Protein AF-A0A453DA80-F1 (afdb_monomer_lite)

Secondary structure (DSSP, 8-state):
-HHHHHHHHHTTPBPSSSTT-B--SEEEEEEE-TT----TTSPPPSEEEEEEE-S-SS---S-B-TTSSBP-SHHHHHHHHBS---TT---S-S------------S---S-TTTB-THHHHTTSHHHHHHHHHHHHHHHHHHHHHHHIIIIIHHHT-TTTB-TTS-B-PEEE---TT---EEESS--SSPPPGGG-TT-GGGG--PPTT--------TTHHHHHHHHHTT-HHHHHHHHT-S-HHHHHHHHH-HHHHHHHHTTSSBS--PPPTT--S-SS-BHHHHTHHHHHHHHHHHHHHHTT--HHHHHHHHT--HHHHHHHHHHHHHT-HHHHHHHHHHHHHHHHHSEEE-TT--EEE---GGG--HHHHHHHHHHHHHHHHHHHHHHHHHHHHHHHHH-HHHHHTT---------

Structure (mmCIF, N/CA/C/O backbone):
data_AF-A0A453DA80-F1
#
_entry.id   AF-A0A453DA80-F1
#
loop_
_atom_site.group_PDB
_atom_site.id
_atom_site.type_symbol
_atom_site.label_atom_id
_atom_site.label_alt_id
_atom_site.label_comp_id
_atom_site.label_asym_id
_atom_site.label_entity_id
_atom_site.label_seq_id
_atom_site.pdbx_PDB_ins_code
_atom_site.Cartn_x
_atom_site.Cartn_y
_atom_site.Cartn_z
_atom_site.occupancy
_atom_site.B_iso_or_equiv
_atom_site.auth_seq_id
_atom_site.auth_comp_id
_atom_site.auth_asym_id
_atom_site.auth_atom_id
_atom_site.pdbx_PDB_model_num
ATOM 1 N N . SER A 1 1 ? -1.957 15.047 21.441 1.00 82.62 1 SER A N 1
ATOM 2 C CA . SER A 1 1 ? -0.999 15.280 20.333 1.00 82.62 1 SER A CA 1
ATOM 3 C C . SER A 1 1 ? 0.279 14.480 20.551 1.00 82.62 1 SER A C 1
ATOM 5 O O . SER A 1 1 ? 0.617 14.204 21.699 1.00 82.62 1 SER A O 1
ATOM 7 N N . ASP A 1 2 ? 1.026 14.157 19.490 1.00 87.94 2 ASP A N 1
ATOM 8 C CA . ASP A 1 2 ? 2.282 13.388 19.580 1.00 87.94 2 ASP A CA 1
ATOM 9 C C . ASP A 1 2 ? 3.304 13.992 20.546 1.00 87.94 2 ASP A C 1
ATOM 11 O O . ASP A 1 2 ? 3.991 13.274 21.265 1.00 87.94 2 ASP A O 1
ATOM 15 N N . THR A 1 3 ? 3.412 15.322 20.584 1.00 89.81 3 THR A N 1
ATOM 16 C CA . THR A 1 3 ? 4.327 16.015 21.499 1.00 89.81 3 THR A CA 1
ATOM 17 C C . THR A 1 3 ? 3.955 15.764 22.957 1.00 89.81 3 THR A C 1
ATOM 19 O O . THR A 1 3 ? 4.846 15.531 23.768 1.00 89.81 3 THR A O 1
ATOM 22 N N . GLN A 1 4 ? 2.660 15.779 23.286 1.00 92.00 4 GLN A N 1
ATOM 23 C CA . GLN A 1 4 ? 2.176 15.507 24.642 1.00 92.00 4 GLN A CA 1
ATOM 24 C C . GLN A 1 4 ? 2.427 14.050 25.031 1.00 92.00 4 GLN A C 1
ATOM 26 O O . GLN A 1 4 ? 3.005 13.799 26.079 1.00 92.00 4 GLN A O 1
ATOM 31 N N . ILE A 1 5 ? 2.068 13.103 24.158 1.00 92.31 5 ILE A N 1
ATOM 32 C CA . ILE A 1 5 ? 2.250 11.664 24.406 1.00 92.31 5 ILE A CA 1
ATOM 33 C C . ILE A 1 5 ? 3.739 11.337 24.574 1.00 92.31 5 ILE A C 1
ATOM 35 O O . ILE A 1 5 ? 4.130 10.614 25.486 1.00 92.31 5 ILE A O 1
ATOM 39 N N . ARG A 1 6 ? 4.599 11.923 23.730 1.00 93.69 6 ARG A N 1
ATOM 40 C CA . ARG A 1 6 ? 6.051 11.737 23.823 1.00 93.69 6 ARG A CA 1
ATOM 41 C C . ARG A 1 6 ? 6.607 12.299 25.127 1.00 93.69 6 ARG A C 1
ATOM 43 O O . ARG A 1 6 ? 7.443 11.649 25.740 1.00 93.69 6 ARG A O 1
ATOM 50 N N . GLN A 1 7 ? 6.151 13.483 25.534 1.00 94.19 7 GLN A N 1
ATOM 51 C CA . GLN A 1 7 ? 6.555 14.094 26.799 1.00 94.19 7 GLN A CA 1
ATOM 52 C C . GLN A 1 7 ? 6.129 13.247 28.004 1.00 94.19 7 GLN A C 1
ATOM 54 O O . GLN A 1 7 ? 6.904 13.101 28.942 1.00 94.19 7 GLN A O 1
ATOM 59 N N . LEU A 1 8 ? 4.920 12.687 27.954 1.00 93.56 8 LEU A N 1
ATOM 60 C CA . LEU A 1 8 ? 4.334 11.887 29.025 1.00 93.56 8 LEU A CA 1
ATOM 61 C C . LEU A 1 8 ? 5.104 10.579 29.269 1.00 93.56 8 LEU A C 1
ATOM 63 O O . LEU A 1 8 ? 5.322 10.205 30.415 1.00 93.56 8 LEU A O 1
ATOM 67 N N . PHE A 1 9 ? 5.520 9.891 28.202 1.00 93.56 9 PHE A N 1
ATOM 68 C CA . PHE A 1 9 ? 6.140 8.563 28.307 1.00 93.56 9 PHE A CA 1
ATOM 69 C C . PHE A 1 9 ? 7.667 8.555 28.259 1.00 93.56 9 PHE A C 1
ATOM 71 O O . PHE A 1 9 ? 8.284 7.593 28.708 1.00 93.56 9 PHE A O 1
ATOM 78 N N . PHE A 1 10 ? 8.286 9.582 27.675 1.00 94.00 10 PHE A N 1
ATOM 79 C CA . PHE A 1 10 ? 9.713 9.564 27.350 1.00 94.00 10 PHE A CA 1
ATOM 80 C C . PHE A 1 10 ? 10.452 10.833 27.793 1.00 94.00 10 PHE A C 1
ATOM 82 O O . PHE A 1 10 ? 11.493 11.174 27.223 1.00 94.00 10 PHE A O 1
ATOM 89 N N . GLY A 1 11 ? 9.935 11.555 28.792 1.00 92.56 11 GLY A N 1
ATOM 90 C CA . GLY A 1 11 ? 10.667 12.664 29.405 1.00 92.56 11 GLY A CA 1
ATOM 91 C C . GLY A 1 11 ? 12.000 12.185 29.983 1.00 92.56 11 GLY A C 1
ATOM 92 O O . GLY A 1 11 ? 12.065 11.164 30.659 1.00 92.56 11 GLY A O 1
ATOM 93 N N . GLY A 1 12 ? 13.083 12.905 29.692 1.00 91.38 12 GLY A N 1
ATOM 94 C CA . GLY A 1 12 ? 14.446 12.527 30.075 1.00 91.38 12 GLY A CA 1
ATOM 95 C C . GLY A 1 12 ? 15.170 11.595 29.098 1.00 91.38 12 GLY A C 1
ATOM 96 O O . GLY A 1 12 ? 16.336 11.292 29.329 1.00 91.38 12 GLY A O 1
ATOM 97 N N . ILE A 1 13 ? 14.534 11.145 28.010 1.00 92.06 13 ILE A N 1
ATOM 98 C CA . ILE A 1 13 ? 15.193 10.291 27.010 1.00 92.06 13 ILE A CA 1
ATOM 99 C C . ILE A 1 13 ? 16.086 11.116 26.077 1.00 92.06 13 ILE A C 1
ATOM 101 O O . ILE A 1 13 ? 15.686 12.168 25.572 1.00 92.06 13 ILE A O 1
ATOM 105 N N . GLU A 1 14 ? 17.287 10.602 25.817 1.00 92.94 14 GLU A N 1
ATOM 106 C CA . GLU A 1 14 ? 18.253 11.178 24.881 1.00 92.94 14 GLU A CA 1
ATOM 107 C C . GLU A 1 14 ? 17.811 11.014 23.418 1.00 92.94 14 GLU A C 1
ATOM 109 O O . GLU A 1 14 ? 17.264 9.985 23.003 1.00 92.94 14 GLU A O 1
ATOM 114 N N . ASN A 1 15 ? 18.083 12.030 22.605 1.00 92.88 15 ASN A N 1
ATOM 115 C CA . ASN A 1 15 ? 17.902 11.973 21.170 1.00 92.88 15 ASN A CA 1
ATOM 116 C C . ASN A 1 15 ? 18.933 11.025 20.547 1.00 92.88 15 ASN A C 1
ATOM 118 O O . ASN A 1 15 ? 20.140 11.243 20.597 1.00 92.88 15 ASN A O 1
ATOM 122 N N . ARG A 1 16 ? 18.451 9.999 19.843 1.00 90.81 16 ARG A N 1
ATOM 123 C CA . ARG A 1 16 ? 19.319 8.990 19.223 1.00 90.81 16 ARG A CA 1
ATOM 124 C C . ARG A 1 16 ? 20.215 9.541 18.104 1.00 90.81 16 ARG A C 1
ATOM 126 O O . ARG A 1 16 ? 21.212 8.917 17.751 1.00 90.81 16 ARG A O 1
ATOM 133 N N . ARG A 1 17 ? 19.824 10.649 17.472 1.00 88.88 17 ARG A N 1
ATOM 134 C CA . ARG A 1 17 ? 20.562 11.283 16.371 1.00 88.88 17 ARG A CA 1
ATOM 135 C C . ARG A 1 17 ? 21.531 12.355 16.866 1.00 88.88 17 ARG A C 1
ATOM 137 O O . ARG A 1 17 ? 22.568 12.533 16.235 1.00 88.88 17 ARG A O 1
ATOM 144 N N . ASN A 1 18 ? 21.189 13.031 17.959 1.00 90.50 18 ASN A N 1
ATOM 145 C CA . ASN A 1 18 ? 21.961 14.125 18.535 1.00 90.50 18 ASN A CA 1
ATOM 146 C C . ASN A 1 18 ? 22.321 13.778 19.992 1.00 90.50 18 ASN A C 1
ATOM 148 O O . ASN A 1 18 ? 21.580 14.155 20.901 1.00 90.50 18 ASN A O 1
ATOM 152 N N . PRO A 1 19 ? 23.428 13.050 20.224 1.00 88.94 19 PRO A N 1
ATOM 153 C CA . PRO A 1 19 ? 23.879 12.740 21.576 1.00 88.94 19 PRO A CA 1
ATOM 154 C C . PRO A 1 19 ? 24.072 14.016 22.409 1.00 88.94 19 PRO A C 1
ATOM 156 O O . PRO A 1 19 ? 24.572 15.020 21.900 1.00 88.94 19 PRO A O 1
ATOM 159 N N . GLY A 1 20 ? 23.661 13.987 23.674 1.00 89.69 20 GLY A N 1
ATOM 160 C CA . GLY A 1 20 ? 23.642 15.133 24.587 1.00 89.69 20 GLY A CA 1
ATOM 161 C C . GLY A 1 20 ? 22.363 15.979 24.545 1.00 89.69 20 GLY A C 1
ATOM 162 O O . GLY A 1 20 ? 22.166 16.818 25.424 1.00 89.69 20 GLY A O 1
ATOM 163 N N . GLU A 1 21 ? 21.469 15.766 23.574 1.00 94.94 21 GLU A N 1
ATOM 164 C CA . GLU A 1 21 ? 20.157 16.421 23.523 1.00 94.94 21 GLU A CA 1
ATOM 165 C C . GLU A 1 21 ? 19.103 15.536 24.205 1.00 94.94 21 GLU A C 1
ATOM 167 O O . GLU A 1 21 ? 18.821 14.432 23.743 1.00 94.94 21 GLU A O 1
ATOM 172 N N . PHE A 1 22 ? 18.485 16.012 25.289 1.00 93.06 22 PHE A N 1
ATOM 173 C CA . PHE A 1 22 ? 17.501 15.244 26.060 1.00 93.06 22 PHE A CA 1
ATOM 174 C C . PHE A 1 22 ? 16.103 15.839 25.948 1.00 93.06 22 PHE A C 1
ATOM 176 O O . PHE A 1 22 ? 15.924 17.059 25.939 1.00 93.06 22 PHE A O 1
ATOM 183 N N . LEU A 1 23 ? 15.087 14.972 25.927 1.00 91.50 23 LEU A N 1
ATOM 184 C CA . LEU A 1 23 ? 13.722 15.412 26.181 1.00 91.50 23 LEU A CA 1
ATOM 185 C C . LEU A 1 23 ? 13.674 15.950 27.623 1.00 91.50 23 LEU A C 1
ATOM 187 O O . LEU A 1 23 ? 14.117 15.243 28.530 1.00 91.50 23 LEU A O 1
ATOM 191 N N . PRO A 1 24 ? 13.161 17.163 27.885 1.00 92.19 24 PRO A N 1
ATOM 192 C CA . PRO A 1 24 ? 13.091 17.663 29.254 1.00 92.19 24 PRO A CA 1
ATOM 193 C C . PRO A 1 24 ? 12.185 16.762 30.110 1.00 92.19 24 PRO A C 1
ATOM 195 O O . PRO A 1 24 ? 11.296 16.090 29.585 1.00 92.19 24 PRO A O 1
ATOM 198 N N . LYS A 1 25 ? 12.400 16.727 31.432 1.00 90.19 25 LYS A N 1
ATOM 199 C CA . LYS A 1 25 ? 11.565 15.922 32.347 1.00 90.19 25 LYS A CA 1
ATOM 200 C C . LYS A 1 25 ? 10.134 16.459 32.465 1.00 90.19 25 LYS A C 1
ATOM 202 O O . LYS A 1 25 ? 9.200 15.670 32.602 1.00 90.19 25 LYS A O 1
ATOM 207 N N . SER A 1 26 ? 9.965 17.775 32.349 1.00 92.81 26 SER A N 1
ATOM 208 C CA . SER A 1 26 ? 8.665 18.433 32.236 1.00 92.81 26 SER A CA 1
ATOM 209 C C . SER A 1 26 ? 8.652 19.433 31.083 1.00 92.81 26 SER A C 1
ATOM 211 O O . SER A 1 26 ? 9.693 19.936 30.649 1.00 92.81 26 SER A O 1
ATOM 213 N N . ARG A 1 27 ? 7.464 19.709 30.541 1.00 93.56 27 ARG A N 1
ATOM 214 C CA . ARG A 1 27 ? 7.288 20.709 29.486 1.00 93.56 27 ARG A CA 1
ATOM 215 C C . ARG A 1 27 ? 5.956 21.429 29.616 1.00 93.56 27 ARG A C 1
ATOM 217 O O . ARG A 1 27 ? 4.899 20.801 29.599 1.00 93.56 27 ARG A O 1
ATOM 224 N N . ALA A 1 28 ? 6.016 22.757 29.636 1.00 93.88 28 ALA A N 1
ATOM 225 C CA . ALA A 1 28 ? 4.846 23.613 29.514 1.00 93.88 28 ALA A CA 1
ATOM 226 C C . ALA A 1 28 ? 4.336 23.641 28.061 1.00 93.88 28 ALA A C 1
ATOM 228 O O . ALA A 1 28 ? 5.092 23.897 27.119 1.00 93.88 28 ALA A O 1
ATOM 229 N N . LEU A 1 29 ? 3.043 23.387 27.869 1.00 90.38 29 LEU A N 1
ATOM 230 C CA . LEU A 1 29 ? 2.372 23.339 26.573 1.00 90.38 29 LEU A CA 1
ATOM 231 C C . LEU A 1 29 ? 1.088 24.168 26.612 1.00 90.38 29 LEU A C 1
ATOM 233 O O . LEU A 1 29 ? 0.299 24.073 27.548 1.00 90.38 29 LEU A O 1
ATOM 237 N N . LYS A 1 30 ? 0.855 24.962 25.563 1.00 90.06 30 LYS A N 1
ATOM 238 C CA . LYS A 1 30 ? -0.417 25.669 25.370 1.00 90.06 30 LYS A CA 1
ATOM 239 C C . LYS A 1 30 ? -1.443 24.718 24.760 1.00 90.06 30 LYS A C 1
ATOM 241 O O . LYS A 1 30 ? -1.183 24.133 23.711 1.00 90.06 30 LYS A O 1
ATOM 246 N N . VAL A 1 31 ? -2.601 24.599 25.397 1.00 86.81 31 VAL A N 1
ATOM 247 C CA . VAL A 1 31 ? -3.723 23.760 24.959 1.00 86.81 31 VAL A CA 1
ATOM 248 C C . VAL A 1 31 ? -5.021 24.570 24.913 1.00 86.81 31 VAL A C 1
ATOM 250 O O . VAL A 1 31 ? -5.113 25.587 25.610 1.00 86.81 31 VAL A O 1
ATOM 253 N N . PRO A 1 32 ? -6.008 24.170 24.092 1.00 85.44 32 PRO A N 1
ATOM 254 C CA . PRO A 1 32 ? -7.351 24.742 24.129 1.00 85.44 32 PRO A CA 1
ATOM 255 C C . PRO A 1 32 ? -7.940 24.748 25.548 1.00 85.44 32 PRO A C 1
ATOM 257 O O . PRO A 1 32 ? -7.651 23.873 26.370 1.00 85.44 32 PRO A O 1
ATOM 260 N N . ASN A 1 33 ? -8.694 25.797 25.868 1.00 81.75 33 ASN A N 1
ATOM 261 C CA . ASN A 1 33 ? -9.340 25.943 27.168 1.00 81.75 33 ASN A CA 1
ATOM 262 C C . ASN A 1 33 ? -10.790 25.444 27.109 1.00 81.75 33 ASN A C 1
ATOM 264 O O . ASN A 1 33 ? -11.724 26.238 27.038 1.00 81.75 33 ASN A O 1
ATOM 268 N N . ASP A 1 34 ? -10.953 24.125 27.141 1.00 69.94 34 ASP A N 1
ATOM 269 C CA . ASP A 1 34 ? -12.249 23.461 26.916 1.00 69.94 34 ASP A CA 1
ATOM 270 C C . ASP A 1 34 ? -13.121 23.400 28.184 1.00 69.94 34 ASP A C 1
ATOM 272 O O . ASP A 1 34 ? -14.295 23.053 28.131 1.00 69.94 34 ASP A O 1
ATOM 276 N N . VAL A 1 35 ? -12.547 23.753 29.339 1.00 63.47 35 VAL A N 1
ATOM 277 C CA . VAL A 1 35 ? -13.174 23.613 30.667 1.00 63.47 35 VAL A CA 1
ATOM 278 C C . VAL A 1 35 ? -13.805 24.929 31.144 1.00 63.47 35 VAL A C 1
ATOM 280 O O . VAL A 1 35 ? -14.352 24.985 32.237 1.00 63.47 35 VAL A O 1
ATOM 283 N N . ASN A 1 36 ? -13.733 26.013 30.354 1.00 57.75 36 ASN A N 1
ATOM 284 C CA . ASN A 1 36 ? -14.169 27.353 30.774 1.00 57.75 36 ASN A CA 1
ATOM 285 C C . ASN A 1 36 ? -13.687 27.704 32.197 1.00 57.75 36 ASN A C 1
ATOM 287 O O . ASN A 1 36 ? -14.438 28.267 32.987 1.00 57.75 36 ASN A O 1
ATOM 291 N N . THR A 1 37 ? -12.443 27.365 32.562 1.00 53.09 37 THR A N 1
ATOM 292 C CA . THR A 1 37 ? -11.893 27.772 33.863 1.00 53.09 37 THR A CA 1
ATOM 293 C C . THR A 1 37 ? -11.737 29.290 33.857 1.00 53.09 37 THR A C 1
ATOM 295 O O . THR A 1 37 ? -10.796 29.828 33.265 1.00 53.09 37 THR A O 1
ATOM 298 N N . VAL A 1 38 ? -12.722 29.975 34.435 1.00 51.88 38 VAL A N 1
ATOM 299 C CA . VAL A 1 38 ? -12.801 31.428 34.570 1.00 51.88 38 VAL A CA 1
ATOM 300 C C . VAL A 1 38 ? -12.100 31.825 35.867 1.00 51.88 38 VAL A C 1
ATOM 302 O O . VAL A 1 38 ? -12.380 31.268 36.924 1.00 51.88 38 VAL A O 1
ATOM 305 N N . THR A 1 39 ? -11.198 32.805 35.803 1.00 57.06 39 THR A N 1
ATOM 306 C CA . THR A 1 39 ? -10.887 33.617 36.985 1.00 57.06 39 THR A CA 1
ATOM 307 C C . THR A 1 39 ? -12.032 34.606 37.165 1.00 57.06 39 THR A C 1
ATOM 309 O O . THR A 1 39 ? -12.402 35.285 36.204 1.00 57.06 39 THR A O 1
ATOM 312 N N . GLU A 1 40 ? -12.631 34.634 38.357 1.00 46.84 40 GLU A N 1
ATOM 313 C CA . GLU A 1 40 ? -13.812 35.444 38.678 1.00 46.84 40 GLU A CA 1
ATOM 314 C C . GLU A 1 40 ? -13.673 36.874 38.112 1.00 46.84 40 GLU A C 1
ATOM 316 O O . GLU A 1 40 ? -12.712 37.589 38.403 1.00 46.84 40 GLU A O 1
ATOM 321 N N . GLY A 1 41 ? -14.589 37.257 37.214 1.00 59.31 41 GLY A N 1
ATOM 322 C CA . GLY A 1 41 ? -14.625 38.586 36.588 1.00 59.31 41 GLY A CA 1
ATOM 323 C C . GLY A 1 41 ? -13.899 38.772 35.241 1.00 59.31 41 GLY A C 1
ATOM 324 O O . GLY A 1 41 ? -13.883 39.897 34.741 1.00 59.31 41 GLY A O 1
ATOM 325 N N . LYS A 1 42 ? -13.320 37.737 34.601 1.00 63.78 42 LYS A N 1
ATOM 326 C CA . LYS A 1 42 ? -12.659 37.868 33.273 1.00 63.78 42 LYS A CA 1
ATOM 327 C C . LYS A 1 42 ? -13.163 36.868 32.222 1.00 63.78 42 LYS A C 1
ATOM 329 O O . LYS A 1 42 ? -13.513 35.737 32.535 1.00 63.78 42 LYS A O 1
ATOM 334 N N . LYS A 1 43 ? -13.155 37.266 30.937 1.00 65.19 43 LYS A N 1
ATOM 335 C CA . LYS A 1 43 ? -13.432 36.353 29.806 1.00 65.19 43 LYS A CA 1
ATOM 336 C C . LYS A 1 43 ? -12.413 35.207 29.797 1.00 65.19 43 LYS A C 1
ATOM 338 O O . LYS A 1 43 ? -11.211 35.464 29.863 1.00 65.19 43 LYS A O 1
ATOM 343 N N . ALA A 1 44 ? -12.894 33.969 29.670 1.00 67.81 44 ALA A N 1
ATOM 344 C CA . ALA A 1 44 ? -12.041 32.786 29.621 1.00 67.81 44 ALA A CA 1
ATOM 345 C C . ALA A 1 44 ? -11.029 32.892 28.458 1.00 67.81 44 ALA A C 1
ATOM 347 O O . ALA A 1 44 ? -11.427 33.169 27.320 1.00 67.81 44 ALA A O 1
ATOM 348 N N . PRO A 1 45 ? -9.720 32.699 28.706 1.00 77.94 45 PRO A N 1
ATOM 349 C CA . PRO A 1 45 ? -8.727 32.738 27.644 1.00 77.94 45 PRO A CA 1
ATOM 350 C C . PRO A 1 45 ? -8.929 31.548 26.703 1.00 77.94 45 PRO A C 1
ATOM 352 O O . PRO A 1 45 ? -9.207 30.443 27.158 1.00 77.94 45 PRO A O 1
ATOM 355 N N . LYS A 1 46 ? -8.734 31.754 25.393 1.00 82.69 46 LYS A N 1
ATOM 356 C CA . LYS A 1 46 ? -8.872 30.700 24.365 1.00 82.69 46 LYS A CA 1
ATOM 357 C C . LYS A 1 46 ? -7.921 29.513 24.583 1.00 82.69 46 LYS A C 1
ATOM 359 O O . LYS A 1 46 ? -8.207 28.401 24.150 1.00 82.69 46 LYS A O 1
ATOM 364 N N . TYR A 1 47 ? -6.791 29.760 25.240 1.00 84.62 47 TYR A N 1
ATOM 365 C CA . TYR A 1 47 ? -5.781 28.756 25.548 1.00 84.62 47 TYR A CA 1
ATOM 366 C C . TYR A 1 47 ? -5.399 28.828 27.020 1.00 84.62 47 TYR A C 1
ATOM 368 O O . TYR A 1 47 ? -5.357 29.912 27.602 1.00 84.62 47 TYR A O 1
ATOM 376 N N . ARG A 1 48 ? -5.035 27.678 27.580 1.00 87.50 48 ARG A N 1
ATOM 377 C CA . ARG A 1 48 ? -4.382 27.560 28.884 1.00 87.50 48 ARG A CA 1
ATOM 378 C C . ARG A 1 48 ? -3.031 26.874 28.730 1.00 87.50 48 ARG A C 1
ATOM 380 O O . ARG A 1 48 ? -2.811 26.130 27.775 1.00 87.50 48 ARG A O 1
ATOM 387 N N . THR A 1 49 ? -2.124 27.133 29.659 1.00 89.94 49 THR A N 1
ATOM 388 C CA . THR A 1 49 ? -0.851 26.413 29.733 1.00 89.94 49 THR A CA 1
ATOM 389 C C . THR A 1 49 ? -1.017 25.249 30.696 1.00 89.94 49 THR A C 1
ATOM 391 O O . THR A 1 49 ? -1.494 25.445 31.808 1.00 89.94 49 THR A O 1
ATOM 394 N N . ILE A 1 50 ? -0.627 24.055 30.264 1.00 91.31 50 ILE A N 1
ATOM 395 C CA . ILE A 1 50 ? -0.489 22.879 31.124 1.00 91.31 50 ILE A CA 1
ATOM 396 C C . ILE A 1 50 ? 0.980 22.485 31.183 1.00 91.31 50 ILE A C 1
ATOM 398 O O . ILE A 1 50 ? 1.705 22.659 30.203 1.00 91.31 50 ILE A O 1
ATOM 402 N N . GLU A 1 51 ? 1.418 21.944 32.308 1.00 94.12 51 GLU A N 1
ATOM 403 C CA . GLU A 1 51 ? 2.726 21.310 32.422 1.00 94.12 51 GLU A CA 1
ATOM 404 C C . GLU A 1 51 ? 2.547 19.794 32.348 1.00 94.12 51 GLU A C 1
ATOM 406 O O . GLU A 1 51 ? 1.707 19.232 33.046 1.00 94.12 51 GLU A O 1
ATOM 411 N N . ILE A 1 52 ? 3.295 19.140 31.458 1.00 94.19 52 ILE A N 1
ATOM 412 C CA . ILE A 1 52 ? 3.302 17.679 31.339 1.00 94.19 52 ILE A CA 1
ATOM 413 C C . ILE A 1 52 ? 4.640 17.163 31.844 1.00 94.19 52 ILE A C 1
ATOM 415 O O . ILE A 1 52 ? 5.683 17.503 31.279 1.00 94.19 52 ILE A O 1
ATOM 419 N N . CYS A 1 53 ? 4.588 16.318 32.868 1.00 93.81 53 CYS A N 1
ATOM 420 C CA . CYS A 1 53 ? 5.726 15.587 33.415 1.00 93.81 53 CYS A CA 1
ATOM 421 C C . CYS A 1 53 ? 5.749 14.150 32.878 1.00 93.81 53 CYS A C 1
ATOM 423 O O . CYS A 1 53 ? 4.698 13.597 32.548 1.00 93.81 53 CYS A O 1
ATOM 425 N N . SER A 1 54 ? 6.938 13.546 32.803 1.00 91.81 54 SER A N 1
ATOM 426 C CA . SER A 1 54 ? 7.044 12.103 32.543 1.00 91.81 54 SER A CA 1
ATOM 427 C C . SER A 1 54 ? 6.399 11.322 33.687 1.00 91.81 54 SER A C 1
ATOM 429 O O . SER A 1 54 ? 6.704 11.595 34.846 1.00 91.81 54 SER A O 1
ATOM 431 N N . ILE A 1 55 ? 5.531 10.359 33.375 1.00 91.12 55 ILE A N 1
ATOM 432 C CA . ILE A 1 55 ? 4.816 9.551 34.388 1.00 91.12 55 ILE A CA 1
ATOM 433 C C . ILE A 1 55 ? 5.503 8.222 34.698 1.00 91.12 55 ILE A C 1
ATOM 435 O O . ILE A 1 55 ? 5.056 7.477 35.563 1.00 91.12 55 ILE A O 1
ATOM 439 N N . VAL A 1 56 ? 6.566 7.906 33.966 1.00 88.50 56 VAL A N 1
ATOM 440 C CA . VAL A 1 56 ? 7.298 6.652 34.096 1.00 88.50 56 VAL A CA 1
ATOM 441 C C . VAL A 1 56 ? 8.781 6.904 33.880 1.00 88.50 56 VAL A C 1
ATOM 443 O O . VAL A 1 56 ? 9.177 7.657 32.985 1.00 88.50 56 VAL A O 1
ATOM 446 N N . GLU A 1 57 ? 9.601 6.273 34.714 1.00 80.69 57 GLU A N 1
ATOM 447 C CA . GLU A 1 57 ? 11.047 6.215 34.538 1.00 80.69 57 GLU A CA 1
ATOM 448 C C . GLU A 1 57 ? 11.430 4.851 33.949 1.00 80.69 57 GLU A C 1
ATOM 450 O O . GLU A 1 57 ? 10.846 3.821 34.270 1.00 80.69 57 GLU A O 1
ATOM 455 N N . GLY A 1 58 ? 12.407 4.826 33.042 1.00 73.94 58 GLY A N 1
ATOM 456 C CA . GLY A 1 58 ? 12.929 3.570 32.492 1.00 73.94 58 GLY A CA 1
ATOM 457 C C . GLY A 1 58 ? 12.097 2.918 31.380 1.00 73.94 58 GLY A C 1
ATOM 458 O O . GLY A 1 58 ? 12.506 1.869 30.876 1.00 73.94 58 GLY A O 1
ATOM 459 N N . LEU A 1 59 ? 10.997 3.532 30.926 1.00 86.88 59 LEU A N 1
ATOM 460 C CA . LEU A 1 59 ? 10.293 3.079 29.724 1.00 86.88 59 LEU A CA 1
ATOM 461 C C . LEU A 1 59 ? 11.182 3.284 28.486 1.00 86.88 59 LEU A C 1
ATOM 463 O O . LEU A 1 59 ? 11.447 4.410 28.058 1.00 86.88 59 LEU A O 1
ATOM 467 N N . LYS A 1 60 ? 11.665 2.183 27.903 1.00 84.94 60 LYS A N 1
ATOM 468 C CA . LYS A 1 60 ? 12.592 2.229 26.767 1.00 84.94 60 LYS A CA 1
ATOM 469 C C . LYS A 1 60 ? 11.831 2.301 25.441 1.00 84.94 60 LYS A C 1
ATOM 471 O O . LYS A 1 60 ? 11.070 1.385 25.133 1.00 84.94 60 LYS A O 1
ATOM 476 N N . PRO A 1 61 ? 12.056 3.334 24.615 1.00 85.62 61 PRO A N 1
ATOM 477 C CA . PRO A 1 61 ? 11.457 3.399 23.291 1.00 85.62 61 PRO A CA 1
ATOM 478 C C . PRO A 1 61 ? 12.086 2.366 22.349 1.00 85.62 61 PRO A C 1
ATOM 480 O O . PRO A 1 61 ? 13.300 2.328 22.158 1.00 85.62 61 PRO A O 1
ATOM 483 N N . GLU A 1 62 ? 11.247 1.560 21.703 1.00 83.38 62 GLU A N 1
ATOM 484 C CA . GLU A 1 62 ? 11.690 0.598 20.682 1.00 83.38 62 GLU A CA 1
ATOM 485 C C . GLU A 1 62 ? 11.832 1.245 19.298 1.00 83.38 62 GLU A C 1
ATOM 487 O O . GLU A 1 62 ? 12.689 0.877 18.491 1.00 83.38 62 GLU A O 1
ATOM 492 N N . VAL A 1 63 ? 10.984 2.238 19.018 1.00 84.00 63 VAL A N 1
ATOM 493 C CA . VAL A 1 63 ? 10.879 2.894 17.714 1.00 84.00 63 VAL A CA 1
ATOM 494 C C . VAL A 1 63 ? 11.211 4.370 17.864 1.00 84.00 63 VAL A C 1
ATOM 496 O O . VAL A 1 63 ? 10.715 5.046 18.761 1.00 84.00 63 VAL A O 1
ATOM 499 N N . PHE A 1 64 ? 12.019 4.888 16.942 1.00 87.75 64 PHE A N 1
ATOM 500 C CA . PHE A 1 64 ? 12.410 6.293 16.887 1.00 87.75 64 PHE A CA 1
ATOM 501 C C . PHE A 1 64 ? 11.978 6.917 15.560 1.00 87.75 64 PHE A C 1
ATOM 503 O O . PHE A 1 64 ? 11.999 6.281 14.506 1.00 87.75 64 PHE A O 1
ATOM 510 N N . THR A 1 65 ? 11.609 8.188 15.622 1.00 87.44 65 THR A N 1
ATOM 511 C CA . THR A 1 65 ? 11.340 9.046 14.468 1.00 87.44 65 THR A CA 1
ATOM 512 C C . THR A 1 65 ? 12.624 9.342 13.684 1.00 87.44 65 THR A C 1
ATOM 514 O O . THR A 1 65 ? 13.739 9.176 14.181 1.00 87.44 65 THR A O 1
ATOM 517 N N . ALA A 1 66 ? 12.489 9.846 12.454 1.00 79.31 66 ALA A N 1
ATOM 518 C CA . ALA A 1 66 ? 13.636 10.229 11.624 1.00 79.31 66 ALA A CA 1
ATOM 519 C C . ALA A 1 66 ? 14.490 11.370 12.223 1.00 79.31 66 ALA A C 1
ATOM 521 O O . ALA A 1 66 ? 15.654 11.529 11.850 1.00 79.31 66 ALA A O 1
ATOM 522 N N . SER A 1 67 ? 13.924 12.162 13.140 1.00 85.81 67 SER A N 1
ATOM 523 C CA . SER A 1 67 ? 14.628 13.199 13.903 1.00 85.81 67 SER A CA 1
ATOM 524 C C . SER A 1 67 ? 15.330 12.666 15.157 1.00 85.81 67 SER A C 1
ATOM 526 O O . SER A 1 67 ? 15.972 13.445 15.849 1.00 85.81 67 SER A O 1
ATOM 528 N N . GLY A 1 68 ? 15.254 11.357 15.428 1.00 86.62 68 GLY A N 1
ATOM 529 C CA . GLY A 1 68 ? 15.943 10.707 16.545 1.00 86.62 68 GLY A CA 1
ATOM 530 C C . GLY A 1 68 ? 15.167 10.704 17.863 1.00 86.62 68 GLY A C 1
ATOM 531 O O . GLY A 1 68 ? 15.652 10.140 18.839 1.00 86.62 68 GLY A O 1
ATOM 532 N N . TRP A 1 69 ? 13.951 11.256 17.887 1.00 92.88 69 TRP A N 1
ATOM 533 C CA . TRP A 1 69 ? 13.070 11.228 19.056 1.00 92.88 69 TRP A CA 1
ATOM 534 C C . TRP A 1 69 ? 12.237 9.945 19.139 1.00 92.88 69 TRP A C 1
ATOM 536 O O . TRP A 1 69 ? 11.883 9.411 18.083 1.00 92.88 69 TRP A O 1
ATOM 546 N N . PRO A 1 70 ? 11.839 9.493 20.342 1.00 93.00 70 PRO A N 1
ATOM 547 C CA . PRO A 1 70 ? 10.917 8.371 20.525 1.00 93.00 70 PRO A CA 1
ATOM 548 C C . PRO A 1 70 ? 9.646 8.497 19.675 1.00 93.00 70 PRO A C 1
ATOM 550 O O . PRO A 1 70 ? 9.024 9.562 19.604 1.00 93.00 70 PRO A O 1
ATOM 553 N N . SER A 1 71 ? 9.266 7.425 18.986 1.00 90.50 71 SER A N 1
ATOM 554 C CA . SER A 1 71 ? 8.017 7.378 18.228 1.00 90.50 71 SER A CA 1
ATOM 555 C C . SER A 1 71 ? 6.839 7.126 19.163 1.00 90.50 71 SER A C 1
ATOM 557 O O . SER A 1 71 ? 6.926 6.313 20.075 1.00 90.50 71 SER A O 1
ATOM 559 N N . VAL A 1 72 ? 5.725 7.796 18.886 1.00 91.06 72 VAL A N 1
ATOM 560 C CA . VAL A 1 72 ? 4.429 7.597 19.558 1.00 91.06 72 VAL A CA 1
ATOM 561 C C . VAL A 1 72 ? 3.335 7.242 18.550 1.00 91.06 72 VAL A C 1
ATOM 563 O O . VAL A 1 72 ? 2.150 7.410 18.802 1.00 91.06 72 VAL A O 1
ATOM 566 N N . SER A 1 73 ? 3.747 6.745 17.380 1.00 84.75 73 SER A N 1
ATOM 567 C CA . SER A 1 73 ? 2.852 6.168 16.376 1.00 84.75 73 SER A CA 1
ATOM 568 C C . SER A 1 73 ? 2.016 5.034 16.970 1.00 84.75 73 SER A C 1
ATOM 570 O O . SER A 1 73 ? 2.490 4.355 17.881 1.00 84.75 73 SER A O 1
ATOM 572 N N . GLY A 1 74 ? 0.861 4.725 16.374 1.00 81.44 74 GLY A N 1
ATOM 573 C CA . GLY A 1 74 ? 0.020 3.607 16.819 1.00 81.44 74 GLY A CA 1
ATOM 574 C C . GLY A 1 74 ? 0.774 2.279 16.987 1.00 81.44 74 GLY A C 1
ATOM 575 O O . GLY A 1 74 ? 0.559 1.589 17.972 1.00 81.44 74 GLY A O 1
ATOM 576 N N . ASP A 1 75 ? 1.728 1.950 16.106 1.00 78.94 75 ASP A N 1
ATOM 577 C CA . ASP A 1 75 ? 2.556 0.736 16.252 1.00 78.94 75 ASP A CA 1
ATOM 578 C C . ASP A 1 75 ? 3.491 0.777 17.467 1.00 78.94 75 ASP A C 1
ATOM 580 O O . ASP A 1 75 ? 3.696 -0.240 18.127 1.00 78.94 75 ASP A O 1
ATOM 584 N N . ALA A 1 76 ? 4.036 1.954 17.780 1.00 85.44 76 ALA A N 1
ATOM 585 C CA . ALA A 1 76 ? 4.872 2.149 18.959 1.00 85.44 76 ALA A CA 1
ATOM 586 C C . ALA A 1 76 ? 4.032 1.988 20.232 1.00 85.44 76 ALA A C 1
ATOM 588 O O . ALA A 1 76 ? 4.409 1.208 21.098 1.00 85.44 76 ALA A O 1
ATOM 589 N N . LEU A 1 77 ? 2.860 2.635 20.298 1.00 89.31 77 LEU A N 1
ATOM 590 C CA . LEU A 1 77 ? 1.933 2.507 21.428 1.00 89.31 77 LEU A CA 1
ATOM 591 C C . LEU A 1 77 ? 1.430 1.066 21.602 1.00 89.31 77 LEU A C 1
ATOM 593 O O . LEU A 1 77 ? 1.418 0.562 22.720 1.00 89.31 77 LEU A O 1
ATOM 597 N N . ARG A 1 78 ? 1.113 0.359 20.509 1.00 87.31 78 ARG A N 1
ATOM 598 C CA . ARG A 1 78 ? 0.763 -1.072 20.553 1.00 87.31 78 ARG A CA 1
ATOM 599 C C . ARG A 1 78 ? 1.892 -1.943 21.097 1.00 87.31 78 ARG A C 1
ATOM 601 O O . ARG A 1 78 ? 1.616 -2.902 21.804 1.00 87.31 78 ARG A O 1
ATOM 608 N N . SER A 1 79 ? 3.153 -1.630 20.793 1.00 86.56 79 SER A N 1
ATOM 609 C CA . SER A 1 79 ? 4.291 -2.364 21.370 1.00 86.56 79 SER A CA 1
ATOM 610 C C . SER A 1 79 ? 4.415 -2.138 22.882 1.00 86.56 79 SER A C 1
ATOM 612 O O . SER A 1 79 ? 4.755 -3.062 23.617 1.00 86.56 79 SER A O 1
ATOM 614 N N . LEU A 1 80 ? 4.100 -0.925 23.355 1.00 90.00 80 LEU A N 1
ATOM 615 C CA . LEU A 1 80 ? 4.080 -0.615 24.786 1.00 90.00 80 LEU A CA 1
ATOM 616 C C . LEU A 1 80 ? 2.939 -1.340 25.513 1.00 90.00 80 LEU A C 1
ATOM 618 O O . LEU A 1 80 ? 3.168 -1.875 26.592 1.00 90.00 80 LEU A O 1
ATOM 622 N N . ALA A 1 81 ? 1.741 -1.375 24.920 1.00 90.56 81 ALA A N 1
ATOM 623 C CA . ALA A 1 81 ? 0.556 -1.999 25.510 1.00 90.56 81 ALA A CA 1
ATOM 624 C C . ALA A 1 81 ? 0.569 -3.535 25.444 1.00 90.56 81 ALA A C 1
ATOM 626 O O . ALA A 1 81 ? 0.172 -4.197 26.397 1.00 90.56 81 ALA A O 1
ATOM 627 N N . GLY A 1 82 ? 1.051 -4.111 24.341 1.00 86.50 82 GLY A N 1
ATOM 628 C CA . GLY A 1 82 ? 0.944 -5.543 24.066 1.00 86.50 82 GLY A CA 1
ATOM 629 C C . GLY A 1 82 ? -0.301 -5.906 23.252 1.00 86.50 82 GLY A C 1
ATOM 630 O O . GLY A 1 82 ? -0.961 -5.050 22.661 1.00 86.50 82 GLY A O 1
ATOM 631 N N . LYS A 1 83 ? -0.596 -7.205 23.165 1.00 79.12 83 LYS A N 1
ATOM 632 C CA . LYS A 1 83 ? -1.764 -7.754 22.464 1.00 79.12 83 LYS A CA 1
ATOM 633 C C . LYS A 1 83 ? -2.918 -7.922 23.448 1.00 79.12 83 LYS A C 1
ATOM 635 O O . LYS A 1 83 ? -3.229 -9.034 23.859 1.00 79.12 83 LYS A O 1
ATOM 640 N N . LEU A 1 84 ? -3.540 -6.809 23.813 1.00 78.50 84 LEU A N 1
ATOM 641 C CA . LEU A 1 84 ? -4.713 -6.821 24.678 1.00 78.50 84 LEU A CA 1
ATOM 642 C C . LEU A 1 84 ? -5.982 -6.982 23.849 1.00 78.50 84 LEU A C 1
ATOM 644 O O . LEU A 1 84 ? -6.149 -6.311 22.828 1.00 78.50 84 LEU A O 1
ATOM 648 N N . LYS A 1 85 ? -6.884 -7.852 24.308 1.00 61.22 85 LYS A N 1
ATOM 649 C CA . LYS A 1 85 ? -8.284 -7.794 23.902 1.00 61.22 85 LYS A CA 1
ATOM 650 C C . LYS A 1 85 ? -8.888 -6.594 24.616 1.00 61.22 85 LYS A C 1
ATOM 652 O O . LYS A 1 85 ? -9.210 -6.651 25.795 1.00 61.22 85 LYS A O 1
ATOM 657 N N . THR A 1 86 ? -8.950 -5.456 23.941 1.00 54.91 86 THR A N 1
ATOM 658 C CA . THR A 1 86 ? -9.836 -4.386 24.390 1.00 54.91 86 THR A CA 1
ATOM 659 C C . THR A 1 86 ? -11.245 -4.795 23.992 1.00 54.91 86 THR A C 1
ATOM 661 O O . THR A 1 86 ? -11.695 -4.428 22.910 1.00 54.91 86 THR A O 1
ATOM 664 N N . ASP A 1 87 ? -11.932 -5.538 24.862 1.00 43.53 87 ASP A N 1
ATOM 665 C CA . ASP A 1 87 ? -13.356 -5.908 24.736 1.00 43.53 87 ASP A CA 1
ATOM 666 C C . ASP A 1 87 ? -14.294 -4.698 24.837 1.00 43.53 87 ASP A C 1
ATOM 668 O O . ASP A 1 87 ? -15.473 -4.817 25.141 1.00 43.53 87 ASP A O 1
ATOM 672 N N . LEU A 1 88 ? -13.790 -3.492 24.573 1.00 44.94 88 LEU A N 1
ATOM 673 C CA . LEU A 1 88 ? -14.586 -2.298 24.741 1.00 44.94 88 LEU A CA 1
ATOM 674 C C . LEU A 1 88 ? -15.718 -2.224 23.726 1.00 44.94 88 LEU A C 1
ATOM 676 O O . LEU A 1 88 ? -16.748 -1.742 24.144 1.00 44.94 88 LEU A O 1
ATOM 680 N N . TYR A 1 89 ? -15.584 -2.732 22.491 1.00 39.88 89 TYR A N 1
ATOM 681 C CA . TYR A 1 89 ? -16.713 -2.942 21.564 1.00 39.88 89 TYR A CA 1
ATOM 682 C C . TYR A 1 89 ? -16.305 -3.927 20.453 1.00 39.88 89 TYR A C 1
ATOM 684 O O . TYR A 1 89 ? -15.748 -3.517 19.427 1.00 39.88 89 TYR A O 1
ATOM 692 N N . THR A 1 90 ? -16.565 -5.224 20.636 1.00 30.53 90 THR A N 1
ATOM 693 C CA . THR A 1 90 ? -16.718 -6.136 19.497 1.00 30.53 90 THR A CA 1
ATOM 694 C C . THR A 1 90 ? -17.878 -5.620 18.653 1.00 30.53 90 THR A C 1
ATOM 696 O O . THR A 1 90 ? -18.948 -5.284 19.149 1.00 30.53 90 THR A O 1
ATOM 699 N N . THR A 1 91 ? -17.624 -5.447 17.362 1.00 29.64 91 THR A N 1
ATOM 700 C CA . THR A 1 91 ? -18.668 -5.112 16.399 1.00 29.64 91 THR A CA 1
ATOM 701 C C . THR A 1 91 ? -19.576 -6.330 16.318 1.00 29.64 91 THR A C 1
ATOM 703 O O . THR A 1 91 ? -19.111 -7.404 15.941 1.00 29.64 91 THR A O 1
ATOM 706 N N . GLU A 1 92 ? -20.831 -6.167 16.736 1.00 27.67 92 GLU A N 1
ATOM 707 C CA . GLU A 1 92 ? -21.929 -7.101 16.487 1.00 27.67 92 GLU A CA 1
ATOM 708 C C . GLU A 1 92 ? -22.022 -7.354 14.977 1.00 27.67 92 GLU A C 1
ATOM 710 O O . GLU A 1 92 ? -22.636 -6.591 14.242 1.00 27.67 92 GLU A O 1
ATOM 715 N N . ASP A 1 93 ? -21.316 -8.374 14.507 1.00 28.05 93 ASP A N 1
ATOM 716 C CA . ASP A 1 93 ? -21.575 -9.094 13.256 1.00 28.05 93 ASP A CA 1
ATOM 717 C C . ASP A 1 93 ? -21.228 -10.594 13.456 1.00 28.05 93 ASP A C 1
ATOM 719 O O . ASP A 1 93 ? -20.920 -11.321 12.513 1.00 28.05 93 ASP A O 1
ATOM 723 N N . ALA A 1 94 ? -21.282 -11.071 14.705 1.00 27.75 94 ALA A N 1
ATOM 724 C CA . ALA A 1 94 ? -21.339 -12.486 15.043 1.00 27.75 94 ALA A CA 1
ATOM 725 C C . ALA A 1 94 ? -22.592 -12.693 15.897 1.00 27.75 94 ALA A C 1
ATOM 727 O O . ALA A 1 94 ? -22.645 -12.253 17.043 1.00 27.75 94 ALA A O 1
ATOM 728 N N . GLU A 1 95 ? -23.617 -13.293 15.297 1.00 28.84 95 GLU A N 1
ATOM 729 C CA . GLU A 1 95 ? -24.655 -13.995 16.044 1.00 28.84 95 GLU A CA 1
ATOM 730 C C . GLU A 1 95 ? -23.946 -15.030 16.926 1.00 28.84 95 GLU A C 1
ATOM 732 O O . GLU A 1 95 ? -23.347 -15.960 16.395 1.00 28.84 95 GLU A O 1
ATOM 737 N N . ASP A 1 96 ? -23.898 -14.780 18.232 1.00 26.88 96 ASP A N 1
ATOM 738 C CA . ASP A 1 96 ? -24.095 -15.776 19.287 1.00 26.88 96 ASP A CA 1
ATOM 739 C C . ASP A 1 96 ? -24.090 -15.074 20.657 1.00 26.88 96 ASP A C 1
ATOM 741 O O . ASP A 1 96 ? -23.249 -14.223 20.957 1.00 26.88 96 ASP A O 1
ATOM 745 N N . ASP A 1 97 ? -25.102 -15.422 21.449 1.00 26.83 97 ASP A N 1
ATOM 746 C CA . ASP A 1 97 ? -25.406 -14.934 22.789 1.00 26.83 97 ASP A CA 1
ATOM 747 C C . ASP A 1 97 ? -24.242 -15.111 23.778 1.00 26.83 97 ASP A C 1
ATOM 749 O O . ASP A 1 97 ? -23.757 -16.221 23.965 1.00 26.83 97 ASP A O 1
ATOM 753 N N . GLU A 1 98 ? -23.891 -14.050 24.513 1.00 24.50 98 GLU A N 1
ATOM 754 C CA . GLU A 1 98 ? -23.732 -14.113 25.975 1.00 24.50 98 GLU A CA 1
ATOM 755 C C . GLU A 1 98 ? -23.609 -12.700 26.572 1.00 24.50 98 GLU A C 1
ATOM 757 O O . GLU A 1 98 ? -22.670 -11.947 26.314 1.00 24.50 98 GLU A O 1
ATOM 762 N N . TYR A 1 99 ? -24.591 -12.336 27.399 1.00 23.53 99 TYR A N 1
ATOM 763 C CA . TYR A 1 99 ? -24.544 -11.159 28.261 1.00 23.53 99 TYR A CA 1
ATOM 764 C C . TYR A 1 99 ? -23.427 -11.321 29.300 1.00 23.53 99 TYR A C 1
ATOM 766 O O . TYR A 1 99 ? -23.500 -12.224 30.133 1.00 23.53 99 TYR A O 1
ATOM 774 N N . VAL A 1 100 ? -22.463 -10.396 29.342 1.00 27.47 100 VAL A N 1
ATOM 775 C CA . VAL A 1 100 ? -21.571 -10.242 30.501 1.00 27.47 100 VAL A CA 1
ATOM 776 C C . VAL A 1 100 ? -21.776 -8.861 31.118 1.00 27.47 100 VAL A C 1
ATOM 778 O O . VAL A 1 100 ? -21.558 -7.824 30.497 1.00 27.47 100 VAL A O 1
ATOM 781 N N . SER A 1 101 ? -22.274 -8.904 32.352 1.00 24.08 101 SER A N 1
ATOM 782 C CA . SER A 1 101 ? -22.477 -7.805 33.296 1.00 24.08 101 SER A CA 1
ATOM 783 C C . SER A 1 101 ? -21.182 -7.047 33.589 1.00 24.08 101 SER A C 1
ATOM 785 O O . SER A 1 101 ? -20.119 -7.659 33.646 1.00 24.08 101 SER A O 1
ATOM 787 N N . ASP A 1 102 ? -21.315 -5.748 33.888 1.00 28.88 102 ASP A N 1
ATOM 788 C CA . ASP A 1 102 ? -20.331 -4.934 34.614 1.00 28.88 102 ASP A CA 1
ATOM 789 C C . ASP A 1 102 ? -19.633 -5.781 35.688 1.00 28.88 102 ASP A C 1
ATOM 791 O O . ASP A 1 102 ? -20.274 -6.252 36.633 1.00 28.88 102 ASP A O 1
ATOM 795 N N . SER A 1 103 ? -18.327 -5.988 35.544 1.00 28.67 103 SER A N 1
ATOM 796 C CA . SER A 1 103 ? -17.510 -6.595 36.587 1.00 28.67 103 SER A CA 1
ATOM 797 C C . SER A 1 103 ? -16.214 -5.817 36.737 1.00 28.67 103 SER A C 1
ATOM 799 O O . SER A 1 103 ? -15.373 -5.775 35.837 1.00 28.67 103 SER A O 1
ATOM 801 N N . GLU A 1 104 ? -16.079 -5.203 37.911 1.00 30.55 104 GLU A N 1
ATOM 802 C CA . GLU A 1 104 ? -14.817 -4.762 38.487 1.00 30.55 104 GLU A CA 1
ATOM 803 C C . GLU A 1 104 ? -13.731 -5.823 38.261 1.00 30.55 104 GLU A C 1
ATOM 805 O O . GLU A 1 104 ? -13.981 -7.020 38.391 1.00 30.55 104 GLU A O 1
ATOM 810 N N . ILE A 1 105 ? -12.522 -5.372 37.919 1.00 35.88 105 ILE A N 1
ATOM 811 C CA . ILE A 1 105 ? -11.362 -6.231 37.657 1.00 35.88 105 ILE A CA 1
ATOM 812 C C . ILE A 1 105 ? -11.121 -7.133 38.880 1.00 35.88 105 ILE A C 1
ATOM 814 O O . ILE A 1 105 ? -10.594 -6.679 39.900 1.00 35.88 105 ILE A O 1
ATOM 818 N N . SER A 1 106 ? -11.508 -8.407 38.775 1.00 32.06 106 SER A N 1
ATOM 819 C CA . SER A 1 106 ? -11.253 -9.433 39.784 1.00 32.06 106 SER A CA 1
ATOM 820 C C . SER A 1 106 ? -9.760 -9.753 39.871 1.00 32.06 106 SER A C 1
ATOM 822 O O . SER A 1 106 ? -9.024 -9.691 38.888 1.00 32.06 106 SER A O 1
ATOM 824 N N . VAL A 1 107 ? -9.301 -10.078 41.080 1.00 35.88 107 VAL A N 1
ATOM 825 C CA . VAL A 1 107 ? -7.879 -10.088 41.469 1.00 35.88 107 VAL A CA 1
ATOM 826 C C . VAL A 1 107 ? -7.125 -11.369 41.059 1.00 35.88 107 VAL A C 1
ATOM 828 O O . VAL A 1 107 ? -5.919 -11.437 41.263 1.00 35.88 107 VAL A O 1
ATOM 831 N N . ASP A 1 108 ? -7.753 -12.338 40.388 1.00 37.22 108 ASP A N 1
ATOM 832 C CA . ASP A 1 108 ? -7.160 -13.673 40.163 1.00 37.22 108 ASP A CA 1
ATOM 833 C C . ASP A 1 108 ? -6.936 -14.076 38.691 1.00 37.22 108 ASP A C 1
ATOM 835 O O . ASP A 1 108 ? -7.186 -15.212 38.310 1.00 37.22 108 ASP A O 1
ATOM 839 N N . ASP A 1 109 ? -6.347 -13.194 37.875 1.00 38.03 109 ASP A N 1
ATOM 840 C CA . ASP A 1 109 ? -5.734 -13.586 36.588 1.00 38.03 109 ASP A CA 1
ATOM 841 C C . ASP A 1 109 ? -4.205 -13.452 36.655 1.00 38.03 109 ASP A C 1
ATOM 843 O O . ASP A 1 109 ? -3.602 -12.519 36.114 1.00 38.03 109 ASP A O 1
ATOM 847 N N . VAL A 1 110 ? -3.530 -14.353 37.371 1.00 41.22 110 VAL A N 1
ATOM 848 C CA . VAL A 1 110 ? -2.051 -14.415 37.397 1.00 41.22 110 VAL A CA 1
ATOM 849 C C . VAL A 1 110 ? -1.474 -15.073 36.130 1.00 41.22 110 VAL A C 1
ATOM 851 O O . VAL A 1 110 ? -0.263 -15.064 35.920 1.00 41.22 110 VAL A O 1
ATOM 854 N N . GLU A 1 111 ? -2.303 -15.522 35.193 1.00 44.25 111 GLU A N 1
ATOM 855 C CA . GLU A 1 111 ? -1.845 -16.138 33.948 1.00 44.25 111 GLU A CA 1
ATOM 856 C C . GLU A 1 111 ? -2.269 -15.313 32.731 1.00 44.25 111 GLU A C 1
ATOM 858 O O . GLU A 1 111 ? -3.313 -15.556 32.152 1.00 44.25 111 GLU A O 1
ATOM 863 N N . ASP A 1 112 ? -1.464 -14.304 32.364 1.00 53.50 112 ASP A N 1
ATOM 864 C CA . ASP A 1 112 ? -0.884 -14.210 31.009 1.00 53.50 112 ASP A CA 1
ATOM 865 C C . ASP A 1 112 ? 0.009 -12.957 30.853 1.00 53.50 112 ASP A C 1
ATOM 867 O O . ASP A 1 112 ? -0.258 -12.038 30.070 1.00 53.50 112 ASP A O 1
ATOM 871 N N . ALA A 1 113 ? 1.125 -12.900 31.595 1.00 54.84 113 ALA A N 1
ATOM 872 C CA . ALA A 1 113 ? 2.129 -11.836 31.442 1.00 54.84 113 ALA A CA 1
ATOM 873 C C . ALA A 1 113 ? 2.720 -11.749 30.013 1.00 54.84 113 ALA A C 1
ATOM 875 O O . ALA A 1 113 ? 3.424 -10.787 29.703 1.00 54.84 113 ALA A O 1
ATOM 876 N N . THR A 1 114 ? 2.457 -12.737 29.145 1.00 61.88 114 THR A N 1
ATOM 877 C CA . THR A 1 114 ? 2.951 -12.772 27.761 1.00 61.88 114 THR A CA 1
ATOM 878 C C . THR A 1 114 ? 2.144 -11.886 26.809 1.00 61.88 114 THR A C 1
ATOM 880 O O . THR A 1 114 ? 2.657 -11.487 25.760 1.00 61.88 114 THR A O 1
ATOM 883 N N . SER A 1 115 ? 0.914 -11.521 27.185 1.00 78.31 115 SER A N 1
ATOM 884 C CA . SER A 1 115 ? 0.040 -10.657 26.384 1.00 78.31 115 SER A CA 1
ATOM 885 C C . SER A 1 115 ? 0.397 -9.168 26.496 1.00 78.31 115 SER A C 1
ATOM 887 O O . SER A 1 115 ? 0.171 -8.405 25.553 1.00 78.31 115 SER A O 1
ATOM 889 N N . TYR A 1 116 ? 1.010 -8.757 27.608 1.00 87.56 116 TYR A N 1
ATOM 890 C CA . TYR A 1 116 ? 1.323 -7.362 27.911 1.00 87.56 116 TYR A CA 1
ATOM 891 C C . TYR A 1 116 ? 2.645 -6.890 27.292 1.00 87.56 116 TYR A C 1
ATOM 893 O O . TYR A 1 116 ? 3.610 -7.640 27.139 1.00 87.56 116 TYR A O 1
ATOM 901 N N . GLY A 1 117 ? 2.691 -5.609 26.926 1.00 88.44 117 GLY A N 1
ATOM 902 C CA . GLY A 1 117 ? 3.852 -4.984 26.299 1.00 88.44 117 GLY A CA 1
ATOM 903 C C . GLY A 1 117 ? 4.901 -4.485 27.295 1.00 88.44 117 GLY A C 1
ATOM 904 O O . GLY A 1 117 ? 4.892 -4.794 28.488 1.00 88.44 117 GLY A O 1
ATOM 905 N N . THR A 1 118 ? 5.838 -3.674 26.801 1.00 90.06 118 THR A N 1
ATOM 906 C CA . THR A 1 118 ? 6.955 -3.164 27.619 1.00 90.06 118 THR A CA 1
ATOM 907 C C . THR A 1 118 ? 6.523 -2.230 28.749 1.00 90.06 118 THR A C 1
ATOM 909 O O . THR A 1 118 ? 7.270 -2.082 29.720 1.00 90.06 118 THR A O 1
ATOM 912 N N . ALA A 1 119 ? 5.319 -1.652 28.679 1.00 91.12 119 ALA A N 1
ATOM 913 C CA . ALA A 1 119 ? 4.776 -0.831 29.754 1.00 91.12 119 ALA A CA 1
ATOM 914 C C . ALA A 1 119 ? 4.538 -1.635 31.040 1.00 91.12 119 ALA A C 1
ATOM 916 O O . ALA A 1 119 ? 4.763 -1.099 32.119 1.00 91.12 119 ALA A O 1
ATOM 917 N N . TYR A 1 120 ? 4.200 -2.926 30.953 1.00 92.19 120 TYR A N 1
ATOM 918 C CA . TYR A 1 120 ? 3.898 -3.743 32.132 1.00 92.19 120 TYR A CA 1
ATOM 919 C C . TYR A 1 120 ? 5.013 -3.681 33.176 1.00 92.19 120 TYR A C 1
ATOM 921 O O . TYR A 1 120 ? 4.783 -3.321 34.325 1.00 92.19 120 TYR A O 1
ATOM 929 N N . LYS A 1 121 ? 6.253 -3.958 32.755 1.00 90.88 121 LYS A N 1
ATOM 930 C CA . LYS A 1 121 ? 7.417 -3.922 33.652 1.00 90.88 121 LYS A CA 1
ATOM 931 C C . LYS A 1 121 ? 7.807 -2.498 34.046 1.00 90.88 121 LYS A C 1
ATOM 933 O O . LYS A 1 121 ? 8.257 -2.290 35.165 1.00 90.88 121 LYS A O 1
ATOM 938 N N . ALA A 1 122 ? 7.656 -1.533 33.138 1.00 91.00 122 ALA A N 1
ATOM 939 C CA . ALA A 1 122 ? 8.035 -0.144 33.395 1.00 91.00 122 ALA A CA 1
ATOM 940 C C . ALA A 1 122 ? 7.155 0.521 34.468 1.00 91.00 122 ALA A C 1
ATOM 942 O O . ALA A 1 122 ? 7.638 1.374 35.202 1.00 91.00 122 ALA A O 1
ATOM 943 N N . PHE A 1 123 ? 5.896 0.094 34.589 1.00 92.62 123 PHE A N 1
ATOM 944 C CA . PHE A 1 123 ? 4.945 0.572 35.597 1.00 92.62 123 PHE A CA 1
ATOM 945 C C . PHE A 1 123 ? 4.863 -0.338 36.839 1.00 92.62 123 PHE A C 1
ATOM 947 O O . PHE A 1 123 ? 3.881 -0.298 37.568 1.00 92.62 123 PHE A O 1
ATOM 954 N N . GLY A 1 124 ? 5.893 -1.152 37.102 1.00 89.56 124 GLY A N 1
ATOM 955 C CA . GLY A 1 124 ? 6.002 -1.948 38.333 1.00 89.56 124 GLY A CA 1
ATOM 956 C C . GLY A 1 124 ? 5.427 -3.368 38.264 1.00 89.56 124 GLY A C 1
ATOM 957 O O . GLY A 1 124 ? 5.578 -4.126 39.218 1.00 89.56 124 GLY A O 1
ATOM 958 N N . GLY A 1 125 ? 4.852 -3.780 37.130 1.00 88.38 125 GLY A N 1
ATOM 959 C CA . GLY A 1 125 ? 4.186 -5.078 36.986 1.00 88.38 125 GLY A CA 1
ATOM 960 C C . GLY A 1 125 ? 2.901 -5.161 37.814 1.00 88.38 125 GLY A C 1
ATOM 961 O O . GLY A 1 125 ? 2.313 -4.139 38.151 1.00 88.38 125 GLY A O 1
ATOM 962 N N . GLY A 1 126 ? 2.441 -6.375 38.119 1.00 89.25 126 GLY A N 1
ATOM 963 C CA . GLY A 1 126 ? 1.275 -6.573 38.982 1.00 89.25 126 GLY A CA 1
ATOM 964 C C . GLY A 1 126 ? 0.015 -5.920 38.414 1.00 89.25 126 GLY A C 1
ATOM 965 O O . GLY A 1 126 ? -0.270 -6.049 37.224 1.00 89.25 126 GLY A O 1
ATOM 966 N N . LYS A 1 127 ? -0.743 -5.226 39.263 1.00 90.06 127 LYS A N 1
ATOM 967 C CA . LYS A 1 127 ? -1.979 -4.543 38.868 1.00 90.06 127 LYS A CA 1
ATOM 968 C C . LYS A 1 127 ? -1.680 -3.266 38.079 1.00 90.06 127 LYS A C 1
ATOM 970 O O . LYS A 1 127 ? -2.238 -3.065 37.004 1.00 90.06 127 LYS A O 1
ATOM 975 N N . GLU A 1 128 ? -0.732 -2.466 38.548 1.00 90.19 128 GLU A N 1
ATOM 976 C CA . GLU A 1 128 ? -0.336 -1.177 37.979 1.00 90.19 128 GLU A CA 1
ATOM 977 C C . GLU A 1 128 ? 0.223 -1.334 36.558 1.00 90.19 128 GLU A C 1
ATOM 979 O O . GLU A 1 128 ? -0.125 -0.586 35.644 1.00 90.19 128 GLU A O 1
ATOM 984 N N . GLY A 1 129 ? 1.038 -2.368 36.336 1.00 90.69 129 GLY A N 1
ATOM 985 C CA . GLY A 1 129 ? 1.552 -2.723 35.018 1.00 90.69 129 GLY A CA 1
ATOM 986 C C . GLY A 1 129 ? 0.451 -3.132 34.037 1.00 90.69 129 GLY A C 1
ATOM 987 O O . GLY A 1 129 ? 0.511 -2.752 32.863 1.00 90.69 129 GLY A O 1
ATOM 988 N N . LYS A 1 130 ? -0.563 -3.884 34.494 1.00 90.12 130 LYS A N 1
ATOM 989 C CA . LYS A 1 130 ? -1.726 -4.253 33.665 1.00 90.12 130 LYS A CA 1
ATOM 990 C C . LYS A 1 130 ? -2.544 -3.019 33.309 1.00 90.12 130 LYS A C 1
ATOM 992 O O . LYS A 1 130 ? -2.802 -2.789 32.129 1.00 90.12 130 LYS A O 1
ATOM 997 N N . GLU A 1 131 ? -2.898 -2.211 34.305 1.00 91.75 131 GLU A N 1
ATOM 998 C CA . GLU A 1 131 ? -3.666 -0.975 34.129 1.00 91.75 131 GLU A CA 1
ATOM 999 C C . GLU A 1 131 ? -2.963 -0.008 33.170 1.00 91.75 131 GLU A C 1
ATOM 1001 O O . GLU A 1 131 ? -3.597 0.533 32.264 1.00 91.75 131 GLU A O 1
ATOM 1006 N N . ALA A 1 132 ? -1.640 0.140 33.281 1.00 92.25 132 ALA A N 1
ATOM 1007 C CA . ALA A 1 132 ? -0.856 0.955 32.359 1.00 92.25 132 ALA A CA 1
ATOM 1008 C C . ALA A 1 132 ? -0.940 0.446 30.911 1.00 92.25 132 ALA A C 1
ATOM 1010 O O . ALA A 1 132 ? -1.113 1.237 29.980 1.00 92.25 132 ALA A O 1
ATOM 1011 N N . CYS A 1 133 ? -0.849 -0.870 30.701 1.00 91.75 133 CYS A N 1
ATOM 1012 C CA . CYS A 1 133 ? -0.975 -1.454 29.368 1.00 91.75 133 CYS A CA 1
ATOM 1013 C C . CYS A 1 133 ? -2.378 -1.244 28.779 1.00 91.75 133 CYS A C 1
ATOM 1015 O O . CYS A 1 133 ? -2.488 -0.843 27.618 1.00 91.75 133 CYS A O 1
ATOM 1017 N N . TYR A 1 134 ? -3.434 -1.435 29.577 1.00 91.44 134 TYR A N 1
ATOM 1018 C CA . TYR A 1 134 ? -4.814 -1.158 29.164 1.00 91.44 134 TYR A CA 1
ATOM 1019 C C . TYR A 1 134 ? -5.033 0.325 28.840 1.00 91.44 134 TYR A C 1
ATOM 1021 O O . TYR A 1 134 ? -5.609 0.649 27.801 1.00 91.44 134 TYR A O 1
ATOM 1029 N N . ALA A 1 135 ? -4.507 1.238 29.658 1.00 92.00 135 ALA A N 1
ATOM 1030 C CA . ALA A 1 135 ? -4.596 2.675 29.413 1.00 92.00 135 ALA A CA 1
ATOM 1031 C C . ALA A 1 135 ? -3.882 3.088 28.112 1.00 92.00 135 ALA A C 1
ATOM 1033 O O . ALA A 1 135 ? -4.404 3.893 27.337 1.00 92.00 135 ALA A O 1
ATOM 1034 N N . ILE A 1 136 ? -2.707 2.514 27.822 1.00 91.88 136 ILE A N 1
ATOM 1035 C CA . ILE A 1 136 ? -1.987 2.777 26.567 1.00 91.88 136 ILE A CA 1
ATOM 1036 C C . ILE A 1 136 ? -2.727 2.176 25.362 1.00 91.88 136 ILE A C 1
ATOM 1038 O O . ILE A 1 136 ? -2.766 2.806 24.301 1.00 91.88 136 ILE A O 1
ATOM 1042 N N . ALA A 1 137 ? -3.340 0.996 25.505 1.00 89.88 137 ALA A N 1
ATOM 1043 C CA . ALA A 1 137 ? -4.187 0.418 24.462 1.00 89.88 137 ALA A CA 1
ATOM 1044 C C . ALA A 1 137 ? -5.385 1.329 24.151 1.00 89.88 137 ALA A C 1
ATOM 1046 O O . ALA A 1 137 ? -5.602 1.672 22.988 1.00 89.88 137 ALA A O 1
ATOM 1047 N N . ALA A 1 138 ? -6.085 1.817 25.179 1.00 90.38 138 ALA A N 1
ATOM 1048 C CA . ALA A 1 138 ? -7.184 2.770 25.026 1.00 90.38 138 ALA A CA 1
ATOM 1049 C C . ALA A 1 138 ? -6.730 4.083 24.360 1.00 90.38 138 ALA A C 1
ATOM 1051 O O . ALA A 1 138 ? -7.406 4.599 23.470 1.00 90.38 138 ALA A O 1
ATOM 1052 N N . LEU A 1 139 ? -5.547 4.600 24.713 1.00 90.25 139 LEU A N 1
ATOM 1053 C CA . LEU A 1 139 ? -4.964 5.764 24.038 1.00 90.25 139 LEU A CA 1
ATOM 1054 C C . LEU A 1 139 ? -4.713 5.496 22.544 1.00 90.25 139 LEU A C 1
ATOM 1056 O O . LEU A 1 139 ? -4.951 6.373 21.710 1.00 90.25 139 LEU A O 1
ATOM 1060 N N . CYS A 1 140 ? -4.236 4.299 22.190 1.00 86.44 140 CYS A N 1
ATOM 1061 C CA . CYS A 1 140 ? -4.039 3.906 20.795 1.00 86.44 140 CYS A CA 1
ATOM 1062 C C . CYS A 1 140 ? -5.367 3.876 20.023 1.00 86.44 140 CYS A C 1
ATOM 1064 O O . CYS A 1 140 ? -5.428 4.374 18.895 1.00 86.44 140 CYS A O 1
ATOM 1066 N N . GLU A 1 141 ? -6.427 3.364 20.651 1.00 83.88 141 GLU A N 1
ATOM 1067 C CA . GLU A 1 141 ? -7.779 3.343 20.090 1.00 83.88 141 GLU A CA 1
ATOM 1068 C C . GLU A 1 141 ? -8.331 4.749 19.855 1.00 83.88 141 GLU A C 1
ATOM 1070 O O . GLU A 1 141 ? -8.795 5.042 18.753 1.00 83.88 141 GLU A O 1
ATOM 1075 N N . ILE A 1 142 ? -8.194 5.655 20.828 1.00 86.50 142 ILE A N 1
ATOM 1076 C CA . ILE A 1 142 ? -8.591 7.063 20.672 1.00 86.50 142 ILE A CA 1
ATOM 1077 C C . ILE A 1 142 ? -7.861 7.701 19.484 1.00 86.50 142 ILE A C 1
ATOM 1079 O O . ILE A 1 142 ? -8.495 8.330 18.643 1.00 86.50 142 ILE A O 1
ATOM 1083 N N . CYS A 1 143 ? -6.550 7.479 19.338 1.00 83.75 143 CYS A N 1
ATOM 1084 C CA . CYS A 1 143 ? -5.798 8.013 18.195 1.00 83.75 143 CYS A CA 1
ATOM 1085 C C . CYS A 1 143 ? -6.314 7.473 16.847 1.00 83.75 143 CYS A C 1
ATOM 1087 O O . CYS A 1 143 ? -6.306 8.184 15.839 1.00 83.75 143 CYS A O 1
ATOM 1089 N N . SER A 1 144 ? -6.747 6.210 16.814 1.00 82.56 144 SER A N 1
ATOM 1090 C CA . SER A 1 144 ? -7.347 5.582 15.632 1.00 82.56 144 SER A CA 1
ATOM 1091 C C . SER A 1 144 ? -8.714 6.196 15.305 1.00 82.56 144 SER A C 1
ATOM 1093 O O . SER A 1 144 ? -8.975 6.555 14.154 1.00 82.56 144 SER A O 1
ATOM 1095 N N . ILE A 1 145 ? -9.556 6.394 16.323 1.00 85.81 145 ILE A N 1
ATOM 1096 C CA . ILE A 1 145 ? -10.864 7.049 16.212 1.00 85.81 145 ILE A CA 1
ATOM 1097 C C . ILE A 1 145 ? -10.714 8.487 15.711 1.00 85.81 145 ILE A C 1
ATOM 1099 O O . ILE A 1 145 ? -11.356 8.854 14.728 1.00 85.81 145 ILE A O 1
ATOM 1103 N N . ASP A 1 146 ? -9.835 9.275 16.329 1.00 85.00 146 ASP A N 1
ATOM 1104 C CA . ASP A 1 146 ? -9.580 10.663 15.941 1.00 85.00 146 ASP A CA 1
ATOM 1105 C C . ASP A 1 146 ? -9.122 10.754 14.486 1.00 85.00 146 ASP A C 1
ATOM 1107 O O . ASP A 1 146 ? -9.545 11.643 13.744 1.00 85.00 146 ASP A O 1
ATOM 1111 N N . SER A 1 147 ? -8.293 9.805 14.042 1.00 83.56 147 SER A N 1
ATOM 1112 C CA . SER A 1 147 ? -7.881 9.706 12.644 1.00 83.56 147 SER A CA 1
ATOM 1113 C C . SER A 1 147 ? -9.076 9.459 11.720 1.00 83.56 147 SER A C 1
ATOM 1115 O O . SER A 1 147 ? -9.187 10.124 10.691 1.00 83.56 147 SER A O 1
ATOM 1117 N N . LEU A 1 148 ? -9.997 8.557 12.077 1.00 84.19 148 LEU A N 1
ATOM 1118 C CA . LEU A 1 148 ? -11.192 8.299 11.269 1.00 84.19 148 LEU A CA 1
ATOM 1119 C C . LEU A 1 148 ? -12.130 9.515 11.222 1.00 84.19 148 LEU A C 1
ATOM 1121 O O . LEU A 1 148 ? -12.591 9.907 10.149 1.00 84.19 148 LEU A O 1
ATOM 1125 N N . ILE A 1 149 ? -12.371 10.150 12.369 1.00 85.94 149 ILE A N 1
ATOM 1126 C CA . ILE A 1 149 ? -13.230 11.332 12.475 1.00 85.94 149 ILE A CA 1
ATOM 1127 C C . ILE A 1 149 ? -12.650 12.486 11.654 1.00 85.94 149 ILE A C 1
ATOM 1129 O O . ILE A 1 149 ? -13.340 13.064 10.814 1.00 85.94 149 ILE A O 1
ATOM 1133 N N . SER A 1 150 ? -11.375 12.810 11.871 1.00 84.81 150 SER A N 1
ATOM 1134 C CA . SER A 1 150 ? -10.727 13.970 11.252 1.00 84.81 150 SER A CA 1
ATOM 1135 C C . SER A 1 150 ? -10.467 13.804 9.756 1.00 84.81 150 SER A C 1
ATOM 1137 O O . SER A 1 150 ? -10.593 14.782 9.021 1.00 84.81 150 SER A O 1
ATOM 1139 N N . ASN A 1 151 ? -10.125 12.598 9.289 1.00 83.44 151 ASN A N 1
ATOM 1140 C CA . ASN A 1 151 ? -9.785 12.373 7.882 1.00 83.44 151 ASN A CA 1
ATOM 1141 C C . ASN A 1 151 ? -10.992 12.036 7.003 1.00 83.44 151 ASN A C 1
ATOM 1143 O O . ASN A 1 151 ? -10.933 12.285 5.799 1.00 83.44 151 ASN A O 1
ATOM 1147 N N . PHE A 1 152 ? -12.069 11.490 7.575 1.00 84.31 152 PHE A N 1
ATOM 1148 C CA . PHE A 1 152 ? -13.202 10.997 6.792 1.00 84.31 152 PHE A CA 1
ATOM 1149 C C . PHE A 1 152 ? -14.529 11.633 7.187 1.00 84.31 152 PHE A C 1
ATOM 1151 O O . PHE A 1 152 ? -15.188 12.209 6.330 1.00 84.31 152 PHE A O 1
ATOM 1158 N N . ILE A 1 153 ? -14.915 11.599 8.463 1.00 86.38 153 ILE A N 1
ATOM 1159 C CA . ILE A 1 153 ? -16.259 12.043 8.873 1.00 86.38 153 ILE A CA 1
ATOM 1160 C C . ILE A 1 153 ? -16.396 13.565 8.758 1.00 86.38 153 ILE A C 1
ATOM 1162 O O . ILE A 1 153 ? -17.245 14.053 8.013 1.00 86.38 153 ILE A O 1
ATOM 1166 N N . LEU A 1 154 ? -15.534 14.327 9.437 1.00 87.06 154 LEU A N 1
ATOM 1167 C CA . LEU A 1 154 ? -15.607 15.791 9.430 1.00 87.06 154 LEU A CA 1
ATOM 1168 C C . LEU A 1 154 ? -15.445 16.383 8.018 1.00 87.06 154 LEU A C 1
ATOM 1170 O O . LEU A 1 154 ? -16.214 17.283 7.669 1.00 87.06 154 LEU A O 1
ATOM 1174 N N . PRO A 1 155 ? -14.520 15.895 7.161 1.00 85.19 155 PRO A N 1
ATOM 1175 C CA . PRO A 1 155 ? -14.412 16.394 5.795 1.00 85.19 155 PRO A CA 1
ATOM 1176 C C . PRO A 1 155 ? -15.656 16.143 4.945 1.00 85.19 155 PRO A C 1
ATOM 1178 O O . PRO A 1 155 ? -15.941 16.973 4.087 1.00 85.19 155 PRO A O 1
ATOM 1181 N N . LEU A 1 156 ? -16.393 15.047 5.174 1.00 83.38 156 LEU A N 1
ATOM 1182 C CA . LEU A 1 156 ? -17.624 14.715 4.443 1.00 83.38 156 LEU A CA 1
ATOM 1183 C C . LEU A 1 156 ? -18.853 15.514 4.920 1.00 83.38 156 LEU A C 1
ATOM 1185 O O . LEU A 1 156 ? -19.841 15.588 4.196 1.00 83.38 156 LEU A O 1
ATOM 1189 N N . GLN A 1 157 ? -18.790 16.150 6.093 1.00 80.81 157 GLN A N 1
ATOM 1190 C CA . GLN A 1 157 ? -19.883 16.953 6.666 1.00 80.81 157 GLN A CA 1
ATOM 1191 C C . GLN A 1 157 ? -19.832 18.444 6.288 1.00 80.81 157 GLN A C 1
ATOM 1193 O O . GLN A 1 157 ? -20.710 19.218 6.667 1.00 80.81 157 GLN A O 1
ATOM 1198 N N . GLY A 1 158 ? -18.797 18.897 5.578 1.00 71.31 158 GLY A N 1
ATOM 1199 C CA . GLY A 1 158 ? -18.626 20.318 5.289 1.00 71.31 158 GLY A CA 1
ATOM 1200 C C . GLY A 1 158 ? -19.664 20.868 4.300 1.00 71.31 158 GLY A C 1
ATOM 1201 O O . GLY A 1 158 ? -19.708 20.455 3.150 1.00 71.31 158 GLY A O 1
ATOM 1202 N N . ASN A 1 159 ? -20.389 21.932 4.660 1.00 63.78 159 ASN A N 1
ATOM 1203 C CA . ASN A 1 159 ? -21.341 22.612 3.754 1.00 63.78 159 ASN A CA 1
ATOM 1204 C C . ASN A 1 159 ? -20.720 23.153 2.442 1.00 63.78 159 ASN A C 1
ATOM 1206 O O . ASN A 1 159 ? -21.436 23.599 1.553 1.00 63.78 159 ASN A O 1
ATOM 1210 N N . ARG A 1 160 ? -19.384 23.174 2.324 1.00 63.53 160 ARG A N 1
ATOM 1211 C CA . ARG A 1 160 ? -18.646 23.675 1.149 1.00 63.53 160 ARG A CA 1
ATOM 1212 C C . ARG A 1 160 ? -18.368 22.613 0.082 1.00 63.53 160 ARG A C 1
ATOM 1214 O O . ARG A 1 160 ? -17.861 22.972 -0.975 1.00 63.53 160 ARG A O 1
ATOM 1221 N N . ILE A 1 161 ? -18.633 21.337 0.364 1.00 68.12 161 ILE A N 1
ATOM 1222 C CA . ILE A 1 161 ? -18.324 20.222 -0.550 1.00 68.12 161 ILE A CA 1
ATOM 1223 C C . ILE A 1 161 ? -19.565 19.625 -1.227 1.00 68.12 161 ILE A C 1
ATOM 1225 O O . ILE A 1 161 ? -19.415 18.859 -2.178 1.00 68.12 161 ILE A O 1
ATOM 1229 N N . SER A 1 162 ? -20.771 19.982 -0.769 1.00 68.38 162 SER A N 1
ATOM 1230 C CA . SER A 1 162 ? -22.036 19.566 -1.378 1.00 68.38 162 SER A CA 1
ATOM 1231 C C . SER A 1 162 ? -22.479 20.549 -2.466 1.00 68.38 162 SER A C 1
ATOM 1233 O O . SER A 1 162 ? -22.587 21.750 -2.206 1.00 68.38 162 SER A O 1
ATOM 1235 N N . CYS A 1 163 ? -22.775 20.059 -3.670 1.00 71.19 163 CYS A N 1
ATOM 1236 C CA . CYS A 1 163 ? -23.457 20.852 -4.697 1.00 71.19 163 CYS A CA 1
ATOM 1237 C C . CYS A 1 163 ? -24.938 21.081 -4.338 1.00 71.19 163 CYS A C 1
ATOM 1239 O O . CYS A 1 163 ? -25.453 20.519 -3.369 1.00 71.19 163 CYS A O 1
ATOM 1241 N N . LYS A 1 164 ? -25.651 21.882 -5.148 1.00 68.88 164 LYS A N 1
ATOM 1242 C CA . LYS A 1 164 ? -27.098 22.117 -4.977 1.00 68.88 164 LYS A CA 1
ATOM 1243 C C . LYS A 1 164 ? -27.917 20.821 -5.012 1.00 68.88 164 LYS A C 1
ATOM 1245 O O . LYS A 1 164 ? -28.964 20.769 -4.380 1.00 68.88 164 LYS A O 1
ATOM 1250 N N . GLU A 1 165 ? -27.434 19.785 -5.702 1.00 74.69 165 GLU A N 1
ATOM 1251 C CA . GLU A 1 165 ? -28.080 18.468 -5.756 1.00 74.69 165 GLU A CA 1
ATOM 1252 C C . GLU A 1 165 ? -27.719 17.546 -4.571 1.00 74.69 165 GLU A C 1
ATOM 1254 O O . GLU A 1 165 ? -28.085 16.373 -4.574 1.00 74.69 165 GLU A O 1
ATOM 1259 N N . GLY A 1 166 ? -26.975 18.031 -3.568 1.00 79.31 166 GLY A N 1
ATOM 1260 C CA . GLY A 1 166 ? -26.604 17.243 -2.387 1.00 79.31 166 GLY A CA 1
ATOM 1261 C C . GLY A 1 166 ? -25.517 16.187 -2.633 1.00 79.31 166 GLY A C 1
ATOM 1262 O O . GLY A 1 166 ? -25.339 15.292 -1.810 1.00 79.31 166 GLY A O 1
ATOM 1263 N N . ARG A 1 167 ? -24.775 16.270 -3.747 1.00 86.56 167 ARG A N 1
ATOM 1264 C CA . ARG A 1 167 ? -23.647 15.372 -4.062 1.00 86.56 167 ARG A CA 1
ATOM 1265 C C . ARG A 1 167 ? -22.313 15.974 -3.634 1.00 86.56 167 ARG A C 1
ATOM 1267 O O . ARG A 1 167 ? -22.140 17.190 -3.655 1.00 86.56 167 ARG A O 1
ATOM 1274 N N . ILE A 1 168 ? -21.354 15.112 -3.299 1.00 86.88 168 ILE A N 1
ATOM 1275 C CA . ILE A 1 168 ? -19.989 15.511 -2.937 1.00 86.88 168 ILE A CA 1
ATOM 1276 C C . ILE A 1 168 ? -19.106 15.511 -4.186 1.00 86.88 168 ILE A C 1
ATOM 1278 O O . ILE A 1 168 ? -19.011 14.498 -4.878 1.00 86.88 168 ILE A O 1
ATOM 1282 N N . HIS A 1 169 ? -18.420 16.627 -4.440 1.00 86.25 169 HIS A N 1
ATOM 1283 C CA . HIS A 1 169 ? -17.473 16.765 -5.549 1.00 86.25 169 HIS A CA 1
ATOM 1284 C C . HIS A 1 169 ? -16.050 16.931 -5.014 1.00 86.25 169 HIS A C 1
ATOM 1286 O O . HIS A 1 169 ? -15.755 17.911 -4.336 1.00 86.25 169 HIS A O 1
ATOM 1292 N N . CYS A 1 170 ? -15.158 15.991 -5.333 1.00 87.62 170 CYS A N 1
ATOM 1293 C CA . CYS A 1 170 ? -13.734 16.131 -5.033 1.00 87.62 170 CYS A CA 1
ATOM 1294 C C . CYS A 1 170 ? -12.979 16.799 -6.192 1.00 87.62 170 CYS A C 1
ATOM 1296 O O . CYS A 1 170 ? -13.426 16.819 -7.337 1.00 87.62 170 CYS A O 1
ATOM 1298 N N . SER A 1 171 ? -11.798 17.334 -5.891 1.00 88.75 171 SER A N 1
ATOM 1299 C CA . SER A 1 171 ? -10.850 17.834 -6.887 1.00 88.75 171 SER A CA 1
ATOM 1300 C C . SER A 1 171 ? -9.750 16.806 -7.136 1.00 88.75 171 SER A C 1
ATOM 1302 O O . SER A 1 171 ? -9.009 16.465 -6.209 1.00 88.75 171 SER A O 1
ATOM 1304 N N . LEU A 1 172 ? -9.613 16.357 -8.385 1.00 90.50 172 LEU A N 1
ATOM 1305 C CA . LEU A 1 172 ? -8.517 15.493 -8.830 1.00 90.50 172 LEU A CA 1
ATOM 1306 C C . LEU A 1 172 ? -7.303 16.337 -9.239 1.00 90.50 172 LEU A C 1
ATOM 1308 O O . LEU A 1 172 ? -7.446 17.347 -9.923 1.00 90.50 172 LEU A O 1
ATOM 1312 N N . ASN A 1 173 ? -6.102 15.919 -8.844 1.00 90.19 173 ASN A N 1
ATOM 1313 C CA . ASN A 1 173 ? -4.844 16.559 -9.220 1.00 90.19 173 ASN A CA 1
ATOM 1314 C C . ASN A 1 173 ? -3.885 15.538 -9.848 1.00 90.19 173 ASN A C 1
ATOM 1316 O O . ASN A 1 173 ? -3.847 14.371 -9.456 1.00 90.19 173 ASN A O 1
ATOM 1320 N N . ILE A 1 174 ? -3.063 16.014 -10.783 1.00 86.38 174 ILE A N 1
ATOM 1321 C CA . ILE A 1 174 ? -2.046 15.234 -11.504 1.00 86.38 174 ILE A CA 1
ATOM 1322 C C . ILE A 1 174 ? -0.658 15.735 -11.077 1.00 86.38 174 ILE A C 1
ATOM 1324 O O . ILE A 1 174 ? 0.107 16.273 -11.868 1.00 86.38 174 ILE A O 1
ATOM 1328 N N . ASN A 1 175 ? -0.369 15.664 -9.778 1.00 86.38 175 ASN A N 1
ATOM 1329 C CA . ASN A 1 175 ? 0.843 16.244 -9.1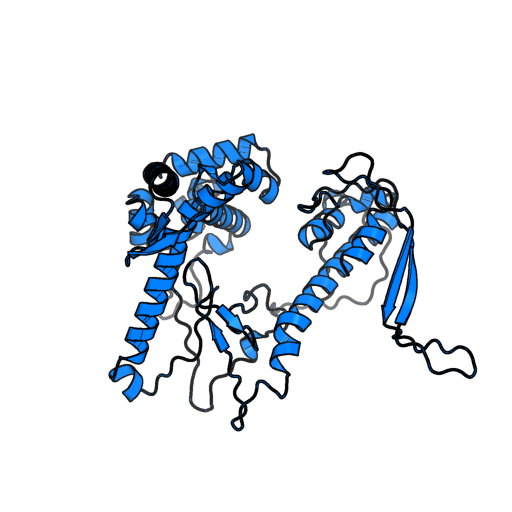84 1.00 86.38 175 ASN A CA 1
ATOM 1330 C C . ASN A 1 175 ? 1.759 15.215 -8.512 1.00 86.38 175 ASN A C 1
ATOM 1332 O O . ASN A 1 175 ? 2.768 15.591 -7.918 1.00 86.38 175 ASN A O 1
ATOM 1336 N N . THR A 1 176 ? 1.405 13.931 -8.549 1.00 90.56 176 THR A N 1
ATOM 1337 C CA . THR A 1 176 ? 2.240 12.894 -7.943 1.00 90.56 176 THR A CA 1
ATOM 1338 C C . THR A 1 176 ? 3.412 12.559 -8.864 1.00 90.56 176 THR A C 1
ATOM 1340 O O . THR A 1 176 ? 3.266 12.504 -10.084 1.00 90.56 176 THR A O 1
ATOM 1343 N N . GLU A 1 177 ? 4.581 12.284 -8.285 1.00 90.44 177 GLU A N 1
ATOM 1344 C CA . GLU A 1 177 ? 5.802 11.982 -9.050 1.00 90.44 177 GLU A CA 1
ATOM 1345 C C . GLU A 1 177 ? 5.695 10.708 -9.902 1.00 90.44 177 GLU A C 1
ATOM 1347 O O . GLU A 1 177 ? 6.446 10.529 -10.856 1.00 90.44 177 GLU A O 1
ATOM 1352 N N . THR A 1 178 ? 4.779 9.802 -9.550 1.00 89.75 178 THR A N 1
ATOM 1353 C CA . THR A 1 178 ? 4.530 8.561 -10.292 1.00 89.75 178 THR A CA 1
ATOM 1354 C C . THR A 1 178 ? 3.395 8.699 -11.303 1.00 89.75 178 THR A C 1
ATOM 1356 O O . THR A 1 178 ? 3.184 7.779 -12.086 1.00 89.75 178 THR A O 1
ATOM 1359 N N . GLY A 1 179 ? 2.685 9.833 -11.325 1.00 90.56 179 GLY A N 1
ATOM 1360 C CA . GLY A 1 179 ? 1.551 10.101 -12.212 1.00 90.56 179 GLY A CA 1
ATOM 1361 C C . GLY A 1 179 ? 0.220 9.489 -11.769 1.00 90.56 179 GLY A C 1
ATOM 1362 O O . GLY A 1 179 ? -0.740 9.497 -12.531 1.00 90.56 179 GLY A O 1
ATOM 1363 N N . ARG A 1 180 ? 0.127 8.991 -10.530 1.00 91.94 180 ARG A N 1
ATOM 1364 C CA . ARG A 1 180 ? -1.163 8.703 -9.886 1.00 91.94 180 ARG A CA 1
ATOM 1365 C C . ARG A 1 180 ? -1.991 9.976 -9.733 1.00 91.94 180 ARG A C 1
ATOM 1367 O O . ARG A 1 180 ? -1.457 11.037 -9.399 1.00 91.94 180 ARG A O 1
ATOM 1374 N N . LEU A 1 181 ? -3.302 9.842 -9.887 1.00 91.81 181 LEU A N 1
ATOM 1375 C CA . LEU A 1 181 ? -4.240 10.886 -9.487 1.00 91.81 181 LEU A CA 1
ATOM 1376 C C . LEU A 1 181 ? -4.192 11.054 -7.964 1.00 91.81 181 LEU A C 1
ATOM 1378 O O . LEU A 1 181 ? -4.053 10.065 -7.243 1.00 91.81 181 LEU A O 1
ATOM 1382 N N . SER A 1 182 ? -4.330 12.287 -7.483 1.00 91.00 182 SER A N 1
ATOM 1383 C CA . SER A 1 182 ? -4.574 12.595 -6.070 1.00 91.00 182 SER A CA 1
ATOM 1384 C C . SER A 1 182 ? -5.915 13.315 -5.909 1.00 91.00 182 SER A C 1
ATOM 1386 O O . SER A 1 182 ? -6.250 14.165 -6.730 1.00 91.00 182 SER A O 1
ATOM 1388 N N . ALA A 1 183 ? -6.683 13.022 -4.860 1.00 89.88 183 ALA A N 1
ATOM 1389 C CA . ALA A 1 183 ? -7.960 13.680 -4.582 1.00 89.88 183 ALA A CA 1
ATOM 1390 C C . ALA A 1 183 ? -7.873 14.593 -3.353 1.00 89.88 183 ALA A C 1
ATOM 1392 O O . ALA A 1 183 ? -7.272 14.244 -2.335 1.00 89.88 183 ALA A O 1
ATOM 1393 N N . ARG A 1 184 ? -8.510 15.765 -3.427 1.00 87.88 184 ARG A N 1
ATOM 1394 C CA . ARG A 1 184 ? -8.637 16.704 -2.304 1.00 87.88 184 ARG A CA 1
ATOM 1395 C C . ARG A 1 184 ? -10.010 17.363 -2.268 1.00 87.88 184 ARG A C 1
ATOM 1397 O O . ARG A 1 184 ? -10.707 17.407 -3.275 1.00 87.88 184 ARG A O 1
ATOM 1404 N N . ALA A 1 185 ? -10.336 17.929 -1.107 1.00 83.88 185 ALA A N 1
ATOM 1405 C CA . ALA A 1 185 ? -11.568 18.675 -0.854 1.00 83.88 185 ALA A CA 1
ATOM 1406 C C . ALA A 1 185 ? -12.869 17.927 -1.238 1.00 83.88 185 ALA A C 1
ATOM 1408 O O . ALA A 1 185 ? -13.642 18.471 -2.020 1.00 83.88 185 ALA A O 1
ATOM 1409 N N . PRO A 1 186 ? -13.148 16.720 -0.696 1.00 86.19 186 PRO A N 1
ATOM 1410 C CA . PRO A 1 186 ? -12.351 15.908 0.237 1.00 86.19 186 PRO A CA 1
ATOM 1411 C C . PRO A 1 186 ? -11.505 14.834 -0.481 1.00 86.19 186 PRO A C 1
ATOM 1413 O O . PRO A 1 186 ? -11.620 14.627 -1.688 1.00 86.19 186 PRO A O 1
ATOM 1416 N N . ASN A 1 187 ? -10.615 14.149 0.246 1.00 87.19 187 ASN A N 1
ATOM 1417 C CA . ASN A 1 187 ? -9.860 13.026 -0.320 1.00 87.19 187 ASN A CA 1
ATOM 1418 C C . ASN A 1 187 ? -10.748 11.772 -0.392 1.00 87.19 187 ASN A C 1
ATOM 1420 O O . ASN A 1 187 ? -10.820 11.006 0.562 1.00 87.19 187 ASN A O 1
ATOM 1424 N N . LEU A 1 188 ? -11.410 11.570 -1.533 1.00 85.75 188 LEU A N 1
ATOM 1425 C CA . LEU A 1 188 ? -12.277 10.409 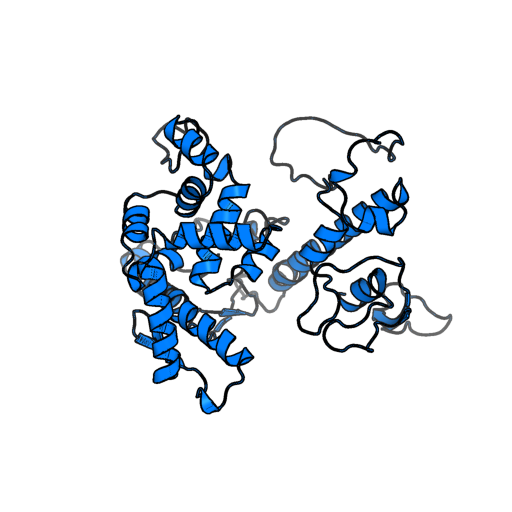-1.776 1.00 85.75 188 LEU A CA 1
ATOM 1426 C C . LEU A 1 188 ? -11.532 9.170 -2.296 1.00 85.75 188 LEU A C 1
ATOM 1428 O O . LEU A 1 188 ? -12.140 8.113 -2.445 1.00 85.75 188 LEU A O 1
ATOM 1432 N N . GLN A 1 189 ? -10.231 9.276 -2.580 1.00 84.12 189 GLN A N 1
ATOM 1433 C CA . GLN A 1 189 ? -9.445 8.148 -3.083 1.00 84.12 189 GLN A CA 1
ATOM 1434 C C . GLN A 1 189 ? -9.071 7.148 -1.991 1.00 84.12 189 GLN A C 1
ATOM 1436 O O . GLN A 1 189 ? -9.028 5.951 -2.264 1.00 84.12 189 GLN A O 1
ATOM 1441 N N . ASN A 1 190 ? -8.787 7.640 -0.783 1.00 81.81 190 ASN A N 1
ATOM 1442 C CA . ASN A 1 190 ? -8.157 6.866 0.287 1.00 81.81 190 ASN A CA 1
ATOM 1443 C C . ASN A 1 190 ? -9.159 6.414 1.350 1.00 81.81 190 ASN A C 1
ATOM 1445 O O . ASN A 1 190 ? -8.980 6.721 2.523 1.00 81.81 190 ASN A O 1
ATOM 1449 N N . GLN A 1 191 ? -10.210 5.697 0.966 1.00 82.38 191 GLN A N 1
ATOM 1450 C CA . GLN A 1 191 ? -11.211 5.237 1.932 1.00 82.38 191 GLN A CA 1
ATOM 1451 C C . GLN A 1 191 ? -10.631 4.224 2.928 1.00 82.38 191 GLN A C 1
ATOM 1453 O O . GLN A 1 191 ? -9.776 3.422 2.532 1.00 82.38 191 GLN A O 1
ATOM 1458 N N . PRO A 1 192 ? -11.106 4.193 4.192 1.00 81.69 192 PRO A N 1
ATOM 1459 C CA . PRO A 1 192 ? -10.649 3.202 5.163 1.00 81.69 192 PRO A CA 1
ATOM 1460 C C . PRO A 1 192 ? -10.802 1.794 4.584 1.00 81.69 192 PRO A C 1
ATOM 1462 O O . PRO A 1 192 ? -11.775 1.507 3.881 1.00 81.69 192 PRO A O 1
ATOM 1465 N N . ALA A 1 193 ? -9.818 0.924 4.815 1.00 77.75 193 ALA A N 1
ATOM 1466 C CA . ALA A 1 193 ? -9.927 -0.484 4.433 1.00 77.75 193 ALA A CA 1
ATOM 1467 C C . ALA A 1 193 ? -11.156 -1.103 5.114 1.00 77.75 193 ALA A C 1
ATOM 1469 O O . ALA A 1 193 ? -11.499 -0.674 6.212 1.00 77.75 193 ALA A O 1
ATOM 1470 N N . LEU A 1 194 ? -11.813 -2.078 4.479 1.00 76.06 194 LEU A N 1
ATOM 1471 C CA . LEU A 1 194 ? -13.081 -2.634 4.974 1.00 76.06 194 LEU A CA 1
ATOM 1472 C C . LEU A 1 194 ? -12.939 -3.127 6.423 1.00 76.06 194 LEU A C 1
ATOM 1474 O O . LEU A 1 194 ? -13.737 -2.782 7.282 1.00 76.06 194 LEU A O 1
ATOM 1478 N N . GLU A 1 195 ? -11.842 -3.827 6.711 1.00 72.69 195 GLU A N 1
ATOM 1479 C CA . GLU A 1 195 ? -11.504 -4.354 8.034 1.00 72.69 195 GLU A CA 1
ATOM 1480 C C . GLU A 1 195 ? -11.130 -3.282 9.076 1.00 72.69 195 GLU A C 1
ATOM 1482 O O . GLU A 1 195 ? -10.949 -3.588 10.250 1.00 72.69 195 GLU A O 1
ATOM 1487 N N . LYS A 1 196 ? -10.972 -2.024 8.653 1.00 76.06 196 LYS A N 1
ATOM 1488 C CA . LYS A 1 196 ? -10.661 -0.866 9.509 1.00 76.06 196 LYS A CA 1
ATOM 1489 C C . LYS A 1 196 ? -11.768 0.185 9.495 1.00 76.06 196 LYS A C 1
ATOM 1491 O O . LYS A 1 196 ? -11.615 1.228 10.130 1.00 76.06 196 LYS A O 1
ATOM 1496 N N . ASP A 1 197 ? -12.851 -0.049 8.758 1.00 81.81 197 ASP A N 1
ATOM 1497 C CA . ASP A 1 197 ? -13.936 0.909 8.583 1.00 81.81 197 ASP A CA 1
ATOM 1498 C C . ASP A 1 197 ? -14.921 0.848 9.759 1.00 81.81 197 ASP A C 1
ATOM 1500 O O . ASP A 1 197 ? -16.088 0.491 9.613 1.00 81.81 197 ASP A O 1
ATOM 1504 N N . ARG A 1 198 ? -14.424 1.194 10.955 1.00 82.56 198 ARG A N 1
ATOM 1505 C CA . ARG A 1 198 ? -15.153 1.102 12.233 1.00 82.56 198 ARG A CA 1
ATOM 1506 C C . ARG A 1 198 ? -16.518 1.789 12.201 1.00 82.56 198 ARG A C 1
ATOM 1508 O O . ARG A 1 198 ? -17.460 1.310 12.816 1.00 82.56 198 ARG A O 1
ATOM 1515 N N . TYR A 1 199 ? -16.612 2.915 11.499 1.00 85.50 199 TYR A N 1
ATOM 1516 C CA . TYR A 1 199 ? -17.824 3.731 11.426 1.00 85.50 199 TYR A CA 1
ATOM 1517 C C . TYR A 1 199 ? -18.649 3.467 10.167 1.00 85.50 199 TYR A C 1
ATOM 1519 O O . TYR A 1 199 ? -19.519 4.272 9.840 1.00 85.50 199 TYR A O 1
ATOM 1527 N N . LYS A 1 200 ? -18.364 2.374 9.442 1.00 88.19 200 LYS A N 1
ATOM 1528 C CA . LYS A 1 200 ? -19.059 2.005 8.203 1.00 88.19 200 LYS A CA 1
ATOM 1529 C C . LYS A 1 200 ? -19.116 3.192 7.221 1.00 88.19 200 LYS A C 1
ATOM 1531 O O . LYS A 1 200 ? -20.114 3.404 6.539 1.00 88.19 200 LYS A O 1
ATOM 1536 N N . ILE A 1 201 ? -18.035 3.974 7.128 1.00 86.94 201 ILE A N 1
ATOM 1537 C CA . ILE A 1 201 ? -17.932 5.202 6.323 1.00 86.94 201 ILE A CA 1
ATOM 1538 C C . ILE A 1 201 ? -18.248 4.914 4.856 1.00 86.94 201 ILE A C 1
ATOM 1540 O O . ILE A 1 201 ? -18.874 5.727 4.179 1.00 86.94 201 ILE A O 1
ATOM 1544 N N . ARG A 1 202 ? -17.878 3.731 4.357 1.00 87.00 202 ARG A N 1
ATOM 1545 C CA . ARG A 1 202 ? -18.217 3.298 2.997 1.00 87.00 202 ARG A CA 1
ATOM 1546 C C . ARG A 1 202 ? -19.723 3.166 2.763 1.00 87.00 202 ARG A C 1
ATOM 1548 O O . ARG A 1 202 ? -20.152 3.403 1.640 1.00 87.00 202 ARG A O 1
ATOM 1555 N N . GLN A 1 203 ? -20.522 2.846 3.784 1.00 89.19 203 GLN A N 1
ATOM 1556 C CA . GLN A 1 203 ? -21.985 2.764 3.665 1.00 89.19 203 GLN A CA 1
ATOM 1557 C C . GLN A 1 203 ? -22.637 4.140 3.471 1.00 89.19 203 GLN A C 1
ATOM 1559 O O . GLN A 1 203 ? -23.750 4.216 2.962 1.00 89.19 203 GLN A O 1
ATOM 1564 N N . ALA A 1 204 ? -21.934 5.233 3.791 1.00 87.88 204 ALA A N 1
ATOM 1565 C CA . ALA A 1 204 ? -22.398 6.583 3.473 1.00 87.88 204 ALA A CA 1
ATOM 1566 C C . ALA A 1 204 ? -22.342 6.895 1.962 1.00 87.88 204 ALA A C 1
ATOM 1568 O O . ALA A 1 204 ? -22.957 7.858 1.504 1.00 87.88 204 ALA A O 1
ATOM 1569 N N . PHE A 1 205 ? -21.620 6.094 1.169 1.00 89.12 205 PHE A N 1
ATOM 1570 C CA . PHE A 1 205 ? -21.574 6.219 -0.285 1.00 89.12 205 PHE A CA 1
ATOM 1571 C C . PHE A 1 205 ? -22.693 5.378 -0.893 1.00 89.12 205 PHE A C 1
ATOM 1573 O O . PHE A 1 205 ? -22.546 4.175 -1.090 1.00 89.12 205 PHE A O 1
ATOM 1580 N N . VAL A 1 206 ? -23.812 6.030 -1.200 1.00 91.31 206 VAL A N 1
ATOM 1581 C CA . VAL A 1 206 ? -25.011 5.380 -1.741 1.00 91.31 206 VAL A CA 1
ATOM 1582 C C . VAL A 1 206 ? -25.226 5.711 -3.216 1.00 91.31 206 VAL A C 1
ATOM 1584 O O . VAL A 1 206 ? -24.847 6.780 -3.706 1.00 91.31 206 VAL A O 1
ATOM 1587 N N . ALA A 1 207 ? -25.847 4.780 -3.942 1.00 92.94 207 ALA A N 1
ATOM 1588 C CA . ALA A 1 207 ? -26.339 5.046 -5.287 1.00 92.94 207 ALA A CA 1
ATOM 1589 C C . ALA A 1 207 ? -27.542 6.002 -5.240 1.00 92.94 207 ALA A C 1
ATOM 1591 O O . ALA A 1 207 ? -28.282 6.047 -4.257 1.00 92.94 207 ALA A O 1
ATOM 1592 N N . ALA A 1 208 ? -27.766 6.744 -6.326 1.00 89.94 208 ALA A N 1
ATOM 1593 C CA . ALA A 1 208 ? -29.031 7.453 -6.502 1.00 89.94 208 ALA A CA 1
ATOM 1594 C C . ALA A 1 208 ? -30.199 6.443 -6.586 1.00 89.94 208 ALA A C 1
ATOM 1596 O O . ALA A 1 208 ? -29.976 5.314 -7.036 1.00 89.94 208 ALA A O 1
ATOM 1597 N N . PRO A 1 209 ? -31.435 6.822 -6.210 1.00 91.12 209 PRO A N 1
ATOM 1598 C CA . PRO A 1 209 ? -32.594 5.934 -6.303 1.00 91.12 209 PRO A CA 1
ATOM 1599 C C . PRO A 1 209 ? -32.711 5.260 -7.677 1.00 91.12 209 PRO A C 1
ATOM 1601 O O . PRO A 1 209 ? -32.487 5.898 -8.706 1.00 91.12 209 PRO A O 1
ATOM 1604 N N . GLY A 1 210 ? -33.018 3.961 -7.688 1.00 93.00 210 GLY A N 1
ATOM 1605 C CA . GLY A 1 210 ? -33.103 3.152 -8.911 1.00 93.00 210 GLY A CA 1
ATOM 1606 C C . GLY A 1 210 ? -31.758 2.729 -9.517 1.00 93.00 210 GLY A C 1
ATOM 1607 O O . GLY A 1 210 ? -31.754 2.053 -10.540 1.00 93.00 210 GLY A O 1
ATOM 1608 N N . ASN A 1 211 ? -30.626 3.087 -8.902 1.00 93.75 211 ASN A N 1
ATOM 1609 C CA . ASN A 1 211 ? -29.288 2.714 -9.365 1.00 93.75 211 ASN A CA 1
ATOM 1610 C C . ASN A 1 211 ? -28.563 1.817 -8.354 1.00 93.75 211 ASN A C 1
ATOM 1612 O O . ASN A 1 211 ? -28.969 1.671 -7.204 1.00 93.75 211 ASN A O 1
ATOM 1616 N N . SER A 1 212 ? -27.446 1.235 -8.785 1.00 93.12 212 SER A N 1
ATOM 1617 C CA . SER A 1 212 ? -26.526 0.471 -7.937 1.00 93.12 212 SER A CA 1
ATOM 1618 C C . SER A 1 212 ? -25.096 0.969 -8.125 1.00 93.12 212 SER A C 1
ATOM 1620 O O . SER A 1 212 ? -24.737 1.460 -9.196 1.00 93.12 212 SER A O 1
ATOM 1622 N N . LEU A 1 213 ? -24.270 0.853 -7.083 1.00 92.75 213 LEU A N 1
ATOM 1623 C CA . LEU A 1 213 ? -22.837 1.119 -7.187 1.00 92.75 213 LEU A CA 1
ATOM 1624 C C . LEU A 1 213 ? -22.112 -0.152 -7.623 1.00 92.75 213 LEU A C 1
ATOM 1626 O O . LEU A 1 213 ? -22.283 -1.204 -7.012 1.00 92.75 213 LEU A O 1
ATOM 1630 N N . ILE A 1 214 ? -21.260 -0.033 -8.640 1.00 91.50 214 ILE A N 1
ATOM 1631 C CA . ILE A 1 214 ? -20.353 -1.103 -9.054 1.00 91.50 214 ILE A CA 1
ATOM 1632 C C . ILE A 1 214 ? -18.917 -0.685 -8.782 1.00 91.50 214 ILE A C 1
ATOM 1634 O O . ILE A 1 214 ? -18.493 0.418 -9.124 1.00 91.50 214 ILE A O 1
ATOM 1638 N N . VAL A 1 215 ? -18.163 -1.601 -8.177 1.00 89.44 215 VAL A N 1
ATOM 1639 C CA . VAL A 1 215 ? -16.732 -1.450 -7.936 1.00 89.44 215 VAL A CA 1
ATOM 1640 C C . VAL A 1 215 ? -15.987 -2.405 -8.857 1.00 89.44 215 VAL A C 1
ATOM 1642 O O . VAL A 1 215 ? -16.081 -3.618 -8.699 1.00 89.44 215 VAL A O 1
ATOM 1645 N N . ALA A 1 216 ? -15.221 -1.848 -9.789 1.00 91.06 216 ALA A N 1
ATOM 1646 C CA . ALA A 1 216 ? -14.249 -2.586 -10.582 1.00 91.06 216 ALA A CA 1
ATOM 1647 C C . ALA A 1 216 ? -12.846 -2.293 -10.036 1.00 91.06 216 ALA A C 1
ATOM 1649 O O . ALA A 1 216 ? -12.448 -1.132 -9.941 1.00 91.06 216 ALA A O 1
ATOM 1650 N N . ASP A 1 217 ? -12.112 -3.336 -9.653 1.00 89.50 217 ASP A N 1
ATOM 1651 C CA . ASP A 1 217 ? -10.768 -3.231 -9.081 1.00 89.50 217 ASP A CA 1
ATOM 1652 C C . ASP A 1 217 ? -9.797 -4.139 -9.837 1.00 89.50 217 ASP A C 1
ATOM 1654 O O . ASP A 1 217 ? -10.143 -5.255 -10.231 1.00 89.50 217 ASP A O 1
ATOM 1658 N N . TYR A 1 218 ? -8.564 -3.673 -10.026 1.00 90.88 218 TYR A N 1
ATOM 1659 C CA . TYR A 1 218 ? -7.529 -4.492 -10.642 1.00 90.88 218 TYR A CA 1
ATOM 1660 C C . TYR A 1 218 ? -6.842 -5.363 -9.588 1.00 90.88 218 TYR A C 1
ATOM 1662 O O . TYR A 1 218 ? -6.045 -4.879 -8.781 1.00 90.88 218 TYR A O 1
ATOM 1670 N N . GLY A 1 219 ? -7.063 -6.677 -9.655 1.00 87.88 219 GLY A N 1
ATOM 1671 C CA . GLY A 1 219 ? -6.403 -7.641 -8.773 1.00 87.88 219 GLY A CA 1
ATOM 1672 C C . GLY A 1 219 ? -4.872 -7.593 -8.880 1.00 87.88 219 GLY A C 1
ATOM 1673 O O . GLY A 1 219 ? -4.297 -8.045 -9.872 1.00 87.88 219 GLY A O 1
ATOM 1674 N N . GLN A 1 220 ? -4.213 -7.061 -7.844 1.00 88.00 220 GLN A N 1
ATOM 1675 C CA . GLN A 1 220 ? -2.749 -6.987 -7.698 1.00 88.00 220 GLN A CA 1
ATOM 1676 C C . GLN A 1 220 ? -2.017 -6.362 -8.906 1.00 88.00 220 GLN A C 1
ATOM 1678 O O . GLN A 1 220 ? -0.945 -6.834 -9.295 1.00 88.00 220 GLN A O 1
ATOM 1683 N N . LEU A 1 221 ? -2.568 -5.286 -9.486 1.00 92.44 221 LEU A N 1
ATOM 1684 C CA . LEU A 1 221 ? -2.054 -4.655 -10.714 1.00 92.44 221 LEU A CA 1
ATOM 1685 C C . LEU A 1 221 ? -0.540 -4.399 -10.702 1.00 92.44 221 LEU A C 1
ATOM 1687 O O . LEU A 1 221 ? 0.153 -4.740 -11.654 1.00 92.44 221 LEU A O 1
ATOM 1691 N N . GLU A 1 222 ? -0.012 -3.839 -9.613 1.00 92.94 222 GLU A N 1
ATOM 1692 C CA . GLU A 1 222 ? 1.419 -3.536 -9.499 1.00 92.94 222 GLU A CA 1
ATOM 1693 C C . GLU A 1 222 ? 2.303 -4.783 -9.586 1.00 92.94 222 GLU A C 1
ATOM 1695 O O . GLU A 1 222 ? 3.351 -4.750 -10.225 1.00 92.94 222 GLU A O 1
ATOM 1700 N N . LEU A 1 223 ? 1.883 -5.904 -8.994 1.00 93.38 223 LEU A N 1
ATOM 1701 C CA . LEU A 1 223 ? 2.656 -7.145 -9.063 1.00 93.38 223 LEU A CA 1
ATOM 1702 C C . LEU A 1 223 ? 2.573 -7.788 -10.450 1.00 93.38 223 LEU A C 1
ATOM 1704 O O . LEU A 1 223 ? 3.555 -8.374 -10.900 1.00 93.38 223 LEU A O 1
ATOM 1708 N N . ARG A 1 224 ? 1.442 -7.640 -11.151 1.00 94.88 224 ARG A N 1
ATOM 1709 C CA . ARG A 1 224 ? 1.307 -8.069 -12.553 1.00 94.88 224 ARG A CA 1
ATOM 1710 C C . ARG A 1 224 ? 2.207 -7.248 -13.473 1.00 94.88 224 ARG A C 1
ATOM 1712 O O . ARG A 1 224 ? 2.886 -7.805 -14.329 1.00 94.88 224 ARG A O 1
ATOM 1719 N N . ILE A 1 225 ? 2.265 -5.937 -13.250 1.00 95.88 225 ILE A N 1
ATOM 1720 C CA . ILE A 1 225 ? 3.167 -5.033 -13.968 1.00 95.88 225 ILE A CA 1
ATOM 1721 C C . ILE A 1 225 ? 4.623 -5.376 -13.670 1.00 95.88 225 ILE A C 1
ATOM 1723 O O . ILE A 1 225 ? 5.414 -5.449 -14.602 1.00 95.88 225 ILE A O 1
ATOM 1727 N N . LEU A 1 226 ? 4.982 -5.638 -12.410 1.00 95.62 226 LEU A N 1
ATOM 1728 C CA . LEU A 1 226 ? 6.329 -6.085 -12.055 1.00 95.62 226 LEU A CA 1
ATOM 1729 C C . LEU A 1 226 ? 6.690 -7.396 -12.763 1.00 95.62 226 LEU A C 1
ATOM 1731 O O . LEU A 1 226 ? 7.772 -7.495 -13.333 1.00 95.62 226 LEU A O 1
ATOM 1735 N N . ALA A 1 227 ? 5.784 -8.380 -12.765 1.00 95.25 227 ALA A N 1
ATOM 1736 C CA . ALA A 1 227 ? 5.988 -9.651 -13.460 1.00 95.25 227 ALA A CA 1
ATOM 1737 C C . ALA A 1 227 ? 6.264 -9.446 -14.956 1.00 95.25 227 ALA A C 1
ATOM 1739 O O . ALA A 1 227 ? 7.150 -10.091 -15.511 1.00 95.25 227 ALA A O 1
ATOM 1740 N N . HIS A 1 228 ? 5.526 -8.527 -15.585 1.00 97.12 228 HIS A N 1
ATOM 1741 C CA . HIS A 1 228 ? 5.692 -8.172 -16.988 1.00 97.12 228 HIS A CA 1
ATOM 1742 C C . HIS A 1 228 ? 7.001 -7.409 -17.252 1.00 97.12 228 HIS A C 1
ATOM 1744 O O . HIS A 1 228 ? 7.782 -7.834 -18.095 1.00 97.12 228 HIS A O 1
ATOM 1750 N N . LEU A 1 229 ? 7.275 -6.334 -16.504 1.00 96.19 229 LEU A N 1
ATOM 1751 C CA . LEU A 1 229 ? 8.478 -5.504 -16.656 1.00 96.19 229 LEU A CA 1
ATOM 1752 C C . LEU A 1 229 ? 9.767 -6.299 -16.438 1.00 96.19 229 LEU A C 1
ATOM 1754 O O . LEU A 1 229 ? 10.730 -6.124 -17.176 1.00 96.19 229 LEU A O 1
ATOM 1758 N N . ALA A 1 230 ? 9.772 -7.184 -15.440 1.00 95.88 230 ALA A N 1
ATOM 1759 C CA . ALA A 1 230 ? 10.906 -8.051 -15.159 1.00 95.88 230 ALA A CA 1
ATOM 1760 C C . ALA A 1 230 ? 10.945 -9.306 -16.044 1.00 95.88 230 ALA A C 1
ATOM 1762 O O . ALA A 1 230 ? 11.894 -10.076 -15.942 1.00 95.88 230 ALA A O 1
ATOM 1763 N N . ASN A 1 231 ? 9.912 -9.561 -16.856 1.00 96.69 231 ASN A N 1
ATOM 1764 C CA . ASN A 1 231 ? 9.727 -10.810 -17.599 1.00 96.69 231 ASN A CA 1
ATOM 1765 C C . ASN A 1 231 ? 9.930 -12.069 -16.723 1.00 96.69 231 ASN A C 1
ATOM 1767 O O . ASN A 1 231 ? 10.559 -13.051 -17.124 1.00 96.69 231 ASN A O 1
ATOM 1771 N N . CYS A 1 232 ? 9.433 -12.028 -15.483 1.00 95.25 232 CYS A N 1
ATOM 1772 C CA . CYS A 1 232 ? 9.669 -13.086 -14.505 1.00 95.25 232 CYS A CA 1
ATOM 1773 C C . CYS A 1 232 ? 8.692 -14.245 -14.725 1.00 95.25 232 CYS A C 1
ATOM 1775 O O . CYS A 1 232 ? 7.514 -14.148 -14.370 1.00 95.25 232 CYS A O 1
ATOM 1777 N N . ARG A 1 233 ? 9.188 -15.360 -15.277 1.00 95.06 233 ARG A N 1
ATOM 1778 C CA . ARG A 1 233 ? 8.367 -16.528 -15.651 1.00 95.06 233 ARG A CA 1
ATOM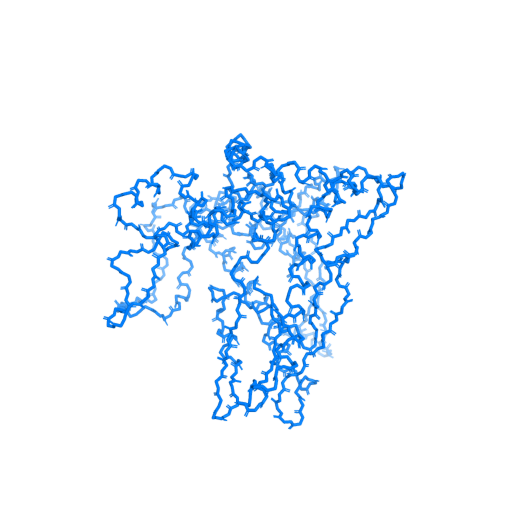 1779 C C . ARG A 1 233 ? 7.566 -17.081 -14.477 1.00 95.06 233 ARG A C 1
ATOM 1781 O O . ARG A 1 233 ? 6.356 -17.214 -14.587 1.00 95.06 233 ARG A O 1
ATOM 1788 N N . SER A 1 234 ? 8.214 -17.274 -13.327 1.00 92.06 234 SER A N 1
ATOM 1789 C CA . SER A 1 234 ? 7.566 -17.757 -12.097 1.00 92.06 234 SER A CA 1
ATOM 1790 C C . SER A 1 234 ? 6.366 -16.891 -11.687 1.00 92.06 234 SER A C 1
ATOM 1792 O O . SER A 1 234 ? 5.294 -17.408 -11.372 1.00 92.06 234 SER A O 1
ATOM 1794 N N . MET A 1 235 ? 6.500 -15.560 -11.751 1.00 93.12 235 MET A N 1
ATOM 1795 C CA . MET A 1 235 ? 5.387 -14.657 -11.444 1.00 93.12 235 MET A CA 1
ATOM 1796 C C . MET A 1 235 ? 4.300 -14.689 -12.523 1.00 93.12 235 MET A C 1
ATOM 1798 O O . MET A 1 235 ? 3.118 -14.718 -12.188 1.00 93.12 235 MET A O 1
ATOM 1802 N N . LEU A 1 236 ? 4.682 -14.684 -13.803 1.00 95.00 236 LEU A N 1
ATOM 1803 C CA . LEU A 1 236 ? 3.741 -14.735 -14.923 1.00 95.00 236 LEU A CA 1
ATOM 1804 C C . LEU A 1 236 ? 2.901 -16.016 -14.888 1.00 95.00 236 LEU A C 1
ATOM 1806 O O . LEU A 1 236 ? 1.682 -15.948 -15.032 1.00 95.00 236 LEU A O 1
ATOM 1810 N N . ASP A 1 237 ? 3.531 -17.161 -14.647 1.00 93.44 237 ASP A N 1
ATOM 1811 C CA . ASP A 1 237 ? 2.860 -18.455 -14.573 1.00 93.44 237 ASP A CA 1
ATOM 1812 C C . ASP A 1 237 ? 1.959 -18.534 -13.337 1.00 93.44 237 ASP A C 1
ATOM 1814 O O . ASP A 1 237 ? 0.815 -18.972 -13.444 1.00 93.44 237 ASP A O 1
ATOM 1818 N N . ALA A 1 238 ? 2.398 -17.996 -12.192 1.00 90.38 238 ALA A N 1
ATOM 1819 C CA . ALA A 1 238 ? 1.557 -17.890 -11.001 1.00 90.38 238 ALA A CA 1
ATOM 1820 C C . ALA A 1 238 ? 0.306 -17.023 -11.229 1.00 90.38 238 ALA A C 1
ATOM 1822 O O . ALA A 1 238 ? -0.762 -17.362 -10.727 1.00 90.38 238 ALA A O 1
ATOM 1823 N N . PHE A 1 239 ? 0.410 -15.926 -11.990 1.00 91.94 239 PHE A N 1
ATOM 1824 C CA . PHE A 1 239 ? -0.745 -15.089 -12.329 1.00 91.94 239 PHE A CA 1
ATOM 1825 C C . PHE A 1 239 ? -1.666 -15.713 -13.382 1.00 91.94 239 PHE A C 1
ATOM 1827 O O . PHE A 1 239 ? -2.871 -15.472 -13.325 1.00 91.94 239 PHE A O 1
ATOM 1834 N N . LYS A 1 240 ? -1.127 -16.487 -14.334 1.00 91.75 240 LYS A N 1
ATOM 1835 C CA . LYS A 1 240 ? -1.921 -17.249 -15.316 1.00 91.75 240 LYS A CA 1
ATOM 1836 C C . LYS A 1 240 ? -2.671 -18.407 -14.667 1.00 91.75 240 LYS A C 1
ATOM 1838 O O . LYS A 1 240 ? -3.788 -18.698 -15.067 1.00 91.75 240 LYS A O 1
ATOM 1843 N N . ALA A 1 241 ? -2.066 -19.035 -13.660 1.00 88.12 241 ALA A N 1
ATOM 1844 C CA . ALA A 1 241 ? -2.673 -20.115 -12.893 1.00 88.12 241 ALA A CA 1
ATOM 1845 C C . ALA A 1 241 ? -3.824 -19.655 -11.975 1.00 88.12 241 ALA A C 1
ATOM 1847 O O . ALA A 1 241 ? -4.408 -20.497 -11.300 1.00 88.12 241 ALA A O 1
ATOM 1848 N N . GLY A 1 242 ? -4.122 -18.352 -11.905 1.00 85.44 242 GLY A N 1
ATOM 1849 C CA . GLY A 1 242 ? -5.192 -17.810 -11.067 1.00 85.44 242 GLY A CA 1
ATOM 1850 C C . GLY A 1 242 ? -4.861 -17.780 -9.573 1.00 85.44 242 GLY A C 1
ATOM 1851 O O . GLY A 1 242 ? -3.740 -18.079 -9.137 1.00 85.44 242 GLY A O 1
ATOM 1852 N N . GLY A 1 243 ? -5.845 -17.401 -8.771 1.00 81.50 243 GLY A N 1
ATOM 1853 C CA . GLY A 1 243 ? -5.784 -17.430 -7.318 1.00 81.50 243 GLY A CA 1
ATOM 1854 C C . GLY A 1 243 ? -5.004 -16.290 -6.679 1.00 81.50 243 GLY A C 1
ATOM 1855 O O . GLY A 1 243 ? -4.418 -15.413 -7.322 1.00 81.50 243 GLY A O 1
ATOM 1856 N N . ASP A 1 244 ? -4.999 -16.292 -5.348 1.00 87.50 244 ASP A N 1
ATOM 1857 C CA . ASP A 1 244 ? -4.350 -15.238 -4.581 1.00 87.50 244 ASP A CA 1
ATOM 1858 C C . ASP A 1 244 ? -2.821 -15.396 -4.585 1.00 87.50 244 ASP A C 1
ATOM 1860 O O . ASP A 1 244 ? -2.249 -16.265 -3.922 1.00 87.50 244 ASP A O 1
ATOM 1864 N N . PHE A 1 245 ? -2.137 -14.492 -5.290 1.00 89.69 245 PHE A N 1
ATOM 1865 C CA . PHE A 1 245 ? -0.676 -14.493 -5.405 1.00 89.69 245 PHE A CA 1
ATOM 1866 C C . PHE A 1 245 ? 0.034 -14.456 -4.039 1.00 89.69 245 PHE A C 1
ATOM 1868 O O . PHE A 1 245 ? 1.062 -15.103 -3.852 1.00 89.69 245 PHE A O 1
ATOM 1875 N N . HIS A 1 246 ? -0.525 -13.745 -3.054 1.00 91.94 246 HIS A N 1
ATOM 1876 C CA . HIS A 1 246 ? 0.039 -13.692 -1.702 1.00 91.94 246 HIS A CA 1
ATOM 1877 C C . HIS A 1 246 ? -0.068 -15.032 -0.968 1.00 91.94 246 HIS A C 1
ATOM 1879 O O . HIS A 1 246 ? 0.868 -15.414 -0.271 1.00 91.94 246 HIS A O 1
ATOM 1885 N N . SER A 1 247 ? -1.169 -15.759 -1.157 1.00 91.62 247 SER A N 1
ATOM 1886 C CA . SER A 1 247 ? -1.360 -17.113 -0.632 1.00 91.62 247 SER A CA 1
ATOM 1887 C C . SER A 1 247 ? -0.358 -18.092 -1.243 1.00 91.62 247 SER A C 1
ATOM 1889 O O . SER A 1 247 ? 0.263 -18.858 -0.512 1.00 91.62 247 SER A O 1
ATOM 1891 N N . ARG A 1 248 ? -0.096 -18.000 -2.556 1.00 90.12 248 ARG A N 1
ATOM 1892 C CA . ARG A 1 248 ? 0.969 -18.784 -3.214 1.00 90.12 248 ARG A CA 1
ATOM 1893 C C . ARG A 1 248 ? 2.349 -18.467 -2.633 1.00 90.12 248 ARG A C 1
ATOM 1895 O O . ARG A 1 248 ? 3.143 -19.367 -2.388 1.00 90.12 248 ARG A O 1
ATOM 1902 N N . THR A 1 249 ? 2.634 -17.191 -2.366 1.00 90.19 249 THR A N 1
ATOM 1903 C CA . THR A 1 249 ? 3.882 -16.800 -1.695 1.00 90.19 249 THR A CA 1
ATOM 1904 C C . THR A 1 249 ? 3.960 -17.372 -0.273 1.00 90.19 249 THR A C 1
ATOM 1906 O O . THR A 1 249 ? 4.999 -17.910 0.094 1.00 90.19 249 THR A O 1
ATOM 1909 N N . ALA A 1 250 ? 2.874 -17.333 0.506 1.00 91.31 250 ALA A N 1
ATOM 1910 C CA . ALA A 1 250 ? 2.837 -17.915 1.851 1.00 91.31 250 ALA A CA 1
ATOM 1911 C C . ALA A 1 250 ? 3.085 -19.434 1.831 1.00 91.31 250 ALA A C 1
ATOM 1913 O O . ALA A 1 250 ? 3.879 -19.934 2.619 1.00 91.31 250 ALA A O 1
ATOM 1914 N N . MET A 1 251 ? 2.489 -20.151 0.877 1.00 90.69 251 MET A N 1
ATOM 1915 C CA . MET A 1 251 ? 2.721 -21.584 0.655 1.00 90.69 251 MET A CA 1
ATOM 1916 C C . MET A 1 251 ? 4.197 -21.911 0.355 1.00 90.69 251 MET A C 1
ATOM 1918 O O . MET A 1 251 ? 4.713 -22.949 0.769 1.00 90.69 251 MET A O 1
ATOM 1922 N N . ASN A 1 252 ? 4.908 -21.019 -0.339 1.00 86.19 252 ASN A N 1
ATOM 1923 C CA . ASN A 1 252 ? 6.339 -21.189 -0.597 1.00 86.19 252 ASN A CA 1
ATOM 1924 C C . ASN A 1 252 ? 7.200 -20.859 0.631 1.00 86.19 252 ASN A C 1
ATOM 1926 O O . ASN A 1 252 ? 8.245 -21.477 0.810 1.00 86.19 252 ASN A O 1
ATOM 1930 N N . MET A 1 253 ? 6.761 -19.910 1.463 1.00 85.81 253 MET A N 1
ATOM 1931 C CA . MET A 1 253 ? 7.463 -19.479 2.676 1.00 85.81 253 MET A CA 1
ATOM 1932 C C . MET A 1 253 ? 7.312 -20.458 3.848 1.00 85.81 253 MET A C 1
ATOM 1934 O O . MET A 1 253 ? 8.215 -20.550 4.675 1.00 85.81 253 MET A O 1
ATOM 1938 N N . TYR A 1 254 ? 6.180 -21.160 3.948 1.00 88.38 254 TYR A N 1
ATOM 1939 C CA . TYR A 1 254 ? 5.822 -21.950 5.125 1.00 88.38 254 TYR A CA 1
ATOM 1940 C C . TYR A 1 254 ? 5.460 -23.389 4.752 1.00 88.38 254 TYR A C 1
ATOM 1942 O O . TYR A 1 254 ? 4.446 -23.642 4.102 1.00 88.38 254 TYR A O 1
ATOM 1950 N N . GLN A 1 255 ? 6.263 -24.340 5.231 1.00 90.69 255 GLN A N 1
ATOM 1951 C CA . GLN A 1 255 ? 6.097 -25.767 4.942 1.00 90.69 255 GLN A CA 1
ATOM 1952 C C . GLN A 1 255 ? 4.717 -26.305 5.371 1.00 90.69 255 GLN A C 1
ATOM 1954 O O . GLN A 1 255 ? 4.031 -26.933 4.572 1.00 90.69 255 GLN A O 1
ATOM 1959 N N . HIS A 1 256 ? 4.251 -25.959 6.574 1.00 92.81 256 HIS A N 1
ATOM 1960 C CA . HIS A 1 256 ? 2.943 -26.397 7.083 1.00 92.81 256 HIS A CA 1
ATOM 1961 C C . HIS A 1 256 ? 1.749 -25.878 6.254 1.00 92.81 256 HIS A C 1
ATOM 1963 O O . HIS A 1 256 ? 0.690 -26.503 6.225 1.00 92.81 256 HIS A O 1
ATOM 1969 N N . ILE A 1 257 ? 1.901 -24.734 5.569 1.00 93.75 257 ILE A N 1
ATOM 1970 C CA . ILE A 1 257 ? 0.874 -24.205 4.658 1.00 93.75 257 ILE A CA 1
ATOM 1971 C C . ILE A 1 257 ? 0.861 -25.009 3.362 1.00 93.75 257 ILE A C 1
ATOM 1973 O O . ILE A 1 257 ? -0.211 -25.308 2.840 1.00 93.75 257 ILE A O 1
ATOM 1977 N N . ARG A 1 258 ? 2.041 -25.367 2.844 1.00 93.31 258 ARG A N 1
ATOM 1978 C CA . ARG A 1 258 ? 2.165 -26.229 1.666 1.00 93.31 258 ARG A CA 1
ATOM 1979 C C . ARG A 1 258 ? 1.477 -27.569 1.885 1.00 93.31 258 ARG A C 1
ATOM 1981 O O . ARG A 1 258 ? 0.618 -27.931 1.089 1.00 93.31 258 ARG A O 1
ATOM 1988 N N . GLU A 1 259 ? 1.766 -28.219 3.006 1.00 95.19 259 GLU A N 1
ATOM 1989 C CA . GLU A 1 259 ? 1.131 -29.480 3.405 1.00 95.19 259 GLU A CA 1
ATOM 1990 C C . GLU A 1 259 ? -0.394 -29.331 3.512 1.00 95.19 259 GLU A C 1
ATOM 1992 O O . GLU A 1 259 ? -1.138 -30.166 3.010 1.00 95.19 259 GLU A O 1
ATOM 1997 N N . ALA A 1 260 ? -0.890 -28.218 4.069 1.00 95.06 260 ALA A N 1
ATOM 1998 C CA . ALA A 1 260 ? -2.330 -27.962 4.156 1.00 95.06 260 ALA A CA 1
ATOM 1999 C C . ALA A 1 260 ? -3.025 -27.835 2.790 1.00 95.06 260 ALA A C 1
ATOM 2001 O O . ALA A 1 260 ? -4.181 -28.240 2.650 1.00 95.06 260 ALA A O 1
ATOM 2002 N N . VAL A 1 261 ? -2.345 -27.270 1.791 1.00 92.56 261 VAL A N 1
ATOM 2003 C CA . VAL A 1 261 ? -2.860 -27.184 0.416 1.00 92.56 261 VAL A CA 1
ATOM 2004 C C . VAL A 1 261 ? -2.815 -28.557 -0.261 1.00 92.56 261 VAL A C 1
ATOM 2006 O O . VAL A 1 261 ? -3.793 -28.957 -0.889 1.00 92.56 261 VAL A O 1
ATOM 2009 N N . GLU A 1 262 ? -1.711 -29.293 -0.116 1.00 93.69 262 GLU A N 1
ATOM 2010 C CA . GLU A 1 262 ? -1.516 -30.628 -0.706 1.00 93.69 262 GLU A CA 1
ATOM 2011 C C . GLU A 1 262 ? -2.524 -31.653 -0.161 1.00 93.69 262 GLU A C 1
ATOM 2013 O O . GLU A 1 262 ? -3.116 -32.417 -0.924 1.00 93.69 262 GLU A O 1
ATOM 2018 N N . GLU A 1 263 ? -2.808 -31.596 1.140 1.00 95.69 263 GLU A N 1
ATOM 2019 C CA . GLU A 1 263 ? -3.817 -32.415 1.822 1.00 95.69 263 GLU A CA 1
ATOM 2020 C C . GLU A 1 263 ? -5.258 -31.928 1.585 1.00 95.69 263 GLU A C 1
ATOM 2022 O O . GLU A 1 263 ? -6.203 -32.493 2.136 1.00 95.69 263 GLU A O 1
ATOM 2027 N N . LYS A 1 264 ? -5.452 -30.877 0.773 1.00 93.75 264 LYS A N 1
ATOM 2028 C CA . LYS A 1 264 ? -6.755 -30.257 0.474 1.00 93.75 264 LYS A CA 1
ATOM 2029 C C . LYS A 1 264 ? -7.517 -29.781 1.718 1.00 93.75 264 LYS A C 1
ATOM 2031 O O . LYS A 1 264 ? -8.741 -29.672 1.686 1.00 93.75 264 LYS A O 1
ATOM 2036 N N . ARG A 1 265 ? -6.806 -29.451 2.803 1.00 94.94 265 ARG A N 1
ATOM 2037 C CA . ARG A 1 265 ? -7.388 -28.815 3.999 1.00 94.94 265 ARG A CA 1
ATOM 2038 C C . ARG A 1 265 ? -7.738 -27.350 3.760 1.00 94.94 265 ARG A C 1
ATOM 2040 O O . ARG A 1 265 ? -8.607 -26.817 4.443 1.00 94.94 265 ARG A O 1
ATOM 2047 N N . VAL A 1 266 ? -7.065 -26.702 2.807 1.00 93.75 266 VAL A N 1
ATOM 2048 C CA . VAL A 1 266 ? -7.350 -25.326 2.381 1.00 93.75 266 VAL A CA 1
ATOM 2049 C C . VAL A 1 266 ? -7.277 -25.177 0.863 1.00 93.75 266 VAL A C 1
ATOM 2051 O O . VAL A 1 266 ? -6.560 -25.915 0.188 1.00 93.75 266 VAL A O 1
ATOM 2054 N N . LEU A 1 267 ? -7.981 -24.180 0.325 1.00 90.44 267 LEU A N 1
ATOM 2055 C CA . LEU A 1 267 ? -7.987 -23.847 -1.105 1.00 90.44 267 LEU A CA 1
ATOM 2056 C C . LEU A 1 267 ? -7.252 -22.529 -1.394 1.00 90.44 267 LEU A C 1
ATOM 2058 O O . LEU A 1 267 ? -7.337 -21.567 -0.633 1.00 90.44 267 LEU A O 1
ATOM 2062 N N . LEU A 1 268 ? -6.541 -22.456 -2.523 1.00 87.19 268 LEU A N 1
ATOM 2063 C CA . LEU A 1 268 ? -5.904 -21.212 -2.993 1.00 87.19 268 LEU A CA 1
ATOM 2064 C C . LEU A 1 268 ? -6.892 -20.258 -3.676 1.00 87.19 268 LEU A C 1
ATOM 2066 O O . LEU A 1 268 ? -6.697 -19.041 -3.663 1.00 87.19 268 LEU A O 1
ATOM 2070 N N . GLU A 1 269 ? -7.927 -20.824 -4.282 1.00 85.81 269 GLU A N 1
ATOM 2071 C CA . GLU A 1 269 ? -8.969 -20.135 -5.029 1.00 85.81 269 GLU A CA 1
ATOM 2072 C C . GLU A 1 269 ? -10.235 -20.984 -4.985 1.00 85.81 269 GLU A C 1
ATOM 2074 O O . GLU A 1 269 ? -10.165 -22.214 -4.902 1.00 85.81 269 GLU A O 1
ATOM 2079 N N . TRP A 1 270 ? -11.383 -20.320 -5.008 1.00 87.62 270 TRP A N 1
ATOM 2080 C CA . TRP A 1 270 ? -12.678 -20.965 -5.113 1.00 87.62 270 TRP A CA 1
ATOM 2081 C C . TRP A 1 270 ? -13.652 -20.003 -5.780 1.00 87.62 270 TRP A C 1
ATOM 2083 O O . TRP A 1 270 ? -13.794 -18.864 -5.328 1.00 87.62 270 TRP A O 1
ATOM 2093 N N . ASP A 1 271 ? -14.315 -20.490 -6.823 1.00 82.62 271 ASP A N 1
ATOM 2094 C CA . ASP A 1 271 ? -15.382 -19.781 -7.514 1.00 82.62 271 ASP A CA 1
ATOM 2095 C C . ASP A 1 271 ? -16.735 -20.369 -7.090 1.00 82.62 271 ASP A C 1
ATOM 2097 O O . ASP A 1 271 ? -16.926 -21.587 -7.205 1.00 82.62 271 ASP A O 1
ATOM 2101 N N . PRO A 1 272 ? -17.680 -19.537 -6.614 1.00 84.06 272 PRO A N 1
ATOM 2102 C CA . PRO A 1 272 ? -19.014 -19.993 -6.258 1.00 84.06 272 PRO A CA 1
ATOM 2103 C C . PRO A 1 272 ? -19.714 -20.622 -7.460 1.00 84.06 272 PRO A C 1
ATOM 2105 O O . PRO A 1 272 ? -19.824 -20.012 -8.525 1.00 84.06 272 PRO A O 1
ATOM 2108 N N . GLN A 1 273 ? -20.219 -21.838 -7.278 1.00 84.31 273 GLN A N 1
ATOM 2109 C CA . GLN A 1 273 ? -21.082 -22.499 -8.253 1.00 84.31 273 GLN A CA 1
ATOM 2110 C C . GLN A 1 273 ? -22.555 -22.282 -7.877 1.00 84.31 273 GLN A C 1
ATOM 2112 O O . GLN A 1 273 ? -22.852 -22.082 -6.695 1.00 84.31 273 GLN A O 1
ATOM 2117 N N . PRO A 1 274 ? -23.500 -22.338 -8.836 1.00 84.19 274 PRO A N 1
ATOM 2118 C CA . PRO A 1 274 ? -24.925 -22.246 -8.529 1.00 84.19 274 PRO A CA 1
ATOM 2119 C C . PRO A 1 274 ? -25.327 -23.236 -7.422 1.00 84.19 274 PRO A C 1
ATOM 2121 O O . PRO A 1 274 ? -25.121 -24.440 -7.559 1.00 84.19 274 PRO A O 1
ATOM 2124 N N . GLY A 1 275 ? -25.876 -22.724 -6.317 1.00 83.44 275 GLY A N 1
ATOM 2125 C CA . GLY A 1 275 ? -26.266 -23.522 -5.146 1.00 83.44 275 GLY A CA 1
ATOM 2126 C C . GLY A 1 275 ? -25.171 -23.747 -4.092 1.00 83.44 275 GLY A C 1
ATOM 2127 O O . GLY A 1 275 ? -25.439 -24.411 -3.095 1.00 83.44 275 GLY A O 1
ATOM 2128 N N . GLN A 1 276 ? -23.962 -23.198 -4.265 1.00 82.50 276 GLN A N 1
ATOM 2129 C CA . GLN A 1 276 ? -22.911 -23.205 -3.242 1.00 82.50 276 GLN A CA 1
ATOM 2130 C C . GLN A 1 276 ? -22.652 -21.791 -2.714 1.00 82.50 276 GLN A C 1
ATOM 2132 O O . GLN A 1 276 ? -22.072 -20.955 -3.403 1.00 82.50 276 GLN A O 1
ATOM 2137 N N . GLU A 1 277 ? -23.046 -21.534 -1.467 1.00 82.75 277 GLU A N 1
ATOM 2138 C CA . GLU A 1 277 ? -22.823 -20.234 -0.815 1.00 82.75 277 GLU A CA 1
ATOM 2139 C C . GLU A 1 277 ? -21.421 -20.096 -0.204 1.00 82.75 277 GLU A C 1
ATOM 2141 O O . GLU A 1 277 ? -20.907 -18.986 -0.070 1.00 82.75 277 GLU A O 1
ATOM 2146 N N . LYS A 1 278 ? -20.788 -21.216 0.169 1.00 86.62 278 LYS A N 1
ATOM 2147 C CA . LYS A 1 278 ? -19.486 -21.249 0.852 1.00 86.62 278 LYS A CA 1
ATOM 2148 C C . LYS A 1 278 ? -18.565 -22.313 0.245 1.00 86.62 278 LYS A C 1
ATOM 2150 O O . LYS A 1 278 ? -19.060 -23.329 -0.251 1.00 86.62 278 LYS A O 1
ATOM 2155 N N . PRO A 1 279 ? -17.236 -22.107 0.298 1.00 88.50 279 PRO A N 1
ATOM 2156 C CA . PRO A 1 279 ? -16.281 -23.095 -0.182 1.00 88.50 279 PRO A CA 1
ATOM 2157 C C . PRO A 1 279 ? -16.335 -24.377 0.667 1.00 88.50 279 PRO A C 1
ATOM 2159 O O . PRO A 1 279 ? -16.614 -24.305 1.865 1.00 88.50 279 PRO A O 1
ATOM 2162 N N . PRO A 1 280 ? -16.026 -25.550 0.083 1.00 89.19 280 PRO A N 1
ATOM 2163 C CA . PRO A 1 280 ? -16.084 -26.835 0.788 1.00 89.19 280 PRO A CA 1
ATOM 2164 C C . PRO A 1 280 ? -15.036 -26.956 1.903 1.00 89.19 280 PRO A C 1
ATOM 2166 O O . PRO A 1 280 ? -15.226 -27.704 2.856 1.00 89.19 280 PRO A O 1
ATOM 2169 N N . VAL A 1 281 ? -13.932 -26.218 1.782 1.00 92.00 281 VAL A N 1
ATOM 2170 C CA . VAL A 1 281 ? -12.915 -26.040 2.820 1.00 92.00 281 VAL A CA 1
ATOM 2171 C C . VAL A 1 281 ? -12.472 -24.572 2.832 1.00 92.00 281 VAL A C 1
ATOM 2173 O O . VAL A 1 281 ? -12.624 -23.890 1.813 1.00 92.00 281 VAL A O 1
ATOM 2176 N N . PRO A 1 282 ? -11.917 -24.058 3.942 1.00 92.69 282 PRO A N 1
ATOM 2177 C CA . PRO A 1 282 ? -11.490 -22.666 4.026 1.00 92.69 282 PRO A CA 1
ATOM 2178 C C . PRO A 1 282 ? -10.485 -22.289 2.935 1.00 92.69 282 PRO A C 1
ATOM 2180 O O . PRO A 1 282 ? -9.650 -23.097 2.518 1.00 92.69 282 PRO A O 1
ATOM 2183 N N . LEU A 1 283 ? -10.501 -21.029 2.503 1.00 92.62 283 LEU A N 1
ATOM 2184 C CA . LEU A 1 283 ? -9.416 -20.527 1.669 1.00 92.62 283 LEU A CA 1
ATOM 2185 C C . LEU A 1 283 ? -8.162 -20.336 2.529 1.00 92.62 283 LEU A C 1
ATOM 2187 O O . LEU A 1 283 ? -8.240 -19.952 3.697 1.00 92.62 283 LEU A O 1
ATOM 2191 N N . LEU A 1 284 ? -6.983 -20.518 1.933 1.00 92.12 284 LEU A N 1
ATOM 2192 C CA . LEU A 1 284 ? -5.694 -20.291 2.595 1.00 92.12 284 LEU A CA 1
ATOM 2193 C C . LEU A 1 284 ? -5.627 -18.884 3.194 1.00 92.12 284 LEU A C 1
ATOM 2195 O O . LEU A 1 284 ? -5.120 -18.701 4.297 1.00 92.12 284 LEU A O 1
ATOM 2199 N N . LYS A 1 285 ? -6.184 -17.891 2.492 1.00 88.88 285 LYS A N 1
ATOM 2200 C CA . LYS A 1 285 ? -6.212 -16.501 2.957 1.00 88.88 285 LYS A CA 1
ATOM 2201 C C . LYS A 1 285 ? -6.990 -16.307 4.264 1.00 88.88 285 LYS A C 1
ATOM 2203 O O . LYS A 1 285 ? -6.688 -15.353 4.980 1.00 88.88 285 LYS A O 1
ATOM 2208 N N . ASP A 1 286 ? -7.947 -17.188 4.537 1.00 88.69 286 ASP A N 1
ATOM 2209 C CA . ASP A 1 286 ? -8.818 -17.133 5.705 1.00 88.69 286 ASP A CA 1
ATOM 2210 C C . ASP A 1 286 ? -8.212 -17.971 6.845 1.00 88.69 286 ASP A C 1
ATOM 2212 O O . ASP A 1 286 ? -8.058 -17.471 7.956 1.00 88.69 286 ASP A O 1
ATOM 2216 N N . ALA A 1 287 ? -7.745 -19.193 6.553 1.00 89.56 287 ALA A N 1
ATOM 2217 C CA . ALA A 1 287 ? -7.125 -20.087 7.539 1.00 89.56 287 ALA A CA 1
ATOM 2218 C C . ALA A 1 287 ? -5.725 -19.633 8.004 1.00 89.56 287 ALA A C 1
ATOM 2220 O O . ALA A 1 287 ? -5.394 -19.740 9.181 1.00 89.56 287 ALA A O 1
ATOM 2221 N N . PHE A 1 288 ? -4.908 -19.092 7.096 1.00 92.50 288 PHE A N 1
ATOM 2222 C CA . PHE A 1 288 ? -3.525 -18.657 7.345 1.00 92.50 288 PHE A CA 1
ATOM 2223 C C . PHE A 1 288 ? -3.364 -17.154 7.089 1.00 92.50 288 PHE A C 1
ATOM 2225 O O . PHE A 1 288 ? -2.434 -16.677 6.426 1.00 92.50 288 PHE A O 1
ATOM 2232 N N . GLY A 1 289 ? -4.322 -16.369 7.590 1.00 88.19 289 GLY A N 1
ATOM 2233 C CA . GLY A 1 289 ? -4.378 -14.931 7.346 1.00 88.19 289 GLY A CA 1
ATOM 2234 C C . GLY A 1 289 ? -3.140 -14.169 7.841 1.00 88.19 289 GLY A C 1
ATOM 2235 O O . GLY A 1 289 ? -2.744 -13.179 7.222 1.00 88.19 289 GLY A O 1
ATOM 2236 N N . ALA A 1 290 ? -2.489 -14.608 8.925 1.00 84.69 290 ALA A N 1
ATOM 2237 C CA . ALA A 1 290 ? -1.299 -13.946 9.467 1.00 84.69 290 ALA A CA 1
ATOM 2238 C C . ALA A 1 290 ? -0.066 -14.129 8.568 1.00 84.69 290 ALA A C 1
ATOM 2240 O O . ALA A 1 290 ? 0.618 -13.156 8.236 1.00 84.69 290 ALA A O 1
ATOM 2241 N N . GLU A 1 291 ? 0.177 -15.352 8.120 1.00 88.69 291 GLU A N 1
ATOM 2242 C CA . GLU A 1 291 ? 1.249 -15.739 7.210 1.00 88.69 291 GLU A CA 1
ATOM 2243 C C . GLU A 1 291 ? 1.030 -15.115 5.837 1.00 88.69 291 GLU A C 1
ATOM 2245 O O . GLU A 1 291 ? 1.947 -14.517 5.270 1.00 88.69 291 GLU A O 1
ATOM 2250 N N . ARG A 1 292 ? -0.213 -15.126 5.340 1.00 91.50 292 ARG A N 1
ATOM 2251 C CA . ARG A 1 292 ? -0.575 -14.414 4.112 1.00 91.50 292 ARG A CA 1
ATOM 2252 C C . ARG A 1 292 ? -0.327 -12.910 4.236 1.00 91.50 292 ARG A C 1
ATOM 2254 O O . ARG A 1 292 ? 0.148 -12.296 3.282 1.00 91.50 292 ARG A O 1
ATOM 2261 N N . ARG A 1 293 ? -0.599 -12.281 5.388 1.00 86.62 293 ARG A N 1
ATOM 2262 C CA . ARG A 1 293 ? -0.254 -10.862 5.617 1.00 86.62 293 ARG A CA 1
ATOM 2263 C C . ARG A 1 293 ? 1.258 -10.629 5.558 1.00 86.62 293 ARG A C 1
ATOM 2265 O O . ARG A 1 293 ? 1.674 -9.648 4.938 1.00 86.62 293 ARG A O 1
ATOM 2272 N N . LYS A 1 294 ? 2.077 -11.521 6.130 1.00 86.38 294 LYS A N 1
ATOM 2273 C CA . LYS A 1 294 ? 3.547 -11.463 6.002 1.00 86.38 294 LYS A CA 1
ATOM 2274 C C . LYS A 1 294 ? 3.982 -11.615 4.542 1.00 86.38 294 LYS A C 1
ATOM 2276 O O . LYS A 1 294 ? 4.726 -10.775 4.047 1.00 86.38 294 LYS A O 1
ATOM 2281 N N . ALA A 1 295 ? 3.444 -12.592 3.817 1.00 89.88 295 ALA A N 1
ATOM 2282 C CA . ALA A 1 295 ? 3.724 -12.804 2.397 1.00 89.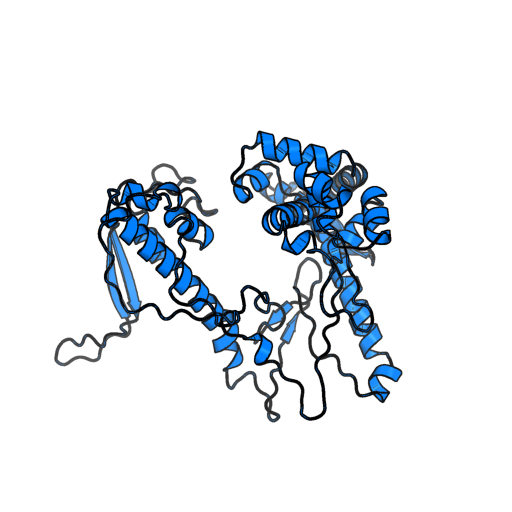88 295 ALA A CA 1
ATOM 2283 C C . ALA A 1 295 ? 3.286 -11.617 1.518 1.00 89.88 295 ALA A C 1
ATOM 2285 O O . ALA A 1 295 ? 4.007 -11.187 0.616 1.00 89.88 295 ALA A O 1
ATOM 2286 N N . LYS A 1 296 ? 2.132 -11.008 1.820 1.00 89.31 296 LYS A N 1
ATOM 2287 C CA . LYS A 1 296 ? 1.680 -9.755 1.201 1.00 89.31 296 LYS A CA 1
ATOM 2288 C C . LYS A 1 296 ? 2.688 -8.641 1.430 1.00 89.31 296 LYS A C 1
ATOM 2290 O O . LYS A 1 296 ? 3.112 -7.995 0.473 1.00 89.31 296 LYS A O 1
ATOM 2295 N N . MET A 1 297 ? 3.099 -8.444 2.678 1.00 85.56 297 MET A N 1
ATOM 2296 C CA . MET A 1 297 ? 4.108 -7.455 3.030 1.00 85.56 297 MET A CA 1
ATOM 2297 C C . MET A 1 297 ? 5.434 -7.714 2.311 1.00 85.56 297 MET A C 1
ATOM 2299 O O . MET A 1 297 ? 6.023 -6.751 1.832 1.00 85.56 297 MET A O 1
ATOM 2303 N N . LEU A 1 298 ? 5.872 -8.970 2.175 1.00 87.81 298 LEU A N 1
ATOM 2304 C CA . LEU A 1 298 ? 7.072 -9.345 1.421 1.00 87.81 298 LEU A CA 1
ATOM 2305 C C . LEU A 1 298 ? 6.969 -8.914 -0.045 1.00 87.81 298 LEU A C 1
ATOM 2307 O O . LEU A 1 298 ? 7.821 -8.166 -0.518 1.00 87.81 298 LEU A O 1
ATOM 2311 N N . ASN A 1 299 ? 5.899 -9.319 -0.735 1.00 88.75 299 ASN A N 1
ATOM 2312 C CA . ASN A 1 299 ? 5.706 -9.028 -2.158 1.00 88.75 299 ASN A CA 1
ATOM 2313 C C . ASN A 1 299 ? 5.738 -7.520 -2.446 1.00 88.75 299 ASN A C 1
ATOM 2315 O O . ASN A 1 299 ? 6.419 -7.081 -3.371 1.00 88.75 299 ASN A O 1
ATOM 2319 N N . PHE A 1 300 ? 5.065 -6.712 -1.621 1.00 81.31 300 PHE A N 1
ATOM 2320 C CA . PHE A 1 300 ? 5.106 -5.253 -1.763 1.00 81.31 300 PHE A CA 1
ATOM 2321 C C . PHE A 1 300 ? 6.454 -4.662 -1.337 1.00 81.31 300 PHE A C 1
ATOM 2323 O O . PHE A 1 300 ? 6.988 -3.783 -2.005 1.00 81.31 300 PHE A O 1
ATOM 2330 N N . SER A 1 301 ? 7.056 -5.168 -0.261 1.00 75.31 301 SER A N 1
ATOM 2331 C CA . SER A 1 301 ? 8.376 -4.724 0.198 1.00 75.31 301 SER A CA 1
ATOM 2332 C C . SER A 1 301 ? 9.443 -4.903 -0.882 1.00 75.31 301 SER A C 1
ATOM 2334 O O . SER A 1 301 ? 10.283 -4.021 -1.059 1.00 75.31 301 SER A O 1
ATOM 2336 N N . ILE A 1 302 ? 9.380 -5.997 -1.640 1.00 73.50 302 ILE A N 1
ATOM 2337 C CA . ILE A 1 302 ? 10.319 -6.295 -2.722 1.00 73.50 302 ILE A CA 1
ATOM 2338 C C . ILE A 1 302 ? 10.044 -5.442 -3.960 1.00 73.50 302 ILE A C 1
ATOM 2340 O O . ILE A 1 302 ? 10.983 -4.857 -4.502 1.00 73.50 302 ILE A O 1
ATOM 2344 N N . ALA A 1 303 ? 8.775 -5.270 -4.348 1.00 65.75 303 ALA A N 1
ATOM 2345 C CA . ALA A 1 303 ? 8.398 -4.334 -5.411 1.00 65.75 303 ALA A CA 1
ATOM 2346 C C . ALA A 1 303 ? 8.910 -2.902 -5.143 1.00 65.75 303 ALA A C 1
ATOM 2348 O O . ALA A 1 303 ? 9.141 -2.135 -6.074 1.00 65.75 303 ALA A O 1
ATOM 2349 N N . TYR A 1 304 ? 9.134 -2.546 -3.874 1.00 69.06 304 TYR A N 1
ATOM 2350 C CA . TYR A 1 304 ? 9.577 -1.218 -3.446 1.00 69.06 304 TYR A CA 1
ATOM 2351 C C . TYR A 1 304 ? 11.034 -1.147 -2.962 1.00 69.06 304 TYR A C 1
ATOM 2353 O O . TYR A 1 304 ? 11.442 -0.137 -2.379 1.00 69.06 304 TYR A O 1
ATOM 2361 N N . GLY A 1 305 ? 11.835 -2.195 -3.188 1.00 69.19 305 GLY A N 1
ATOM 2362 C CA . GLY A 1 305 ? 13.265 -2.199 -2.863 1.00 69.19 305 GLY A CA 1
ATOM 2363 C C . GLY A 1 305 ? 13.565 -2.075 -1.363 1.00 69.19 305 GLY A C 1
ATOM 2364 O O . GLY A 1 305 ? 14.543 -1.432 -0.966 1.00 69.19 305 GLY A O 1
ATOM 2365 N N . LYS A 1 306 ? 12.705 -2.631 -0.503 1.00 76.94 306 LYS A N 1
ATOM 2366 C CA . LYS A 1 306 ? 12.923 -2.671 0.947 1.00 76.94 306 LYS A CA 1
ATOM 2367 C C . LYS A 1 306 ? 14.078 -3.619 1.283 1.00 76.94 306 LYS A C 1
ATOM 2369 O O . LYS A 1 306 ? 14.254 -4.659 0.660 1.00 76.94 306 LYS A O 1
ATOM 2374 N N . THR A 1 307 ? 14.863 -3.259 2.294 1.00 80.56 307 THR A N 1
ATOM 2375 C CA . THR A 1 307 ? 15.999 -4.065 2.761 1.00 80.56 307 THR A CA 1
ATOM 2376 C C . THR A 1 307 ? 15.566 -5.106 3.793 1.00 80.56 307 THR A C 1
ATOM 2378 O O . THR A 1 307 ? 14.577 -4.901 4.502 1.00 80.56 307 THR A O 1
ATOM 2381 N N . ALA A 1 308 ? 16.366 -6.160 3.969 1.00 82.06 308 ALA A N 1
ATOM 2382 C CA . ALA A 1 308 ? 16.173 -7.161 5.020 1.00 82.06 308 ALA A CA 1
ATOM 2383 C C . ALA A 1 308 ? 16.072 -6.549 6.424 1.00 82.06 308 ALA A C 1
ATOM 2385 O O . ALA A 1 308 ? 15.219 -6.930 7.213 1.00 82.06 308 ALA A O 1
ATOM 2386 N N . ALA A 1 309 ? 16.861 -5.510 6.718 1.00 78.94 309 ALA A N 1
ATOM 2387 C CA . ALA A 1 309 ? 16.760 -4.777 7.983 1.00 78.94 309 ALA A CA 1
ATOM 2388 C C . ALA A 1 309 ? 15.403 -4.067 8.159 1.00 78.94 309 ALA A C 1
ATOM 2390 O O . ALA A 1 309 ? 14.912 -3.901 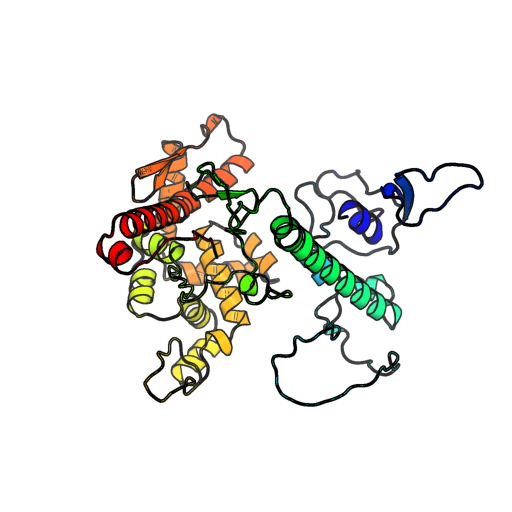9.274 1.00 78.94 309 ALA A O 1
ATOM 2391 N N . GLY A 1 310 ? 14.792 -3.611 7.062 1.00 79.62 310 GLY A N 1
ATOM 2392 C CA . GLY A 1 310 ? 13.425 -3.107 7.077 1.00 79.62 310 GLY A CA 1
ATOM 2393 C C . GLY A 1 310 ? 12.425 -4.221 7.369 1.00 79.62 310 GLY A C 1
ATOM 2394 O O . GLY A 1 310 ? 11.560 -4.036 8.214 1.00 79.62 310 GLY A O 1
ATOM 2395 N N . LEU A 1 311 ? 12.563 -5.356 6.688 1.00 82.12 311 LEU A N 1
ATOM 2396 C CA . LEU A 1 311 ? 11.670 -6.504 6.822 1.00 82.12 311 LEU A CA 1
ATOM 2397 C C . LEU A 1 311 ? 11.724 -7.132 8.225 1.00 82.12 311 LEU A C 1
ATOM 2399 O O . LEU A 1 311 ? 10.685 -7.364 8.831 1.00 82.12 311 LEU A O 1
ATOM 2403 N N . ALA A 1 312 ? 12.926 -7.304 8.778 1.00 82.19 312 ALA A N 1
ATOM 2404 C CA . ALA A 1 312 ? 13.153 -7.838 10.119 1.00 82.19 312 ALA A CA 1
ATOM 2405 C C . ALA A 1 312 ? 12.426 -7.027 11.201 1.00 82.19 312 ALA A C 1
ATOM 2407 O O . ALA A 1 312 ? 11.817 -7.594 12.105 1.00 82.19 312 ALA A O 1
ATOM 2408 N N . ARG A 1 313 ? 12.438 -5.691 11.079 1.00 76.69 313 ARG A N 1
ATOM 2409 C CA . ARG A 1 313 ? 11.718 -4.800 12.002 1.00 76.69 313 ARG A CA 1
ATOM 2410 C C . ARG A 1 313 ? 10.208 -4.955 11.894 1.00 76.69 313 ARG A C 1
ATOM 2412 O O . ARG A 1 313 ? 9.547 -5.040 12.922 1.00 76.69 313 ARG A O 1
ATOM 2419 N N . ASP A 1 314 ? 9.675 -5.002 10.677 1.00 75.06 314 ASP A N 1
ATOM 2420 C CA . ASP A 1 314 ? 8.235 -5.154 10.460 1.00 75.06 314 ASP A CA 1
ATOM 2421 C C . ASP A 1 314 ? 7.711 -6.503 10.972 1.00 75.06 314 ASP A C 1
ATOM 2423 O O . ASP A 1 314 ? 6.621 -6.579 11.534 1.00 75.06 314 ASP A O 1
ATOM 2427 N N . TRP A 1 315 ? 8.480 -7.573 10.773 1.00 79.12 315 TRP A N 1
ATOM 2428 C CA . TRP A 1 315 ? 8.093 -8.927 11.172 1.00 79.12 315 TRP A CA 1
ATOM 2429 C C . TRP A 1 315 ? 8.463 -9.274 12.610 1.00 79.12 315 TRP A C 1
ATOM 2431 O O . TRP A 1 315 ? 8.013 -10.306 13.104 1.00 79.12 315 TRP A O 1
ATOM 2441 N N . LYS A 1 316 ? 9.242 -8.415 13.278 1.00 76.75 316 LYS A N 1
ATOM 2442 C CA . LYS A 1 316 ? 9.822 -8.660 14.604 1.00 76.75 316 LYS A CA 1
ATOM 2443 C C . LYS A 1 316 ? 10.642 -9.961 14.646 1.00 76.75 316 LYS A C 1
ATOM 2445 O O . LYS A 1 316 ? 10.539 -10.732 15.593 1.00 76.75 316 LYS A O 1
ATOM 2450 N N . VAL A 1 317 ? 11.450 -10.188 13.611 1.00 81.44 317 VAL A N 1
ATOM 2451 C CA . VAL A 1 317 ? 12.316 -11.371 13.458 1.00 81.44 317 VAL A CA 1
ATOM 2452 C C . VAL A 1 317 ? 13.790 -10.983 13.432 1.00 81.44 317 VAL A C 1
ATOM 2454 O O . VAL A 1 317 ? 14.144 -9.803 13.327 1.00 81.44 317 VAL A O 1
ATOM 2457 N N . SER A 1 318 ? 14.674 -11.978 13.512 1.00 84.69 318 SER A N 1
ATOM 2458 C CA . SER A 1 318 ? 16.107 -11.733 13.358 1.00 84.69 318 SER A CA 1
ATOM 2459 C C . SER A 1 318 ? 16.429 -11.226 11.945 1.00 84.69 318 SER A C 1
ATOM 2461 O O . SER A 1 318 ? 15.754 -11.557 10.969 1.00 84.69 318 SER A O 1
ATOM 2463 N N . LYS A 1 319 ? 17.500 -10.433 11.808 1.00 85.44 319 LYS A N 1
ATOM 2464 C CA . LYS A 1 319 ? 17.964 -9.997 10.481 1.00 85.44 319 LYS A CA 1
ATOM 2465 C C . LYS A 1 319 ? 18.266 -11.199 9.575 1.00 85.44 319 LYS A C 1
ATOM 2467 O O . LYS A 1 319 ? 17.912 -11.159 8.407 1.00 85.44 319 LYS A O 1
ATOM 2472 N N . ARG A 1 320 ? 18.868 -12.253 10.138 1.00 88.94 320 ARG A N 1
ATOM 2473 C CA . ARG A 1 320 ? 19.201 -13.489 9.424 1.00 88.94 320 ARG A CA 1
ATOM 2474 C C . ARG A 1 320 ? 17.959 -14.161 8.843 1.00 88.94 320 ARG A C 1
ATOM 2476 O O . ARG A 1 320 ? 17.937 -14.447 7.663 1.00 88.94 320 ARG A O 1
ATOM 2483 N N . GLU A 1 321 ? 16.910 -14.318 9.641 1.00 85.81 321 GLU A N 1
ATOM 2484 C CA . GLU A 1 321 ? 15.646 -14.913 9.183 1.00 85.81 321 GLU A CA 1
ATOM 2485 C C . GLU A 1 321 ? 14.990 -14.094 8.057 1.00 85.81 321 GLU A C 1
ATOM 2487 O O . GLU A 1 321 ? 14.447 -14.645 7.098 1.00 85.81 321 GLU A O 1
ATOM 2492 N N . ALA A 1 322 ? 15.076 -12.762 8.136 1.00 87.12 322 ALA A N 1
ATOM 2493 C CA . ALA A 1 322 ? 14.607 -11.886 7.067 1.00 87.12 322 ALA A CA 1
ATOM 2494 C C . ALA A 1 322 ? 15.461 -11.994 5.789 1.00 87.12 322 ALA A C 1
ATOM 2496 O O . ALA A 1 322 ? 14.898 -11.945 4.695 1.00 87.12 322 ALA A O 1
ATOM 2497 N N . ASP A 1 323 ? 16.787 -12.128 5.919 1.00 87.69 323 ASP A N 1
ATOM 2498 C CA . ASP A 1 323 ? 17.705 -12.382 4.798 1.00 87.69 323 ASP A CA 1
ATOM 2499 C C . ASP A 1 323 ? 17.381 -13.740 4.142 1.00 87.69 323 ASP A C 1
ATOM 2501 O O . ASP A 1 323 ? 17.109 -13.777 2.944 1.00 87.69 323 ASP A O 1
ATOM 2505 N N . ASP A 1 324 ? 17.265 -14.817 4.927 1.00 87.69 324 ASP A N 1
ATOM 2506 C CA . ASP A 1 324 ? 16.943 -16.169 4.442 1.00 87.69 324 ASP A CA 1
ATOM 2507 C C . ASP A 1 324 ? 15.605 -16.192 3.675 1.00 87.69 324 ASP A C 1
ATOM 2509 O O . ASP A 1 324 ? 15.481 -16.802 2.611 1.00 87.69 324 ASP A O 1
ATOM 2513 N N . THR A 1 325 ? 14.597 -15.463 4.171 1.00 85.50 325 THR A N 1
ATOM 2514 C CA . THR A 1 325 ? 13.291 -15.359 3.501 1.00 85.50 325 THR A CA 1
ATOM 2515 C C . THR A 1 325 ? 13.369 -14.592 2.178 1.00 85.50 325 THR A C 1
ATOM 2517 O O . THR A 1 325 ? 12.696 -14.945 1.206 1.00 85.50 325 THR A O 1
ATOM 2520 N N . LEU A 1 326 ? 14.170 -13.524 2.123 1.00 86.50 326 LEU A N 1
ATOM 2521 C CA . LEU A 1 326 ? 14.386 -12.762 0.893 1.00 86.50 326 LEU A CA 1
ATOM 2522 C C . LEU A 1 326 ? 15.142 -13.589 -0.143 1.00 86.50 326 LEU A C 1
ATOM 2524 O O . LEU A 1 326 ? 14.759 -13.586 -1.313 1.00 86.50 326 LEU A O 1
ATOM 2528 N N . ASP A 1 327 ? 16.182 -14.302 0.277 1.00 86.38 327 ASP A N 1
ATOM 2529 C CA . ASP A 1 327 ? 16.967 -15.164 -0.601 1.00 86.38 327 ASP A CA 1
ATOM 2530 C C . ASP A 1 327 ? 16.107 -16.285 -1.180 1.00 86.38 327 ASP A C 1
ATOM 2532 O O . ASP A 1 327 ? 16.148 -16.518 -2.392 1.00 86.38 327 ASP A O 1
ATOM 2536 N N . LEU A 1 328 ? 15.245 -16.893 -0.358 1.00 85.12 328 LEU A N 1
ATOM 2537 C CA . LEU A 1 328 ? 14.264 -17.863 -0.830 1.00 85.12 328 LEU A CA 1
ATOM 2538 C C . LEU A 1 328 ? 13.347 -17.252 -1.896 1.00 85.12 328 LEU A C 1
ATOM 2540 O O . LEU A 1 328 ? 13.182 -17.858 -2.948 1.00 85.12 328 LEU A O 1
ATOM 2544 N N . TRP A 1 329 ? 12.818 -16.043 -1.683 1.00 87.06 329 TRP A N 1
ATOM 2545 C CA . TRP A 1 329 ? 11.936 -15.372 -2.649 1.00 87.06 329 TRP A CA 1
ATOM 2546 C C . TRP A 1 329 ? 12.633 -14.984 -3.962 1.00 87.06 329 TRP A C 1
ATOM 2548 O O . TRP A 1 329 ? 12.004 -14.973 -5.021 1.00 87.06 329 TRP A O 1
ATOM 2558 N N . TYR A 1 330 ? 13.913 -14.604 -3.917 1.00 88.12 330 TYR A N 1
ATOM 2559 C CA . TYR A 1 330 ? 14.676 -14.275 -5.126 1.00 88.12 330 TYR A CA 1
ATOM 2560 C C . TYR A 1 330 ? 15.196 -15.518 -5.852 1.00 88.12 330 TYR A C 1
ATOM 2562 O O . TYR A 1 330 ? 15.487 -15.431 -7.048 1.00 88.12 330 TYR A O 1
ATOM 2570 N N . SER A 1 331 ? 15.313 -16.661 -5.170 1.00 87.88 331 SER A N 1
ATOM 2571 C CA . SER A 1 331 ? 15.825 -17.906 -5.754 1.00 87.88 331 SER A CA 1
ATOM 2572 C C . SER A 1 331 ? 14.997 -18.373 -6.958 1.00 87.88 331 SER A C 1
ATOM 2574 O O . SER A 1 331 ? 15.561 -18.811 -7.963 1.00 87.88 331 SER A O 1
ATOM 2576 N N . ASP A 1 332 ? 13.681 -18.175 -6.892 1.00 83.50 332 ASP A N 1
ATOM 2577 C CA . ASP A 1 332 ? 12.669 -18.499 -7.896 1.00 83.50 332 ASP A CA 1
ATOM 2578 C C . ASP A 1 332 ? 12.212 -17.270 -8.715 1.00 83.50 332 ASP A C 1
ATOM 2580 O O . ASP A 1 332 ? 11.316 -17.391 -9.551 1.00 83.50 332 ASP A O 1
ATOM 2584 N N . ARG A 1 333 ? 12.818 -16.088 -8.499 1.00 89.88 333 ARG A N 1
ATOM 2585 C CA . ARG A 1 333 ? 12.481 -14.807 -9.170 1.00 89.88 333 ARG A CA 1
ATOM 2586 C C . ARG A 1 333 ? 13.724 -13.980 -9.514 1.00 89.88 333 ARG A C 1
ATOM 2588 O O . ARG A 1 333 ? 13.788 -12.770 -9.269 1.00 89.88 333 ARG A O 1
ATOM 2595 N N . LYS A 1 334 ? 14.745 -14.631 -10.070 1.00 92.38 334 LYS A N 1
ATOM 2596 C CA . LYS A 1 334 ? 16.047 -14.009 -10.380 1.00 92.38 334 LYS A CA 1
ATOM 2597 C C . LYS A 1 334 ? 15.924 -12.849 -11.370 1.00 92.38 334 LYS A C 1
ATOM 2599 O O . LYS A 1 334 ? 16.678 -11.881 -11.273 1.00 92.38 334 LYS A O 1
ATOM 2604 N N . GLU A 1 335 ? 14.952 -12.909 -12.277 1.00 95.44 335 GLU A N 1
ATOM 2605 C CA . GLU A 1 335 ? 14.695 -11.875 -13.280 1.00 95.44 335 GLU A CA 1
ATOM 2606 C C . GLU A 1 335 ? 14.267 -10.553 -12.634 1.00 95.44 335 GLU A C 1
ATOM 2608 O O . GLU A 1 335 ? 14.715 -9.492 -13.060 1.00 95.44 335 GLU A O 1
ATOM 2613 N N . VAL A 1 336 ? 13.510 -10.601 -11.529 1.00 93.50 336 VAL A N 1
ATOM 2614 C CA . VAL A 1 336 ? 13.153 -9.396 -10.758 1.00 93.50 336 VAL A CA 1
ATOM 2615 C C . VAL A 1 336 ? 14.406 -8.702 -10.231 1.00 93.50 336 VAL A C 1
ATOM 2617 O O . VAL A 1 336 ? 14.511 -7.479 -10.302 1.00 93.50 336 VAL A O 1
ATOM 2620 N N . LYS A 1 337 ? 15.383 -9.471 -9.736 1.00 90.75 337 LYS A N 1
ATOM 2621 C CA . LYS A 1 337 ? 16.647 -8.923 -9.229 1.00 90.75 337 LYS A CA 1
ATOM 2622 C C . LYS A 1 337 ? 17.487 -8.297 -10.348 1.00 90.75 337 LYS A C 1
ATOM 2624 O O . LYS A 1 337 ? 18.082 -7.243 -10.122 1.00 90.75 337 LYS A O 1
ATOM 2629 N N . SER A 1 338 ? 17.520 -8.907 -11.540 1.00 94.69 338 SER A N 1
ATOM 2630 C CA . SER A 1 338 ? 18.195 -8.310 -12.707 1.00 94.69 338 SER A CA 1
ATOM 2631 C C . SER A 1 338 ? 17.524 -7.008 -13.117 1.00 94.69 338 SER A C 1
ATOM 2633 O O . SER A 1 338 ? 18.184 -5.975 -13.184 1.00 94.69 338 SER A O 1
ATOM 2635 N N . TRP A 1 339 ? 16.201 -7.030 -13.264 1.00 95.88 339 TRP A N 1
ATOM 2636 C CA . TRP A 1 339 ? 15.425 -5.860 -13.648 1.00 95.88 339 TRP A CA 1
ATOM 2637 C C . TRP A 1 339 ? 15.595 -4.696 -12.659 1.00 95.88 339 TRP A C 1
ATOM 2639 O O . TRP A 1 339 ? 15.809 -3.555 -13.062 1.00 95.88 339 TRP A O 1
ATOM 2649 N N . GLN A 1 340 ? 15.587 -4.965 -11.349 1.00 94.31 340 GLN A N 1
ATOM 2650 C CA . GLN A 1 340 ? 15.849 -3.941 -10.330 1.00 94.31 340 GLN A CA 1
ATOM 2651 C C . GLN A 1 340 ? 17.242 -3.315 -10.464 1.00 94.31 340 GLN A C 1
ATOM 2653 O O . GLN A 1 340 ? 17.395 -2.115 -10.232 1.00 94.31 340 GLN A O 1
ATOM 2658 N N . ARG A 1 341 ? 18.263 -4.113 -10.801 1.00 94.56 341 ARG A N 1
ATOM 2659 C CA . ARG A 1 341 ? 19.621 -3.615 -11.051 1.00 94.56 341 ARG A CA 1
ATOM 2660 C C . ARG A 1 341 ? 19.645 -2.723 -12.292 1.00 94.56 341 ARG A C 1
ATOM 2662 O O . ARG A 1 341 ? 20.163 -1.616 -12.206 1.00 94.56 341 ARG A O 1
ATOM 2669 N N . GLU A 1 342 ? 19.001 -3.147 -13.373 1.00 96.38 342 GLU A N 1
ATOM 2670 C CA . GLU A 1 342 ? 18.885 -2.369 -14.613 1.00 96.38 342 GLU A CA 1
ATOM 2671 C C . GLU A 1 342 ? 18.184 -1.021 -14.380 1.00 96.38 342 GLU A C 1
ATOM 2673 O O . GLU A 1 342 ? 18.641 0.003 -14.875 1.00 96.38 342 GLU A O 1
ATOM 2678 N N . GLN A 1 343 ? 17.124 -0.968 -13.559 1.00 96.31 343 GLN A N 1
ATOM 2679 C CA . GLN A 1 343 ? 16.471 0.309 -13.225 1.00 96.31 343 GLN A CA 1
ATOM 2680 C C . GLN A 1 343 ? 17.389 1.262 -12.450 1.00 96.31 343 GLN A C 1
ATOM 2682 O O . GLN A 1 343 ? 17.328 2.479 -12.634 1.00 96.31 343 GLN A O 1
ATOM 2687 N N . LYS A 1 344 ? 18.248 0.731 -11.573 1.00 94.88 344 LYS A N 1
ATOM 2688 C CA . LYS A 1 344 ? 19.228 1.541 -10.836 1.00 94.88 344 LYS A CA 1
ATOM 2689 C C . LYS A 1 344 ? 20.342 2.049 -11.745 1.00 94.88 344 LYS A C 1
ATOM 2691 O O . LYS A 1 344 ? 20.735 3.203 -11.607 1.00 94.88 344 LYS A O 1
ATOM 2696 N N . GLU A 1 345 ? 20.829 1.206 -12.653 1.00 95.94 345 GLU A N 1
ATOM 2697 C CA . GLU A 1 345 ? 21.812 1.576 -13.679 1.00 95.94 345 GLU A CA 1
ATOM 2698 C C . GLU A 1 345 ? 21.237 2.672 -14.588 1.00 95.94 345 GLU A C 1
ATOM 2700 O O . GLU A 1 345 ? 21.853 3.720 -14.757 1.00 95.94 345 GLU A O 1
ATOM 2705 N N . LEU A 1 346 ? 19.989 2.524 -15.039 1.00 95.62 346 LEU A N 1
ATOM 2706 C CA . LEU A 1 346 ? 19.297 3.537 -15.836 1.00 95.62 346 LEU A CA 1
ATOM 2707 C C . LEU A 1 346 ? 19.166 4.880 -15.095 1.00 95.62 346 LEU A C 1
ATOM 2709 O O . LEU A 1 346 ? 19.435 5.937 -15.667 1.00 95.62 346 LEU A O 1
ATOM 2713 N N . ALA A 1 347 ? 18.810 4.848 -13.807 1.00 95.50 347 ALA A N 1
ATOM 2714 C CA . ALA A 1 347 ? 18.753 6.048 -12.977 1.00 95.50 347 ALA A CA 1
ATOM 2715 C C . ALA A 1 347 ? 20.137 6.682 -12.750 1.00 95.50 347 ALA A C 1
ATOM 2717 O O . ALA A 1 347 ? 20.225 7.903 -12.646 1.00 95.50 347 ALA A O 1
ATOM 2718 N N . TYR A 1 348 ? 21.205 5.883 -12.682 1.00 94.56 348 TYR A N 1
ATOM 2719 C CA . TYR A 1 348 ? 22.582 6.369 -12.575 1.00 94.56 348 TYR A CA 1
ATOM 2720 C C . TYR A 1 348 ? 23.024 7.065 -13.870 1.00 94.56 348 TYR A C 1
ATOM 2722 O O . TYR A 1 348 ? 23.516 8.190 -13.832 1.00 94.56 348 TYR A O 1
ATOM 2730 N N . GLU A 1 349 ? 22.813 6.414 -15.014 1.00 94.69 349 GLU A N 1
ATOM 2731 C CA . GLU A 1 349 ? 23.315 6.860 -16.317 1.00 94.69 349 GLU A CA 1
ATOM 2732 C C . GLU A 1 349 ? 22.496 8.006 -16.911 1.00 94.69 349 GLU A C 1
ATOM 2734 O O . GLU A 1 349 ? 23.056 8.974 -17.423 1.00 94.69 349 GLU A O 1
ATOM 2739 N N . LYS A 1 350 ? 21.163 7.909 -16.850 1.00 95.25 350 LYS A N 1
ATOM 2740 C CA . LYS A 1 350 ? 20.253 8.857 -17.512 1.00 95.25 350 LYS A CA 1
ATOM 2741 C C . LYS A 1 350 ? 19.575 9.825 -16.559 1.00 95.25 350 LYS A C 1
ATOM 2743 O O . LYS A 1 350 ? 18.920 10.759 -17.012 1.00 95.25 350 LYS A O 1
ATOM 2748 N N . SER A 1 351 ? 19.711 9.621 -15.246 1.00 96.31 351 SER A N 1
ATOM 2749 C CA . SER A 1 351 ? 18.968 10.388 -14.237 1.00 96.31 351 SER A CA 1
ATOM 2750 C C . SER A 1 351 ? 17.447 10.347 -14.455 1.00 96.31 351 SER A C 1
ATOM 2752 O O . SER A 1 351 ? 16.739 11.263 -14.050 1.00 96.31 351 SER A O 1
ATOM 2754 N N . GLU A 1 352 ? 16.911 9.295 -15.080 1.00 96.44 352 GLU A N 1
ATOM 2755 C CA . GLU A 1 352 ? 15.470 9.082 -15.230 1.00 96.44 352 GLU A CA 1
ATOM 2756 C C . GLU A 1 352 ? 15.118 7.606 -15.455 1.00 96.44 352 GLU A C 1
ATOM 2758 O O . GLU A 1 352 ? 15.962 6.813 -15.858 1.00 96.44 352 GLU A O 1
ATOM 2763 N N . VAL A 1 353 ? 13.866 7.240 -15.179 1.00 97.31 353 VAL A N 1
ATOM 2764 C CA . VAL A 1 353 ? 13.274 5.917 -15.465 1.00 97.31 353 VAL A CA 1
ATOM 2765 C C . VAL A 1 353 ? 11.904 6.090 -16.112 1.00 97.31 353 VAL A C 1
ATOM 2767 O O . VAL A 1 353 ? 11.324 7.172 -16.012 1.00 97.31 353 VAL A O 1
ATOM 2770 N N . TYR A 1 354 ? 11.357 5.041 -16.733 1.00 97.81 354 TYR A N 1
ATOM 2771 C CA . TYR A 1 354 ? 10.145 5.149 -17.555 1.00 97.81 354 TYR A CA 1
ATOM 2772 C C . TYR A 1 354 ? 9.065 4.133 -17.175 1.00 97.81 354 TYR A C 1
ATOM 2774 O O . TYR A 1 354 ? 9.359 3.031 -16.712 1.00 97.81 354 TYR A O 1
ATOM 2782 N N . THR A 1 355 ? 7.804 4.503 -17.389 1.00 97.69 355 THR A N 1
ATOM 2783 C CA . THR A 1 355 ? 6.661 3.579 -17.357 1.00 97.69 355 THR A CA 1
ATOM 2784 C C . THR A 1 355 ? 6.533 2.806 -18.674 1.00 97.69 355 THR A C 1
ATOM 2786 O O . THR A 1 355 ? 7.194 3.131 -19.660 1.00 97.69 355 THR A O 1
ATOM 2789 N N . LEU A 1 356 ? 5.634 1.815 -18.718 1.00 96.06 356 LEU A N 1
ATOM 2790 C CA . LEU A 1 356 ? 5.294 1.059 -19.930 1.00 96.06 356 LEU A CA 1
ATOM 2791 C C . LEU A 1 356 ? 4.836 1.950 -21.089 1.00 96.06 356 LEU A C 1
ATOM 2793 O O . LEU A 1 356 ? 5.124 1.642 -22.240 1.00 96.06 356 LEU A O 1
ATOM 2797 N N . LEU A 1 357 ? 4.146 3.056 -20.793 1.00 96.62 357 LEU A N 1
ATOM 2798 C CA . LEU A 1 357 ? 3.681 4.009 -21.806 1.00 96.62 357 LEU A CA 1
ATOM 2799 C C . LEU A 1 357 ? 4.665 5.169 -22.036 1.00 96.62 357 LEU A C 1
ATOM 2801 O O . LEU A 1 357 ? 4.329 6.142 -22.704 1.00 96.62 357 LEU A O 1
ATOM 2805 N N . GLY A 1 358 ? 5.878 5.088 -21.481 1.00 96.06 358 GLY A N 1
ATOM 2806 C CA . GLY A 1 358 ? 6.950 6.049 -21.732 1.00 96.06 358 GLY A CA 1
ATOM 2807 C C . GLY A 1 358 ? 6.935 7.308 -20.860 1.00 96.06 358 GLY A C 1
ATOM 2808 O O . GLY A 1 358 ? 7.755 8.198 -21.087 1.00 96.06 358 GLY A O 1
ATOM 2809 N N . ARG A 1 359 ? 6.072 7.415 -19.835 1.00 95.81 359 ARG A N 1
ATOM 2810 C CA . ARG A 1 359 ? 6.159 8.535 -18.880 1.00 95.81 359 ARG A CA 1
ATOM 2811 C C . ARG A 1 359 ? 7.470 8.434 -18.108 1.00 95.81 359 ARG A C 1
ATOM 2813 O O . ARG A 1 359 ? 7.726 7.404 -17.487 1.00 95.81 359 ARG A O 1
ATOM 2820 N N . SER A 1 360 ? 8.269 9.502 -18.098 1.00 95.75 360 SER A N 1
ATOM 2821 C CA . SER A 1 360 ? 9.527 9.523 -17.347 1.00 95.75 360 SER A CA 1
ATOM 2822 C C . SER A 1 360 ? 9.362 10.080 -15.932 1.00 95.75 360 SER A C 1
ATOM 2824 O O . SER A 1 360 ? 8.587 11.008 -15.689 1.00 95.75 360 SER A O 1
ATOM 2826 N N . ARG A 1 361 ? 10.110 9.508 -14.984 1.00 95.88 361 ARG A N 1
ATOM 2827 C CA . ARG A 1 361 ? 10.405 10.111 -13.680 1.00 95.88 361 ARG A CA 1
ATOM 2828 C C . ARG A 1 361 ? 11.872 10.503 -13.674 1.00 95.88 361 ARG A C 1
ATOM 2830 O O . ARG A 1 361 ? 12.734 9.631 -13.737 1.00 95.88 361 ARG A O 1
ATOM 2837 N N . ARG A 1 362 ? 12.134 11.804 -13.569 1.00 96.06 362 ARG A N 1
ATOM 2838 C CA . ARG A 1 362 ? 13.484 12.376 -13.534 1.00 96.06 362 ARG A CA 1
ATOM 2839 C C . ARG A 1 362 ? 14.016 12.472 -12.109 1.00 96.06 362 ARG A C 1
ATOM 2841 O O . ARG A 1 362 ? 13.262 12.710 -11.167 1.00 96.06 362 ARG A O 1
ATOM 2848 N N . PHE A 1 363 ? 15.325 12.335 -11.976 1.00 95.75 363 PHE A N 1
ATOM 2849 C CA . PHE A 1 363 ? 16.079 12.429 -10.737 1.00 95.75 363 PHE A CA 1
ATOM 2850 C C . PHE A 1 363 ? 17.144 13.529 -10.844 1.00 95.75 363 PHE A C 1
ATOM 2852 O O . PHE A 1 363 ? 17.571 13.873 -11.947 1.00 95.75 363 PHE A O 1
ATOM 2859 N N . PRO A 1 364 ? 17.588 14.104 -9.713 1.00 93.25 364 PRO A N 1
ATOM 2860 C CA . PRO A 1 364 ? 18.741 14.995 -9.708 1.00 93.25 364 PRO A CA 1
ATOM 2861 C C . PRO A 1 364 ? 19.999 14.277 -10.209 1.00 93.25 364 PRO A C 1
ATOM 2863 O O . PRO A 1 364 ? 20.159 13.077 -9.982 1.00 93.25 364 PRO A O 1
ATOM 2866 N N . ASN A 1 365 ? 20.914 15.031 -10.823 1.00 88.19 365 ASN A N 1
ATOM 2867 C CA . ASN A 1 365 ? 22.203 14.505 -11.270 1.00 88.19 365 ASN A CA 1
ATOM 2868 C C . ASN A 1 365 ? 22.956 13.883 -10.085 1.00 88.19 365 ASN A C 1
ATOM 2870 O O . ASN A 1 365 ? 23.054 14.492 -9.014 1.00 88.19 365 ASN A O 1
ATOM 2874 N N . ILE A 1 366 ? 23.528 12.699 -10.282 1.00 85.00 366 ILE A N 1
ATOM 2875 C CA . ILE A 1 366 ? 24.213 11.955 -9.230 1.00 85.00 366 ILE A CA 1
ATOM 2876 C C . ILE A 1 366 ? 25.389 12.695 -8.576 1.00 85.00 366 ILE A C 1
ATOM 2878 O O . ILE A 1 366 ? 25.638 12.518 -7.387 1.00 85.00 366 ILE A O 1
ATOM 2882 N N . ALA A 1 367 ? 26.067 13.586 -9.300 1.00 85.94 367 ALA A N 1
ATOM 2883 C CA . ALA A 1 367 ? 27.135 14.410 -8.733 1.00 85.94 367 ALA A CA 1
ATOM 2884 C C . ALA A 1 367 ? 26.625 15.362 -7.632 1.00 85.94 367 ALA A C 1
ATOM 2886 O O . ALA A 1 367 ? 27.402 15.838 -6.809 1.00 85.94 367 ALA A O 1
ATOM 2887 N N . SER A 1 368 ? 25.316 15.634 -7.604 1.00 87.44 368 SER A N 1
ATOM 2888 C CA . SER A 1 368 ? 24.681 16.581 -6.683 1.00 87.44 368 SER A CA 1
ATOM 2889 C C . SER A 1 368 ? 23.968 15.923 -5.495 1.00 87.44 368 SER A C 1
ATOM 2891 O O . SER A 1 368 ? 23.388 16.628 -4.668 1.00 87.44 368 SER A O 1
ATOM 2893 N N . VAL A 1 369 ? 23.979 14.586 -5.387 1.00 91.25 369 VAL A N 1
ATOM 2894 C CA . VAL A 1 369 ? 23.198 13.864 -4.368 1.00 91.25 369 VAL A CA 1
ATOM 2895 C C . VAL A 1 369 ? 24.078 13.228 -3.298 1.00 91.25 369 VAL A C 1
ATOM 2897 O O . VAL A 1 369 ? 25.075 12.568 -3.571 1.00 91.25 369 VAL A O 1
ATOM 2900 N N . SER A 1 370 ? 23.669 13.365 -2.037 1.00 92.75 370 SER A N 1
ATOM 2901 C CA . SER A 1 370 ? 24.276 12.623 -0.927 1.00 92.75 370 SER A CA 1
ATOM 2902 C C . SER A 1 370 ? 23.977 11.123 -1.025 1.00 92.75 370 SER A C 1
ATOM 2904 O O . SER A 1 370 ? 22.960 10.710 -1.586 1.00 92.75 370 SER A O 1
ATOM 2906 N N . SER A 1 371 ? 24.771 10.281 -0.356 1.00 89.12 371 SER A N 1
ATOM 2907 C CA . SER A 1 371 ? 24.536 8.826 -0.317 1.00 89.12 371 SER A CA 1
ATOM 2908 C C . SER A 1 371 ? 23.148 8.449 0.227 1.00 89.12 371 SER A C 1
ATOM 2910 O O . SER A 1 371 ? 22.580 7.422 -0.146 1.00 89.12 371 SER A O 1
ATOM 2912 N N . LYS A 1 372 ? 22.566 9.275 1.108 1.00 87.88 372 LYS A N 1
ATOM 2913 C CA . LYS A 1 372 ? 21.206 9.069 1.627 1.00 87.88 372 LYS A CA 1
ATOM 2914 C C . LYS A 1 372 ? 20.146 9.368 0.566 1.00 87.88 372 LYS A C 1
ATOM 2916 O O . LYS A 1 372 ? 19.184 8.608 0.452 1.00 87.88 372 LYS A O 1
ATOM 2921 N N . GLN A 1 373 ? 20.316 10.455 -0.186 1.00 90.06 373 GLN A N 1
ATOM 2922 C CA . GLN A 1 373 ? 19.438 10.791 -1.309 1.00 90.06 373 GLN A CA 1
ATOM 2923 C C . GLN A 1 373 ? 19.550 9.737 -2.409 1.00 90.06 373 GLN A C 1
ATOM 2925 O O . GLN A 1 373 ? 18.523 9.282 -2.899 1.00 90.06 373 GLN A O 1
ATOM 2930 N N . TRP A 1 374 ? 20.760 9.257 -2.701 1.00 92.06 374 TRP A N 1
ATOM 2931 C CA . TRP A 1 374 ? 20.974 8.178 -3.662 1.00 92.06 374 TRP A CA 1
ATOM 2932 C C . TRP A 1 374 ? 20.186 6.911 -3.308 1.00 92.06 374 TRP A C 1
ATOM 2934 O O . TRP A 1 374 ? 19.400 6.434 -4.116 1.00 92.06 374 TRP A O 1
ATOM 2944 N N . LYS A 1 375 ? 20.244 6.439 -2.055 1.00 89.38 375 LYS A N 1
ATOM 2945 C CA . LYS A 1 375 ? 19.422 5.296 -1.598 1.00 89.38 375 LYS A CA 1
ATOM 2946 C C . LYS A 1 375 ? 17.910 5.536 -1.700 1.00 89.38 375 LYS A C 1
ATOM 2948 O O . LYS A 1 375 ? 17.116 4.593 -1.669 1.00 89.38 375 LYS A O 1
ATOM 2953 N N . HIS A 1 376 ? 17.465 6.791 -1.707 1.00 89.50 376 HIS A N 1
ATOM 2954 C CA . HIS A 1 376 ? 16.067 7.121 -1.974 1.00 89.50 376 HIS A CA 1
ATOM 2955 C C . HIS A 1 376 ? 15.762 7.061 -3.474 1.00 89.50 376 HIS A C 1
ATOM 2957 O O . HIS A 1 376 ? 14.763 6.451 -3.843 1.00 89.50 376 HIS A O 1
ATOM 2963 N N . ILE A 1 377 ? 16.656 7.596 -4.310 1.00 93.69 377 ILE A N 1
ATOM 2964 C CA . ILE A 1 377 ? 16.581 7.526 -5.773 1.00 93.69 377 ILE A CA 1
ATOM 2965 C C . ILE A 1 377 ? 16.585 6.074 -6.253 1.00 93.69 377 ILE A C 1
ATOM 2967 O O . ILE A 1 377 ? 15.710 5.711 -7.021 1.00 93.69 377 ILE A O 1
ATOM 2971 N N . GLU A 1 378 ? 17.456 5.204 -5.737 1.00 92.62 378 GLU A N 1
ATOM 2972 C CA . GLU A 1 378 ? 17.470 3.780 -6.106 1.00 92.62 378 GLU A CA 1
ATOM 2973 C C . GLU A 1 378 ? 16.115 3.098 -5.867 1.00 92.62 378 GLU A C 1
ATOM 2975 O O . GLU A 1 378 ? 15.635 2.328 -6.695 1.00 92.62 378 GLU A O 1
ATOM 2980 N N . ARG A 1 379 ? 15.463 3.390 -4.735 1.00 91.56 379 ARG A N 1
ATOM 2981 C CA . ARG A 1 379 ? 14.128 2.849 -4.430 1.00 91.56 379 ARG A CA 1
ATOM 2982 C C . ARG A 1 379 ? 13.060 3.452 -5.334 1.00 91.56 379 ARG A C 1
ATOM 2984 O O . ARG A 1 379 ? 12.167 2.747 -5.791 1.00 91.56 379 ARG A O 1
ATOM 2991 N N . ALA A 1 380 ? 13.156 4.751 -5.593 1.00 93.06 380 ALA A N 1
ATOM 2992 C CA . ALA A 1 380 ? 12.268 5.469 -6.491 1.00 93.06 380 ALA A CA 1
ATOM 2993 C C . ALA A 1 380 ? 12.381 4.985 -7.947 1.00 93.06 380 ALA A C 1
ATOM 2995 O O . ALA A 1 380 ? 11.357 4.886 -8.618 1.00 93.06 380 ALA A O 1
ATOM 2996 N N . ALA A 1 381 ? 13.588 4.646 -8.401 1.00 95.19 381 ALA A N 1
ATOM 2997 C CA . ALA A 1 381 ? 13.888 4.121 -9.728 1.00 95.19 381 ALA A CA 1
ATOM 2998 C C . ALA A 1 381 ? 13.256 2.744 -9.959 1.00 95.19 381 ALA A C 1
ATOM 3000 O O . ALA A 1 381 ? 12.746 2.477 -11.037 1.00 95.19 381 ALA A O 1
ATOM 3001 N N . ILE A 1 382 ? 13.213 1.900 -8.926 1.00 94.19 382 ILE A N 1
ATOM 3002 C CA . ILE A 1 382 ? 12.508 0.610 -8.965 1.00 94.19 382 ILE A CA 1
ATOM 3003 C C . ILE A 1 382 ? 10.987 0.816 -8.905 1.00 94.19 382 ILE A C 1
ATOM 3005 O O . ILE A 1 382 ? 10.226 0.189 -9.634 1.00 94.19 382 ILE A O 1
ATOM 3009 N N . ASN A 1 383 ? 10.520 1.698 -8.022 1.00 93.25 383 ASN A N 1
ATOM 3010 C CA . ASN A 1 383 ? 9.095 1.861 -7.745 1.00 93.25 383 ASN A CA 1
ATOM 3011 C C . ASN A 1 383 ? 8.334 2.586 -8.871 1.00 93.25 383 ASN A C 1
ATOM 3013 O O . ASN A 1 383 ? 7.212 2.198 -9.198 1.00 93.25 383 ASN A O 1
ATOM 3017 N N . ALA A 1 384 ? 8.917 3.637 -9.454 1.00 94.88 384 ALA A N 1
ATOM 3018 C CA . ALA A 1 384 ? 8.210 4.510 -10.388 1.00 94.88 384 ALA A CA 1
ATOM 3019 C C . ALA A 1 384 ? 7.746 3.816 -11.673 1.00 94.88 384 ALA A C 1
ATOM 3021 O O . ALA A 1 384 ? 6.598 4.050 -12.049 1.00 94.88 384 ALA A O 1
ATOM 3022 N N . PRO A 1 385 ? 8.548 2.946 -12.320 1.00 96.38 385 PRO A N 1
ATOM 3023 C CA . PRO A 1 385 ? 8.087 2.182 -13.473 1.00 96.38 385 PRO A CA 1
ATOM 3024 C C . PRO A 1 385 ? 6.852 1.344 -13.147 1.00 96.38 385 PRO A C 1
ATOM 3026 O O . PRO A 1 385 ? 5.891 1.351 -13.909 1.00 96.38 385 PRO A O 1
ATOM 3029 N N . VAL A 1 386 ? 6.823 0.684 -11.984 1.00 95.31 386 VAL A N 1
ATOM 3030 C CA . VAL A 1 386 ? 5.699 -0.168 -11.567 1.00 95.31 386 VAL A CA 1
ATOM 3031 C C . VAL A 1 386 ? 4.467 0.670 -11.226 1.00 95.31 386 VAL A C 1
ATOM 3033 O O . VAL A 1 386 ? 3.404 0.494 -11.823 1.00 95.31 386 VAL A O 1
ATOM 3036 N N . GLN A 1 387 ? 4.598 1.614 -10.290 1.00 93.44 387 GLN A N 1
ATOM 3037 C CA . GLN A 1 387 ? 3.470 2.428 -9.831 1.00 93.44 387 GLN A CA 1
ATOM 3038 C C . GLN A 1 387 ? 2.935 3.354 -10.915 1.00 93.44 387 GLN A C 1
ATOM 3040 O O . GLN A 1 387 ? 1.726 3.580 -10.983 1.00 93.44 387 GLN A O 1
ATOM 3045 N N . GLY A 1 388 ? 3.828 3.900 -11.735 1.00 95.44 388 GLY A N 1
ATOM 3046 C CA . GLY A 1 388 ? 3.460 4.773 -12.830 1.00 95.44 388 GLY A CA 1
ATOM 3047 C C . GLY A 1 388 ? 2.768 4.012 -13.948 1.00 95.44 388 GLY A C 1
ATOM 3048 O O . GLY A 1 388 ? 1.712 4.448 -14.388 1.00 95.44 388 GLY A O 1
ATOM 3049 N N . SER A 1 389 ? 3.259 2.829 -14.321 1.00 97.44 389 SER A N 1
ATOM 3050 C CA . SER A 1 389 ? 2.541 1.995 -15.292 1.00 97.44 389 SER A CA 1
ATOM 3051 C C . SER A 1 389 ? 1.163 1.573 -14.770 1.00 97.44 389 SER A C 1
ATOM 3053 O O . SER A 1 389 ? 0.215 1.500 -15.542 1.00 97.44 389 SER A O 1
ATOM 3055 N N . ALA A 1 390 ? 1.007 1.349 -13.458 1.00 95.00 390 ALA A N 1
ATOM 3056 C CA . ALA A 1 390 ? -0.303 1.060 -12.869 1.00 95.00 390 ALA A CA 1
ATOM 3057 C C . ALA A 1 390 ? -1.257 2.257 -12.993 1.00 95.00 390 ALA A C 1
ATOM 3059 O O . ALA A 1 390 ? -2.429 2.086 -13.323 1.00 95.00 390 ALA A O 1
ATOM 3060 N N . ALA A 1 391 ? -0.746 3.472 -12.767 1.00 94.38 391 ALA A N 1
ATOM 3061 C CA . ALA A 1 391 ? -1.505 4.698 -12.986 1.00 94.38 391 ALA A CA 1
ATOM 3062 C C . ALA A 1 391 ? -1.876 4.882 -14.465 1.00 94.38 391 ALA A C 1
ATOM 3064 O O . ALA A 1 391 ? -2.996 5.282 -14.762 1.00 94.38 391 ALA A O 1
ATOM 3065 N N . ASP A 1 392 ? -0.967 4.541 -15.380 1.00 96.06 392 ASP A N 1
ATOM 3066 C CA . ASP A 1 392 ? -1.202 4.609 -16.824 1.00 96.06 392 ASP A CA 1
ATOM 3067 C C . ASP A 1 392 ? -2.330 3.673 -17.250 1.00 96.06 392 ASP A C 1
ATOM 3069 O O . ASP A 1 392 ? -3.292 4.115 -17.871 1.00 96.06 392 ASP A O 1
ATOM 3073 N N . VAL A 1 393 ? -2.267 2.404 -16.834 1.00 96.44 393 VAL A N 1
ATOM 3074 C CA . VAL A 1 393 ? -3.320 1.413 -17.100 1.00 96.44 393 VAL A CA 1
ATOM 3075 C C . VAL A 1 393 ? -4.669 1.877 -16.547 1.00 96.44 393 VAL A C 1
ATOM 3077 O O . VAL A 1 393 ? -5.680 1.798 -17.246 1.00 96.44 393 VAL A O 1
ATOM 3080 N N . ALA A 1 394 ? -4.698 2.402 -15.318 1.00 94.25 394 ALA A N 1
ATOM 3081 C CA . ALA A 1 394 ? -5.927 2.911 -14.717 1.00 94.25 394 ALA A CA 1
ATOM 3082 C C . ALA A 1 394 ? -6.502 4.106 -15.499 1.00 94.25 394 ALA A C 1
ATOM 3084 O O . ALA A 1 394 ? -7.700 4.132 -15.769 1.00 94.25 394 ALA A O 1
ATOM 3085 N N . MET A 1 395 ? -5.666 5.065 -15.911 1.00 94.12 395 MET A N 1
ATOM 3086 C CA . MET A 1 395 ? -6.109 6.218 -16.704 1.00 94.12 395 MET A CA 1
ATOM 3087 C C . MET A 1 395 ? -6.593 5.814 -18.098 1.00 94.12 395 MET A C 1
ATOM 3089 O O . MET A 1 395 ? -7.627 6.309 -18.539 1.00 94.12 395 MET A O 1
ATOM 3093 N N . CYS A 1 396 ? -5.904 4.889 -18.772 1.00 95.88 396 CYS A N 1
ATOM 3094 C CA . CYS A 1 396 ? -6.372 4.328 -20.038 1.00 95.88 396 CYS A CA 1
ATOM 3095 C C . CYS A 1 396 ? -7.756 3.695 -19.872 1.00 95.88 396 CYS A C 1
ATOM 3097 O O . CYS A 1 396 ? -8.659 4.009 -20.637 1.00 95.88 396 CYS A O 1
ATOM 3099 N N . ALA A 1 397 ? -7.961 2.888 -18.827 1.00 95.31 397 ALA A N 1
ATOM 3100 C CA . ALA A 1 397 ? -9.261 2.283 -18.553 1.00 95.31 397 ALA A CA 1
ATOM 3101 C C . ALA A 1 397 ? -10.358 3.328 -18.298 1.00 95.31 397 ALA A C 1
ATOM 3103 O O . ALA A 1 397 ? -11.463 3.183 -18.806 1.00 95.31 397 ALA A O 1
ATOM 3104 N N . MET A 1 398 ? -10.058 4.407 -17.567 1.00 95.00 398 MET A N 1
ATOM 3105 C CA . MET A 1 398 ? -11.009 5.507 -17.364 1.00 95.00 398 MET A CA 1
ATOM 3106 C C . MET A 1 398 ? -11.397 6.183 -18.685 1.00 95.00 398 MET A C 1
ATOM 3108 O O . MET A 1 398 ? -12.574 6.459 -18.901 1.00 95.00 398 MET A O 1
ATOM 3112 N N . ILE A 1 399 ? -10.426 6.429 -19.571 1.00 95.25 399 ILE A N 1
ATOM 3113 C CA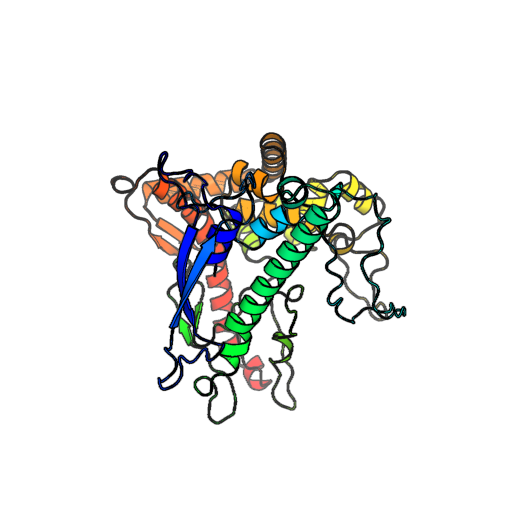 . ILE A 1 399 ? -10.669 7.021 -20.893 1.00 95.25 399 ILE A CA 1
ATOM 3114 C C . ILE A 1 399 ? -11.521 6.085 -21.757 1.00 95.25 399 ILE A C 1
ATOM 3116 O O . ILE A 1 399 ? -12.457 6.550 -22.404 1.00 95.25 399 ILE A O 1
ATOM 3120 N N . GLU A 1 400 ? -11.231 4.784 -21.755 1.00 96.06 400 GLU A N 1
ATOM 3121 C CA . GLU A 1 400 ? -12.007 3.786 -22.499 1.00 96.06 400 GLU A CA 1
ATOM 3122 C C . GLU A 1 400 ? -13.442 3.671 -21.971 1.00 96.06 400 GLU A C 1
ATOM 3124 O O . GLU A 1 400 ? -14.384 3.677 -22.760 1.00 96.06 400 GLU A O 1
ATOM 3129 N N . ILE A 1 401 ? -13.633 3.646 -20.646 1.00 94.88 401 ILE A N 1
ATOM 3130 C CA . ILE A 1 401 ? -14.964 3.649 -20.016 1.00 94.88 401 ILE A CA 1
ATOM 3131 C C . ILE A 1 401 ? -15.743 4.903 -20.422 1.00 94.88 401 ILE A C 1
ATOM 3133 O O . ILE A 1 401 ? -16.891 4.799 -20.847 1.00 94.88 401 ILE A O 1
ATOM 3137 N N . GLU A 1 402 ? -15.117 6.079 -20.342 1.00 93.44 402 GLU A N 1
ATOM 3138 C CA . GLU A 1 402 ? -15.753 7.348 -20.704 1.00 93.44 402 GLU A CA 1
ATOM 3139 C C . GLU A 1 402 ? -16.086 7.424 -22.202 1.00 93.44 402 GLU A C 1
ATOM 3141 O O . GLU A 1 402 ? -17.093 8.005 -22.597 1.00 93.44 402 GLU A O 1
ATOM 3146 N N . ARG A 1 403 ? -15.273 6.832 -23.078 1.00 95.75 403 ARG A N 1
ATOM 3147 C CA . ARG A 1 403 ? -15.533 6.819 -24.528 1.00 95.75 403 ARG A CA 1
ATOM 3148 C C . ARG A 1 403 ? -16.532 5.747 -24.959 1.00 95.75 403 ARG A C 1
ATOM 3150 O O . ARG A 1 403 ? -17.033 5.817 -26.080 1.00 95.75 403 ARG A O 1
ATOM 3157 N N . ASN A 1 404 ? -16.836 4.776 -24.104 1.00 96.75 404 ASN A N 1
ATOM 3158 C CA . ASN A 1 404 ? -17.685 3.651 -24.458 1.00 96.75 404 ASN A CA 1
ATOM 3159 C C . ASN A 1 404 ? -19.157 4.077 -24.613 1.00 96.75 404 ASN A C 1
ATOM 3161 O O . ASN A 1 404 ? -19.854 4.368 -23.638 1.00 96.75 404 ASN A O 1
ATOM 3165 N N . THR A 1 405 ? -19.652 4.079 -25.853 1.00 96.44 405 THR A N 1
ATOM 3166 C CA . THR A 1 405 ? -21.037 4.458 -26.176 1.00 96.44 405 THR A CA 1
ATOM 3167 C C . THR A 1 405 ? -22.057 3.510 -25.558 1.00 96.44 405 THR A C 1
ATOM 3169 O O . THR A 1 405 ? -23.071 3.966 -25.041 1.00 96.44 405 THR A O 1
ATOM 3172 N N . ARG A 1 406 ? -21.768 2.204 -25.528 1.00 96.19 406 ARG A N 1
ATOM 3173 C CA . ARG A 1 406 ? -22.670 1.196 -24.962 1.00 96.19 406 ARG A CA 1
ATOM 3174 C C . ARG A 1 406 ? -22.879 1.392 -23.462 1.00 96.19 406 ARG A C 1
ATOM 3176 O O . ARG A 1 406 ? -24.003 1.269 -22.987 1.00 96.19 406 ARG A O 1
ATOM 3183 N N . LEU A 1 407 ? -21.821 1.713 -22.716 1.00 94.12 407 LEU A N 1
ATOM 3184 C CA . LEU A 1 407 ? -21.931 2.044 -21.293 1.00 94.12 407 LEU A CA 1
ATOM 3185 C C . LEU A 1 407 ? -22.784 3.304 -21.088 1.00 94.12 407 LEU A C 1
ATOM 3187 O O . LEU A 1 407 ? -23.653 3.308 -20.219 1.00 94.12 407 LEU A O 1
ATOM 3191 N N . LYS A 1 408 ? -22.613 4.329 -21.930 1.00 92.44 408 LYS A N 1
ATOM 3192 C CA . LYS A 1 408 ? -23.434 5.549 -21.887 1.00 92.44 408 LYS A CA 1
ATOM 3193 C C . LYS A 1 408 ? -24.911 5.283 -22.193 1.00 92.44 408 LYS A C 1
ATOM 3195 O O . LYS A 1 408 ? -25.769 5.761 -21.461 1.00 92.44 408 LYS A O 1
ATOM 3200 N N . GLU A 1 409 ? -25.214 4.486 -23.218 1.00 95.31 409 GLU A N 1
ATOM 3201 C CA . GLU A 1 409 ? -26.586 4.073 -23.570 1.00 95.31 409 GLU A CA 1
ATOM 3202 C C . GLU A 1 409 ? -27.275 3.290 -22.449 1.00 95.31 409 GLU A C 1
ATOM 3204 O O . GLU A 1 409 ? -28.469 3.448 -22.216 1.00 95.31 409 GLU A O 1
ATOM 3209 N N . LEU A 1 410 ? -26.515 2.450 -21.744 1.00 93.75 410 LEU A N 1
ATOM 3210 C CA . LEU A 1 410 ? -26.988 1.689 -20.589 1.00 93.75 410 LEU A CA 1
ATOM 3211 C C . LEU A 1 410 ? -27.089 2.542 -19.306 1.00 93.75 410 LEU A C 1
ATOM 3213 O O . LEU A 1 410 ? -27.483 2.019 -18.268 1.00 93.75 410 LEU A O 1
ATOM 3217 N N . GLY A 1 411 ? -26.736 3.832 -19.359 1.00 91.75 411 GLY A N 1
ATOM 3218 C CA . GLY A 1 411 ? -26.833 4.764 -18.233 1.00 91.75 411 GLY A CA 1
ATOM 3219 C C . GLY A 1 411 ? -25.681 4.691 -17.224 1.00 91.75 411 GLY A C 1
ATOM 3220 O O . GLY A 1 411 ? -25.793 5.242 -16.129 1.00 91.75 411 GLY A O 1
ATOM 3221 N N . TRP A 1 412 ? -24.562 4.039 -17.555 1.00 92.00 412 TRP A N 1
ATOM 3222 C CA . TRP A 1 412 ? -23.398 3.980 -16.667 1.00 92.00 412 TRP A CA 1
ATOM 3223 C C . TRP A 1 412 ? -22.687 5.326 -16.585 1.00 92.00 412 TRP A C 1
ATOM 3225 O O . TRP A 1 412 ? -22.486 6.012 -17.584 1.00 92.00 412 TRP A O 1
ATOM 3235 N N . THR A 1 413 ? -22.241 5.673 -15.380 1.00 90.88 413 THR A N 1
ATOM 3236 C CA . THR A 1 413 ? -21.436 6.870 -15.127 1.00 90.88 413 THR A CA 1
ATOM 3237 C C . THR A 1 413 ? -20.274 6.514 -14.209 1.00 90.88 413 THR A C 1
ATOM 3239 O O . THR A 1 413 ? -20.474 5.942 -13.136 1.00 90.88 413 THR A O 1
ATOM 3242 N N . LEU A 1 414 ? -19.051 6.867 -14.609 1.00 92.81 414 LEU A N 1
ATOM 3243 C CA . LEU A 1 414 ? -17.876 6.719 -13.755 1.00 92.81 414 LEU A CA 1
ATOM 3244 C C . LEU A 1 414 ? -17.914 7.779 -12.644 1.00 92.81 414 LEU A C 1
ATOM 3246 O O . LEU A 1 414 ? -17.826 8.973 -12.915 1.00 92.81 414 LEU A O 1
ATOM 3250 N N . LEU A 1 415 ? -18.046 7.343 -11.389 1.00 91.19 415 LEU A N 1
ATOM 3251 C CA . LEU A 1 415 ? -18.197 8.253 -10.244 1.00 91.19 415 LEU A CA 1
ATOM 3252 C C . LEU A 1 415 ? -16.882 8.567 -9.528 1.00 91.19 415 LEU A C 1
ATOM 3254 O O . LEU A 1 415 ? -16.679 9.687 -9.065 1.00 91.19 415 LEU A O 1
ATOM 3258 N N . LEU A 1 416 ? -16.013 7.569 -9.378 1.00 90.31 416 LEU A N 1
ATOM 3259 C CA . LEU A 1 416 ? -14.827 7.664 -8.538 1.00 90.31 416 LEU A CA 1
ATOM 3260 C C . LEU A 1 416 ? -13.711 6.787 -9.102 1.00 90.31 416 LEU A C 1
ATOM 3262 O O . LEU A 1 416 ? -13.947 5.653 -9.511 1.00 90.31 416 LEU A O 1
ATOM 3266 N N . GLN A 1 417 ? -12.485 7.295 -9.036 1.00 88.50 417 GLN A N 1
ATOM 3267 C CA . GLN A 1 417 ? -11.277 6.481 -9.091 1.00 88.50 417 GLN A CA 1
ATOM 3268 C C . GLN A 1 417 ? -10.698 6.433 -7.674 1.00 88.50 417 GLN A C 1
ATOM 3270 O O . GLN A 1 417 ? -10.523 7.477 -7.048 1.00 88.50 417 GLN A O 1
ATOM 3275 N N . GLY A 1 418 ? -10.454 5.230 -7.153 1.00 80.62 418 GLY A N 1
ATOM 3276 C CA . GLY A 1 418 ? -9.908 5.006 -5.812 1.00 80.62 418 GLY A CA 1
ATOM 3277 C C . GLY A 1 418 ? -8.581 4.254 -5.853 1.00 80.62 418 GLY A C 1
ATOM 3278 O O . GLY A 1 418 ? -8.278 3.568 -6.829 1.00 80.62 418 GLY A O 1
ATOM 3279 N N . ALA A 1 419 ? -7.797 4.374 -4.785 1.00 63.88 419 ALA A N 1
ATOM 3280 C CA . ALA A 1 419 ? -6.639 3.522 -4.537 1.00 63.88 419 ALA A CA 1
ATOM 3281 C C . ALA A 1 419 ? -6.939 2.672 -3.295 1.00 63.88 419 ALA A C 1
ATOM 3283 O O . ALA A 1 419 ? -7.309 3.220 -2.257 1.00 63.88 419 ALA A O 1
ATOM 3284 N N . ARG A 1 420 ? -6.837 1.344 -3.417 1.00 54.00 420 ARG A N 1
ATOM 3285 C CA . ARG A 1 420 ? -6.975 0.413 -2.286 1.00 54.00 420 ARG A CA 1
ATOM 3286 C C . ARG A 1 420 ? -5.640 0.111 -1.625 1.00 54.00 420 ARG A C 1
ATOM 3288 O O . ARG A 1 420 ? -4.626 0.017 -2.354 1.00 54.00 420 ARG A O 1
#

Sequence (420 aa):
SDTQIRQLFFGGIENRRNPGEFLPKSRALKVPNDVNTVTEGKKAPKYRTIEICSIVEGLKPEVFTASGWPSVSGDALRSLAGKLKTDLYTTEDAEDDEYVSDSEISVDDVEDATSYGTAYKAFGGGKEGKEACYAIAALCEICSIDSLISNFILPLQGNRISCKEGRIHCSLNINTETGRLSARAPNLQNQPALEKDRYKIRQAFVAAPGNSLIVADYGQLELRILAHLANCRSMLDAFKAGGDFHSRTAMNMYQHIREAVEEKRVLLEWDPQPGQEKPPVPLLKDAFGAERRKAKMLNFSIAYGKTAAGLARDWKVSKREADDTLDLWYSDRKEVKSWQREQKELAYEKSEVYTLLGRSRRFPNIASVSSKQWKHIERAAINAPVQGSAADVAMCAMIEIERNTRLKELGWTLLLQGAR

Foldseek 3Di:
DFVLVLQQAAAQPAQQVDGPDGRHQKDKDKDAPPPQPDDPPDGRDRIDIDMHGHPFDPQDAPDADPRRGRDPALVRLCQQLFQDPPVVDDDPPDDDDDDDDDDDDDQPPPPDPPRGHSQCVRLPHRPRSNVRSSVSNVVSVVVLVCCCCVQQVVLLPDPVQQDPVRDGDWDWDQPDLLRAIATPSNGPFADDDPVSPPVPSVVVDADDPPDHDDDDDDQVQLLCLLCVLLVQPLSPVCVVVDFDPLLVQLLLQDVVSVVCVVVVQAARDDDDDVPRPDDPHHHSCVVVVVSSVLSVCLSVCLLQVHALVRSCVVVVHDSVSSVVSNCSVCVSGVSSVVSLVVLLVCCQPVQWAAAPVGDIRGHPHPVPDDPVVSVVSSSCSSNSRSSSNSSVVVVVVVVCCVPDVVCVVVVHDDDDDHDD

Radius of gyration: 25.87 Å; chains: 1; bounding box: 60×71×68 Å

InterPro domains:
  IPR001098 DNA-directed DNA polymerase, family A, palm domain [PF00476] (136-263)
  IPR001098 DNA-directed DNA polymerase, family A, palm domain [PF00476] (290-417)
  IPR001098 DNA-directed DNA polymerase, family A, palm domain [SM00482] (200-417)
  IPR002298 DNA polymerase A [PR00868] (167-189)
  IPR002298 DNA polymerase A [PR00868] (190-205)
  IPR002298 DNA polymerase A [PR00868] (212-235)
  IPR002298 DNA polymerase A [PR00868] (242-255)
  IPR002298 DNA polymerase A [PR00868] (383-399)
  IPR002298 DNA polymerase A [PTHR10133] (1-417)
  IPR043502 DNA/RNA polymerase superfamily [SSF56672] (58-417)

pLDDT: mean 84.14, std 15.64, range [23.53, 97.81]

Organism: Aegilops tauschii subsp. strangulata (NCBI:txid200361)